Protein 2IU4 (pdb70)

InterPro domains:
  IPR004006 DhaK domain [PF02733] (17-324)
  IPR004006 DhaK domain [PS51481] (6-328)
  IPR012735 Dihydroxyacetone kinase DhaK, subunit 1b [TIGR02362] (4-328)
  IPR050861 Dihydroxyacetone Kinase (DAK) [PTHR28629] (8-328)

Structure (mmCIF, N/CA/C/O backbone):
data_2IU4
#
_entry.id   2IU4
#
_cell.length_a   99.897
_cell.length_b   99.897
_cell.length_c   188.566
_cell.angle_alpha   90.00
_cell.angle_beta   90.00
_cell.angle_gamma   120.00
#
_symmetry.space_group_name_H-M   'P 31 2 1'
#
loop_
_entity.id
_entity.type
_entity.pdbx_description
1 polymer 'DIHYDROXYACETONE KINASE'
2 non-polymer 'SULFATE ION'
3 water water
#
loop_
_atom_site.group_PDB
_atom_site.id
_atom_site.type_symbol
_atom_site.label_atom_id
_atom_site.label_alt_id
_atom_site.label_comp_id
_atom_site.label_asym_id
_atom_site.label_entity_id
_atom_site.label_seq_id
_atom_site.pdbx_PDB_ins_code
_atom_site.Cartn_x
_atom_site.Cartn_y
_atom_site.Cartn_z
_atom_site.occupancy
_atom_site.B_iso_or_equiv
_atom_site.auth_seq_id
_atom_site.auth_comp_id
_atom_site.auth_asym_id
_atom_site.auth_atom_id
_atom_site.pdbx_PDB_model_num
ATOM 1 N N . ASN A 1 8 ? -24.931 27.013 13.575 1.00 41.20 8 ASN A N 1
ATOM 2 C CA . ASN A 1 8 ? -25.028 28.004 14.683 1.00 41.94 8 ASN A CA 1
ATOM 3 C C . ASN A 1 8 ? -25.836 29.230 14.272 1.00 40.52 8 ASN A C 1
ATOM 4 O O . ASN A 1 8 ? -25.823 30.253 14.958 1.00 42.15 8 ASN A O 1
ATOM 9 N N . GLU A 1 9 ? -26.543 29.120 13.150 1.00 38.86 9 GLU A N 1
ATOM 10 C CA . GLU A 1 9 ? -27.330 30.238 12.640 1.00 36.65 9 GLU A CA 1
ATOM 11 C C . GLU A 1 9 ? -28.788 29.833 12.550 1.00 34.21 9 GLU A C 1
ATOM 12 O O . GLU A 1 9 ? -29.105 28.720 12.147 1.00 31.46 9 GLU A O 1
ATOM 18 N N . ILE A 1 10 ? -29.681 30.738 12.919 1.00 31.40 10 ILE A N 1
ATOM 19 C CA . ILE A 1 10 ? -31.098 30.559 12.601 1.00 31.52 10 ILE A CA 1
ATOM 20 C C . ILE A 1 10 ? -31.201 30.362 11.076 1.00 29.71 10 ILE A C 1
ATOM 21 O O . ILE A 1 10 ? -30.510 31.054 10.332 1.00 30.09 10 ILE A O 1
ATOM 26 N N . PRO A 1 11 ? -32.029 29.416 10.606 1.00 29.20 11 PRO A N 1
ATOM 27 C CA . PRO A 1 11 ? -32.164 29.169 9.156 1.00 27.61 11 PRO A CA 1
ATOM 28 C C . PRO A 1 11 ? -32.956 30.275 8.464 1.00 27.32 11 PRO A C 1
ATOM 29 O O . PRO A 1 11 ? -34.102 30.071 8.053 1.00 25.76 11 PRO A O 1
ATOM 33 N N . GLU A 1 12 ? -32.324 31.436 8.368 1.00 25.58 12 GLU A N 1
ATOM 34 C CA . GLU A 1 12 ? -32.948 32.688 7.957 1.00 26.68 12 GLU A CA 1
ATOM 35 C C . GLU A 1 12 ? -33.546 32.524 6.558 1.00 26.17 12 GLU A C 1
ATOM 36 O O . GLU A 1 12 ? -34.686 32.908 6.323 1.00 25.18 12 GLU A O 1
ATOM 42 N N . GLU A 1 13 ? -32.778 31.958 5.630 1.00 24.80 13 GLU A N 1
ATOM 43 C CA . GLU A 1 13 ? -33.270 31.773 4.259 1.00 26.66 13 GLU A CA 1
ATOM 44 C C . GLU A 1 13 ? -34.510 30.873 4.225 1.00 25.33 13 GLU A C 1
ATOM 45 O O . GLU A 1 13 ? -35.442 31.106 3.456 1.00 25.17 13 GLU A O 1
ATOM 51 N N . MET A 1 14 ? -34.533 29.834 5.046 1.00 23.66 14 MET A N 1
ATOM 52 C CA . MET A 1 14 ? -35.661 28.923 4.986 1.00 22.95 14 MET A CA 1
ATOM 53 C C . MET A 1 14 ? -36.874 29.698 5.482 1.00 23.80 14 MET A C 1
ATOM 54 O O . MET A 1 14 ? -37.968 29.597 4.927 1.00 21.61 14 MET A O 1
ATOM 59 N N . LEU A 1 15 ? -36.679 30.472 6.544 1.00 22.44 15 LEU A N 1
ATOM 60 C CA . LEU A 1 15 ? -37.802 31.183 7.162 1.00 22.78 15 LEU A CA 1
ATOM 61 C C . LEU A 1 15 ? -38.302 32.320 6.262 1.00 24.59 15 LEU A C 1
ATOM 62 O O . LEU A 1 15 ? -39.505 32.577 6.161 1.00 24.30 15 LEU A O 1
ATOM 67 N N . LYS A 1 16 ? -37.382 33.026 5.619 1.00 22.82 16 LYS A N 1
ATOM 68 C CA . LYS A 1 16 ? -37.773 33.981 4.587 1.00 23.13 16 LYS A CA 1
ATOM 69 C C . LYS A 1 16 ? -38.502 33.335 3.406 1.00 23.30 16 LYS A C 1
ATOM 70 O O . LYS A 1 16 ? -39.424 33.942 2.848 1.00 22.93 16 LYS A O 1
ATOM 76 N N . GLY A 1 17 ? -38.096 32.119 3.029 1.00 22.25 17 GLY A N 1
ATOM 77 C CA . GLY A 1 17 ? -38.760 31.396 1.962 1.00 23.42 17 GLY A CA 1
ATOM 78 C C . GLY A 1 17 ? -40.172 30.955 2.338 1.00 24.35 17 GLY A C 1
ATOM 79 O O . GLY A 1 17 ? -41.094 31.034 1.520 1.00 24.33 17 GLY A O 1
ATOM 80 N N . ILE A 1 18 ? -40.341 30.467 3.558 1.00 22.00 18 ILE A N 1
ATOM 81 C CA . ILE A 1 18 ? -41.679 30.205 4.090 1.00 24.17 18 ILE A CA 1
ATOM 82 C C . ILE A 1 18 ? -42.557 31.451 4.020 1.00 24.75 18 ILE A C 1
ATOM 83 O O . ILE A 1 18 ? -43.682 31.397 3.535 1.00 26.12 18 ILE A O 1
ATOM 88 N N . ASP A 1 19 ? -42.037 32.577 4.490 1.00 24.62 19 ASP A N 1
ATOM 89 C CA . ASP A 1 19 ? -42.784 33.829 4.449 1.00 26.23 19 ASP A CA 1
ATOM 90 C C . ASP A 1 19 ? -43.189 34.169 3.010 1.00 26.62 19 ASP A C 1
ATOM 91 O O . ASP A 1 19 ? -44.333 34.549 2.770 1.00 27.82 19 ASP A O 1
ATOM 96 N N . LEU A 1 20 ? -42.277 34.021 2.045 1.00 25.13 20 LEU A N 1
ATOM 97 C CA . LEU A 1 20 ? -42.609 34.310 0.655 1.00 25.22 20 LEU A CA 1
ATOM 98 C C . LEU A 1 20 ? -43.709 33.403 0.130 1.00 25.37 20 LEU A C 1
ATOM 99 O O . LEU A 1 20 ? -44.510 33.802 -0.710 1.00 26.32 20 LEU A O 1
ATOM 104 N N . THR A 1 21 ? -43.733 32.173 0.603 1.00 23.47 21 THR A N 1
ATOM 105 C CA . THR A 1 21 ? -44.623 31.172 0.050 1.00 26.80 21 THR A CA 1
ATOM 106 C C . THR A 1 21 ? -46.061 31.323 0.564 1.00 26.95 21 THR A C 1
ATOM 107 O O . THR A 1 21 ? -47.005 31.082 -0.192 1.00 28.84 21 THR A O 1
ATOM 111 N N . TYR A 1 22 ? -46.213 31.699 1.833 1.0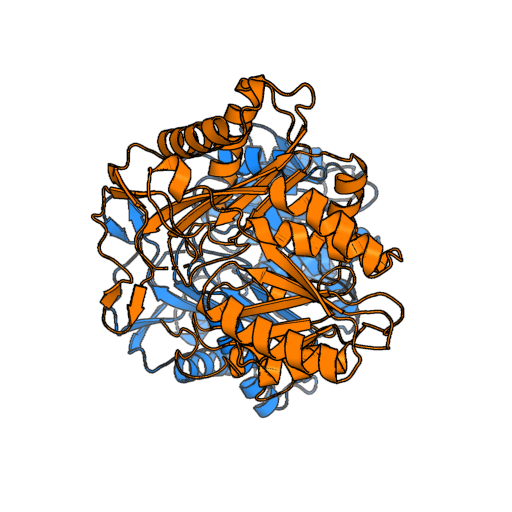0 25.48 22 TYR A N 1
ATOM 112 C CA . TYR A 1 22 ? -47.515 31.655 2.507 1.00 27.59 22 TYR A CA 1
ATOM 113 C C . TYR A 1 22 ? -47.965 33.058 2.906 1.00 26.42 22 TYR A C 1
ATOM 114 O O . TYR A 1 22 ? -47.325 33.712 3.725 1.00 27.65 22 TYR A O 1
ATOM 123 N N . PRO A 1 23 ? -49.073 33.533 2.319 1.00 27.72 23 PRO A N 1
ATOM 124 C CA . PRO A 1 23 ? -49.501 34.906 2.574 1.00 26.40 23 PRO A CA 1
ATOM 125 C C . PRO A 1 23 ? -49.884 35.133 4.032 1.00 25.55 23 PRO A C 1
ATOM 126 O O . PRO A 1 23 ? -49.813 36.256 4.519 1.00 27.38 23 PRO A O 1
ATOM 130 N N . GLN A 1 24 ? -50.287 34.072 4.717 1.00 26.60 24 GLN A N 1
ATOM 131 C CA . GLN A 1 24 ? -50.798 34.168 6.085 1.00 26.93 24 GLN A CA 1
ATOM 132 C C . GLN A 1 24 ? -49.681 34.143 7.124 1.00 26.32 24 GLN A C 1
ATOM 133 O O . GLN A 1 24 ? -49.938 34.321 8.320 1.00 25.61 24 GLN A O 1
ATOM 139 N N . LEU A 1 25 ? -48.447 33.930 6.665 1.00 25.61 25 LEU A N 1
ATOM 140 C CA . LEU A 1 25 ? -47.317 33.811 7.587 1.00 25.04 25 LEU A CA 1
ATOM 141 C C . LEU A 1 25 ? -46.348 34.964 7.391 1.00 25.74 25 LEU A C 1
ATOM 142 O O . LEU A 1 25 ? -46.103 35.359 6.260 1.00 25.68 25 LEU A O 1
ATOM 147 N N . THR A 1 26 ? -45.786 35.503 8.476 1.00 23.99 26 THR A N 1
ATOM 148 C CA . THR A 1 26 ? -44.808 36.560 8.347 1.00 24.85 26 THR A CA 1
ATOM 149 C C . THR A 1 26 ? -43.607 36.188 9.204 1.00 25.34 26 THR A C 1
ATOM 150 O O . THR A 1 26 ? -43.746 35.707 10.338 1.00 24.22 26 THR A O 1
ATOM 154 N N . TYR A 1 27 ? -42.429 36.430 8.648 1.00 24.87 27 TYR A N 1
ATOM 155 C CA . TYR A 1 27 ? -41.204 36.098 9.343 1.00 25.06 27 TYR A CA 1
ATOM 156 C C . TYR A 1 27 ? -40.588 37.416 9.807 1.00 25.59 27 TYR A C 1
ATOM 157 O O . TYR A 1 27 ? -40.495 38.352 9.026 1.00 24.12 27 TYR A O 1
ATOM 166 N N . LEU A 1 28 ? -40.167 37.488 11.068 1.00 26.86 28 LEU A N 1
ATOM 167 C CA . LEU A 1 28 ? -39.428 38.657 11.557 1.00 28.25 28 LEU A CA 1
ATOM 168 C C . LEU A 1 28 ? -37.929 38.446 11.442 1.00 28.80 28 LEU A C 1
ATOM 169 O O . LEU A 1 28 ? -37.370 37.655 12.200 1.00 27.97 28 LEU A O 1
ATOM 174 N N . PRO A 1 29 ? -37.280 39.124 10.475 1.00 29.87 29 PRO A N 1
ATOM 175 C CA . PRO A 1 29 ? -35.874 38.877 10.184 1.00 29.39 29 PRO A CA 1
ATOM 176 C C . PRO A 1 29 ? -34.983 38.838 11.425 1.00 29.17 29 PRO A C 1
ATOM 177 O O . PRO A 1 29 ? -35.135 39.633 12.348 1.00 28.28 29 PRO A O 1
ATOM 181 N N . GLU A 1 30 ? -34.070 37.872 11.416 1.00 29.01 30 GLU A N 1
ATOM 182 C CA . GLU A 1 30 ? -33.044 37.725 12.429 1.00 29.20 30 GLU A CA 1
ATOM 183 C C . GLU A 1 30 ? -33.525 37.292 13.813 1.00 29.75 30 GLU A C 1
ATOM 184 O O . GLU A 1 30 ? -32.742 37.301 14.749 1.00 30.27 30 GLU A O 1
ATOM 190 N N . THR A 1 31 ? -34.787 36.881 13.949 1.00 27.16 31 THR A N 1
ATOM 191 C CA . THR A 1 31 ? -35.315 36.517 15.272 1.00 26.50 31 THR A CA 1
ATOM 192 C C . THR A 1 31 ? -35.717 35.050 15.364 1.00 26.41 31 THR A C 1
ATOM 193 O O . THR A 1 31 ? -35.931 34.526 16.466 1.00 26.22 31 THR A O 1
ATOM 197 N N . GLY A 1 32 ? -35.834 34.383 14.217 1.00 25.09 32 GLY A N 1
ATOM 198 C CA . GLY A 1 32 ? -36.376 33.023 14.210 1.00 23.69 32 GLY A CA 1
ATOM 199 C C . GLY A 1 32 ? -37.883 32.970 14.431 1.00 24.34 32 GLY A C 1
ATOM 200 O O . GLY A 1 32 ? -38.479 31.875 14.505 1.00 26.33 32 GLY A O 1
ATOM 201 N N . ILE A 1 33 ? -38.528 34.128 14.562 1.00 23.91 33 ILE A N 1
ATOM 202 C CA . ILE A 1 33 ? -39.971 34.131 14.886 1.00 25.68 33 ILE A CA 1
ATOM 203 C C . ILE A 1 33 ? -40.796 34.150 13.614 1.00 25.04 33 ILE A C 1
ATOM 204 O O . ILE A 1 33 ? -40.678 35.074 12.820 1.00 25.51 33 ILE A O 1
ATOM 209 N N . LEU A 1 34 ? -41.625 33.129 13.440 1.00 24.50 34 LEU A N 1
ATOM 210 C CA . LEU A 1 34 ? -42.562 33.091 12.333 1.00 25.85 34 LEU A CA 1
ATOM 211 C C . LEU A 1 34 ? -43.955 33.187 12.953 1.00 26.10 34 LEU A C 1
ATOM 212 O O . LEU A 1 34 ? -44.264 32.455 13.890 1.00 26.90 34 LEU A O 1
ATOM 217 N N . TYR A 1 35 ? -44.799 34.082 12.451 1.00 26.36 35 TYR A N 1
ATOM 218 C CA . TYR A 1 35 ? -46.118 34.213 13.057 1.00 26.63 35 TYR A CA 1
ATOM 219 C C . TYR A 1 35 ? -47.288 34.213 12.065 1.00 26.97 35 TYR A C 1
ATOM 220 O O . TYR A 1 35 ? -47.124 34.467 10.873 1.00 26.20 35 TYR A O 1
ATOM 229 N N . ASP A 1 36 ? -48.464 33.904 12.585 1.00 25.11 36 ASP A N 1
ATOM 230 C CA . ASP A 1 36 ? -49.708 33.941 11.825 1.00 26.10 36 ASP A CA 1
ATOM 231 C C . ASP A 1 36 ? -50.095 35.409 11.797 1.00 25.35 36 ASP A C 1
ATOM 232 O O . ASP A 1 36 ? -50.476 35.974 12.824 1.00 25.92 36 ASP A O 1
ATOM 237 N N . ASN A 1 37 ? -49.969 36.021 10.628 1.00 24.54 37 ASN A N 1
ATOM 238 C CA . ASN A 1 37 ? -50.244 37.438 10.504 1.00 26.38 37 ASN A CA 1
ATOM 239 C C . ASN A 1 37 ? -51.734 37.695 10.425 1.00 26.00 37 ASN A C 1
ATOM 240 O O . ASN A 1 37 ? -52.156 38.836 10.357 1.00 25.27 37 ASN A O 1
ATOM 245 N N . THR A 1 38 ? -52.542 36.643 10.442 1.00 26.90 38 THR A N 1
ATOM 246 C CA . THR A 1 38 ? -53.988 36.865 10.499 1.00 28.22 38 THR A CA 1
ATOM 247 C C . THR A 1 38 ? -54.534 36.884 11.934 1.00 29.10 38 THR A C 1
ATOM 248 O O . THR A 1 38 ? -55.728 37.145 12.163 1.00 28.63 38 THR A O 1
ATOM 252 N N . TYR A 1 39 ? -53.662 36.598 12.892 1.00 28.64 39 TYR A N 1
ATOM 253 C CA . TYR A 1 39 ? -54.072 36.447 14.279 1.00 27.70 39 TYR A CA 1
ATOM 254 C C . TYR A 1 39 ? -54.417 37.842 14.771 1.00 30.03 39 TYR A C 1
ATOM 255 O O . TYR A 1 39 ? -53.618 38.776 14.635 1.00 29.19 39 TYR A O 1
ATOM 264 N N . ASN A 1 40 ? -55.606 37.993 15.336 1.00 30.87 40 ASN A N 1
ATOM 265 C CA . ASN A 1 40 ? -55.994 39.310 15.822 1.00 32.29 40 ASN A CA 1
ATOM 266 C C . ASN A 1 40 ? -56.208 39.501 17.317 1.00 32.21 40 ASN A C 1
ATOM 267 O O . ASN A 1 40 ? -56.906 40.428 17.730 1.00 29.56 40 ASN A O 1
ATOM 272 N N . GLU A 1 41 ? -55.589 38.636 18.114 1.00 30.76 41 GLU A N 1
ATOM 273 C CA . GLU A 1 41 ? -55.620 38.775 19.564 1.00 31.12 41 GLU A CA 1
ATOM 274 C C . GLU A 1 41 ? -57.014 38.673 20.203 1.00 30.86 41 GLU A C 1
ATOM 275 O O . GLU A 1 41 ? -57.237 39.178 21.308 1.00 29.49 41 GLU A O 1
ATOM 281 N N . LYS A 1 42 ? -57.947 38.015 19.521 1.00 29.29 42 LYS A N 1
ATOM 282 C CA . LYS A 1 42 ? -59.283 37.811 20.074 1.00 29.15 42 LYS A CA 1
ATOM 283 C C . LYS A 1 42 ? -59.365 36.519 20.874 1.00 29.18 42 LYS A C 1
ATOM 284 O O . LYS A 1 42 ? -60.227 36.348 21.740 1.00 28.07 42 LYS A O 1
ATOM 290 N N . THR A 1 43 ? -58.468 35.596 20.574 1.00 26.64 43 THR A N 1
ATOM 291 C CA . THR A 1 43 ? -58.436 34.352 21.305 1.00 27.88 43 THR A CA 1
ATOM 292 C C . THR A 1 43 ? -57.056 34.220 21.946 1.00 27.13 43 THR A C 1
ATOM 293 O O . THR A 1 43 ? -56.128 34.953 21.602 1.00 27.71 43 THR A O 1
ATOM 297 N N . VAL A 1 44 ? -56.933 33.285 22.877 1.00 26.96 44 VAL A N 1
ATOM 298 C CA . VAL A 1 44 ? -55.673 33.028 23.551 1.00 25.49 44 VAL A CA 1
ATOM 299 C C . VAL A 1 44 ? -54.647 32.442 22.580 1.00 25.58 44 VAL A C 1
ATOM 300 O O . VAL A 1 44 ? -54.949 31.456 21.910 1.00 25.60 44 VAL A O 1
ATOM 304 N N . PRO A 1 45 ? -53.435 33.039 22.491 1.00 24.92 45 PRO A N 1
ATOM 305 C CA . PRO A 1 45 ? -52.442 32.497 21.560 1.00 24.79 45 PRO A CA 1
ATOM 306 C C . PRO A 1 45 ? -51.672 31.307 22.130 1.00 25.72 45 PRO A C 1
ATOM 307 O O . PRO A 1 45 ? -51.328 31.273 23.324 1.00 25.59 45 PRO A O 1
ATOM 311 N N . ILE A 1 46 ? -51.382 30.346 21.267 1.00 25.32 46 ILE A N 1
ATOM 312 C CA . ILE A 1 46 ? -50.562 29.206 21.678 1.00 27.20 46 ILE A CA 1
ATOM 313 C C . ILE A 1 46 ? -49.278 29.351 20.872 1.00 28.30 46 ILE A C 1
ATOM 314 O O . ILE A 1 46 ? -49.361 29.612 19.669 1.00 28.82 46 ILE A O 1
ATOM 319 N N . ILE A 1 47 ? -48.117 29.205 21.516 1.00 27.48 47 ILE A N 1
ATOM 320 C CA . ILE A 1 47 ? -46.849 29.283 20.784 1.00 27.60 47 ILE A CA 1
ATOM 321 C C . ILE A 1 47 ? -45.952 28.105 21.108 1.00 26.62 47 ILE A C 1
ATOM 322 O O . ILE A 1 47 ? -46.174 27.396 22.107 1.00 27.76 47 ILE A O 1
ATOM 327 N N . SER A 1 48 ? -44.957 27.874 20.260 1.00 26.20 48 SER A N 1
ATOM 328 C CA . SER A 1 48 ? -44.004 26.791 20.529 1.00 27.36 48 SER A CA 1
ATOM 329 C C . SER A 1 48 ? -42.739 27.174 19.805 1.00 28.25 48 SER A C 1
ATOM 330 O O . SER A 1 48 ? -42.606 28.295 19.284 1.00 26.93 48 SER A O 1
ATOM 333 N N . GLY A 1 49 ? -41.795 26.250 19.781 1.00 26.90 49 GLY A N 1
ATOM 334 C CA . GLY A 1 49 ? -40.561 26.530 19.108 1.00 26.30 49 GLY A CA 1
ATOM 335 C C . GLY A 1 49 ? -39.522 25.509 19.487 1.00 26.66 49 GLY A C 1
ATOM 336 O O . GLY A 1 49 ? -39.806 24.533 20.187 1.00 28.06 49 GLY A O 1
ATOM 337 N N . GLY A 1 50 ? -38.308 25.732 19.016 1.00 26.40 50 GLY A N 1
ATOM 338 C CA . GLY A 1 50 ? -37.294 24.698 19.179 1.00 27.04 50 GLY A CA 1
ATOM 339 C C . GLY A 1 50 ? -36.256 24.814 18.105 1.00 26.46 50 GLY A C 1
ATOM 340 O O . GLY A 1 50 ? -36.235 25.796 17.357 1.00 28.53 50 GLY A O 1
ATOM 341 N N . GLY A 1 51 ? -35.375 23.819 18.024 1.00 27.05 51 GLY A N 1
ATOM 342 C CA . GLY A 1 51 ? -34.326 23.875 17.024 1.00 25.71 51 GLY A CA 1
ATOM 343 C C . GLY A 1 51 ? -34.933 23.770 15.635 1.00 26.49 51 GLY A C 1
ATOM 344 O O . GLY A 1 51 ? -36.052 23.317 15.459 1.00 27.16 51 GLY A O 1
ATOM 345 N N . SER A 1 52 ? -34.168 24.214 14.649 1.00 26.69 52 SER A N 1
ATOM 346 C CA . SER A 1 52 ? -34.392 23.964 13.242 1.00 28.61 52 SER A CA 1
ATOM 347 C C . SER A 1 52 ? -33.999 22.504 12.971 1.00 28.09 52 SER A C 1
ATOM 348 O O . SER A 1 52 ? -33.310 21.888 13.782 1.00 27.53 52 SER A O 1
ATOM 351 N N . GLY A 1 53 ? -34.445 21.942 11.850 1.00 27.98 53 GLY A N 1
ATOM 352 C CA . GLY A 1 53 ? -34.050 20.592 11.453 1.00 26.10 53 GLY A CA 1
ATOM 353 C C . GLY A 1 53 ? -35.145 19.565 11.690 1.00 26.69 53 GLY A C 1
ATOM 354 O O . GLY A 1 53 ? -34.942 18.375 11.434 1.00 25.81 53 GLY A O 1
ATOM 355 N N . HIS A 1 54 ? -36.302 20.019 12.176 1.00 25.51 54 HIS A N 1
ATOM 356 C CA . HIS A 1 54 ? -37.431 19.135 12.431 1.00 25.47 54 HIS A CA 1
ATOM 357 C C . HIS A 1 54 ? -38.623 19.489 11.535 1.00 26.06 54 HIS A C 1
ATOM 358 O O . HIS A 1 54 ? -39.711 18.928 11.692 1.00 25.00 54 HIS A O 1
ATOM 365 N N . GLU A 1 55 ? -38.424 20.417 10.608 1.00 26.20 55 GLU A N 1
ATOM 366 C CA . GLU A 1 55 ? -39.487 20.864 9.713 1.00 26.94 55 GLU A CA 1
ATOM 367 C C . GLU A 1 55 ? -40.262 19.696 9.126 1.00 27.40 55 GLU A C 1
ATOM 368 O O . GLU A 1 55 ? -39.667 18.720 8.678 1.00 27.28 55 GLU A O 1
ATOM 374 N N . PRO A 1 56 ? -41.593 19.794 9.116 1.00 27.95 56 PRO A N 1
ATOM 375 C CA . PRO A 1 56 ? -42.389 20.983 9.406 1.00 29.13 56 PRO A CA 1
ATOM 376 C C . PRO A 1 56 ? -42.641 21.386 10.877 1.00 31.55 56 PRO A C 1
ATOM 377 O O . PRO A 1 56 ? -43.280 22.419 11.131 1.00 31.73 56 PRO A O 1
ATOM 381 N N . ALA A 1 57 ? -42.162 20.623 11.859 1.00 31.70 57 ALA A N 1
ATOM 382 C CA . ALA A 1 57 ? -42.183 21.128 13.242 1.00 33.48 57 ALA A CA 1
ATOM 383 C C . ALA A 1 57 ? -41.173 22.267 13.372 1.00 34.47 57 ALA A C 1
ATOM 384 O O . ALA A 1 57 ? -39.989 22.037 13.123 1.00 39.14 57 ALA A O 1
ATOM 386 N N . HIS A 1 58 ? -41.576 23.477 13.751 1.00 34.53 58 HIS A N 1
ATOM 387 C CA . HIS A 1 58 ? -42.917 23.844 14.198 1.00 32.41 58 HIS A CA 1
ATOM 388 C C . HIS A 1 58 ? -43.509 24.888 13.258 1.00 31.41 58 HIS A C 1
ATOM 389 O O . HIS A 1 58 ? -44.660 25.289 13.442 1.00 30.22 58 HIS A O 1
ATOM 396 N N . VAL A 1 59 ? -42.738 25.296 12.250 1.00 28.31 59 VAL A N 1
ATOM 397 C CA . VAL A 1 59 ? -43.151 26.343 11.307 1.00 28.58 59 VAL A CA 1
ATOM 398 C C . VAL A 1 59 ? -44.399 25.982 10.523 1.00 27.84 59 VAL A C 1
ATOM 399 O O . VAL A 1 59 ? -45.155 26.850 10.096 1.00 26.60 59 VAL A O 1
ATOM 403 N N . GLY A 1 60 ? -44.579 24.690 10.306 1.00 27.83 60 GLY A N 1
ATOM 404 C CA . GLY A 1 60 ? -45.716 24.201 9.532 1.00 26.80 60 GLY A CA 1
ATOM 405 C C . GLY A 1 60 ? -46.949 24.080 10.398 1.00 27.00 60 GLY A C 1
ATOM 406 O O . GLY A 1 60 ? -48.009 23.711 9.911 1.00 27.92 60 GLY A O 1
ATOM 407 N N . TYR A 1 61 ? -46.804 24.390 11.685 1.00 26.93 61 TYR A N 1
ATOM 408 C CA . TYR A 1 61 ? -47.927 24.359 12.602 1.00 25.09 61 TYR A CA 1
ATOM 409 C C . TYR A 1 61 ? -48.336 25.759 13.066 1.00 26.49 61 TYR A C 1
ATOM 410 O O . TYR A 1 61 ? -49.149 25.885 13.975 1.00 26.29 61 TYR A O 1
ATOM 419 N N . VAL A 1 62 ? -47.795 26.795 12.420 1.00 25.10 62 VAL A N 1
ATOM 420 C CA . VAL A 1 62 ? -48.225 28.176 12.654 1.00 25.93 62 VAL A CA 1
ATOM 421 C C . VAL A 1 62 ? -49.365 28.552 11.730 1.00 25.31 62 VAL A C 1
ATOM 422 O O . VAL A 1 62 ? -49.244 28.450 10.499 1.00 25.70 62 VAL A O 1
ATOM 426 N N . GLY A 1 63 ? -50.478 28.980 12.307 1.00 25.32 63 GLY A N 1
ATOM 427 C CA . GLY A 1 63 ? -51.575 29.443 11.467 1.00 26.30 63 GLY A CA 1
ATOM 428 C C . GLY A 1 63 ? -52.859 29.453 12.269 1.00 28.30 63 GLY A C 1
ATOM 429 O O . GLY A 1 63 ? -52.874 29.072 13.433 1.00 28.08 63 GLY A O 1
ATOM 430 N N . SER A 1 64 ? -53.934 29.915 11.649 1.00 27.96 64 SER A N 1
ATOM 431 C CA . SER A 1 64 ? -55.166 30.170 12.378 1.00 30.56 64 SER A CA 1
ATOM 432 C C . SER A 1 64 ? -55.641 28.811 12.888 1.00 30.40 64 SER A C 1
ATOM 433 O O . SER A 1 64 ? -55.693 27.857 12.130 1.00 29.64 64 SER A O 1
ATOM 436 N N . GLY A 1 65 ? -55.964 28.711 14.169 1.00 30.83 65 GLY A N 1
ATOM 437 C CA . GLY A 1 65 ? -56.425 27.452 14.729 1.00 30.32 65 GLY A CA 1
ATOM 438 C C . GLY A 1 65 ? -55.305 26.561 15.225 1.00 30.63 65 GLY A C 1
ATOM 439 O O . GLY A 1 65 ? -55.568 25.515 15.816 1.00 31.67 65 GLY A O 1
ATOM 440 N N . MET A 1 66 ? -54.052 26.938 14.993 1.00 28.59 66 MET A N 1
ATOM 441 C CA . MET A 1 66 ? -52.955 26.207 15.606 1.00 29.77 66 MET A CA 1
ATOM 442 C C . MET A 1 66 ? -52.036 27.203 16.316 1.00 29.29 66 MET A C 1
ATOM 443 O O . MET A 1 66 ? -52.511 28.028 17.102 1.00 30.00 66 MET A O 1
ATOM 448 N N . LEU A 1 67 ? -50.734 27.151 16.061 1.00 26.65 67 LEU A N 1
ATOM 449 C CA . LEU A 1 67 ? -49.852 28.066 16.785 1.00 27.09 67 LEU A CA 1
ATOM 450 C C . LEU A 1 67 ? -50.000 29.481 16.246 1.00 26.08 67 LEU A C 1
ATOM 451 O O . LEU A 1 67 ? -50.084 29.695 15.026 1.00 26.37 67 LEU A O 1
ATOM 456 N N . ALA A 1 68 ? -50.040 30.461 17.147 1.00 24.77 68 ALA A N 1
ATOM 457 C CA . ALA A 1 68 ? -50.025 31.847 16.710 1.00 24.63 68 ALA A CA 1
ATOM 458 C C . ALA A 1 68 ? -48.619 32.284 16.273 1.00 25.85 68 ALA A C 1
ATOM 459 O O . ALA A 1 68 ? -48.458 33.225 15.471 1.00 24.63 68 ALA A O 1
ATOM 461 N N . ALA A 1 69 ? -47.602 31.621 16.816 1.00 25.38 69 ALA A N 1
ATOM 462 C CA . ALA A 1 69 ? -46.226 31.914 16.439 1.00 25.67 69 ALA A CA 1
ATOM 463 C C . ALA A 1 69 ? -45.365 30.712 16.799 1.00 26.45 69 ALA A C 1
ATOM 464 O O . ALA A 1 69 ? -45.700 29.959 17.708 1.00 26.83 69 ALA A O 1
ATOM 466 N N . ALA A 1 70 ? -44.256 30.541 16.085 1.00 26.43 70 ALA A N 1
ATOM 467 C CA . ALA A 1 70 ? -43.253 29.560 16.462 1.00 27.01 70 ALA A CA 1
ATOM 468 C C . ALA A 1 70 ? -41.886 30.222 16.373 1.00 27.84 70 ALA A C 1
ATOM 469 O O . ALA A 1 70 ? -41.664 31.111 15.546 1.00 28.21 70 ALA A O 1
ATOM 471 N N . VAL A 1 71 ? -40.984 29.809 17.251 1.00 26.07 71 VAL A N 1
ATOM 472 C CA . VAL A 1 71 ? -39.677 30.469 17.357 1.00 26.21 71 VAL A CA 1
ATOM 473 C C . VAL A 1 71 ? -38.638 29.389 17.124 1.00 27.78 71 VAL A C 1
ATOM 474 O O . VAL A 1 71 ? -38.560 28.402 17.867 1.00 27.48 71 VAL A O 1
ATOM 478 N N . THR A 1 72 ? -37.847 29.569 16.076 1.00 27.76 72 THR A N 1
ATOM 479 C CA . THR A 1 72 ? -36.989 28.504 15.596 1.00 28.36 72 THR A CA 1
ATOM 480 C C . THR A 1 72 ? -35.548 28.928 15.819 1.00 27.94 72 THR A C 1
ATOM 481 O O . THR A 1 72 ? -35.182 30.078 15.536 1.00 28.21 72 THR A O 1
ATOM 485 N N . GLY A 1 73 ? -34.735 28.023 16.356 1.00 26.78 73 GLY A N 1
ATOM 486 C CA . GLY A 1 73 ? -33.325 28.345 16.610 1.00 25.90 73 GLY A CA 1
ATOM 487 C C . GLY A 1 73 ? -32.442 27.739 15.538 1.00 25.04 73 GLY A C 1
ATOM 488 O O . GLY A 1 73 ? -32.948 27.287 14.510 1.00 26.25 73 GLY A O 1
ATOM 489 N N . PRO A 1 74 ? -31.116 27.710 15.765 1.00 25.04 74 PRO A N 1
ATOM 490 C CA . PRO A 1 74 ? -30.226 27.033 14.837 1.00 24.79 74 PRO A CA 1
ATOM 491 C C . PRO A 1 74 ? -30.500 25.538 14.735 1.00 24.19 74 PRO A C 1
ATOM 492 O O . PRO A 1 74 ? -31.298 25.007 15.502 1.00 23.41 74 PRO A O 1
ATOM 496 N N . LEU A 1 75 ? -29.814 24.864 13.817 1.00 23.22 75 LEU A N 1
ATOM 497 C CA . LEU A 1 75 ? -30.023 23.433 13.640 1.00 24.90 75 LEU A CA 1
ATOM 498 C C . LEU A 1 75 ? -29.878 22.747 14.997 1.00 24.03 75 LEU A C 1
ATOM 499 O O . LEU A 1 75 ? -28.815 22.816 15.624 1.00 23.80 75 LEU A O 1
ATOM 504 N N . PHE A 1 76 ? -30.946 22.082 15.421 1.00 24.49 76 PHE A N 1
ATOM 505 C CA . PHE A 1 76 ? -30.926 21.256 16.618 1.00 25.43 76 PHE A CA 1
ATOM 506 C C . PHE A 1 76 ? -30.578 22.023 17.900 1.00 24.95 76 PHE A C 1
ATOM 507 O O . PHE A 1 76 ? -30.172 21.417 18.897 1.00 25.78 76 PHE A O 1
ATOM 515 N N . ILE A 1 77 ? -30.739 23.343 17.887 1.00 25.97 77 ILE A N 1
ATOM 516 C CA . ILE A 1 77 ? -30.502 24.164 19.085 1.00 25.57 77 ILE A CA 1
ATOM 517 C C . ILE A 1 77 ? -31.732 25.063 19.285 1.00 25.91 77 ILE A C 1
ATOM 518 O O . ILE A 1 77 ? -32.153 25.709 18.347 1.00 25.55 77 ILE A O 1
ATOM 523 N N . PRO A 1 78 ? -32.302 25.111 20.504 1.00 26.36 78 PRO A N 1
ATOM 524 C CA . PRO A 1 78 ? -33.547 25.850 20.675 1.00 26.11 78 PRO A CA 1
ATOM 525 C C . PRO A 1 78 ? -33.247 27.340 20.554 1.00 25.19 78 PRO A C 1
ATOM 526 O O . PRO A 1 78 ? -32.087 27.721 20.628 1.00 23.97 78 PRO A O 1
ATOM 530 N N . PRO A 1 79 ? -34.284 28.164 20.347 1.00 24.70 79 PRO A N 1
ATOM 531 C CA . PRO A 1 79 ? -34.132 29.599 20.179 1.00 25.27 79 PRO A CA 1
ATOM 532 C C . PRO A 1 79 ? -33.666 30.212 21.486 1.00 26.03 79 PRO A C 1
ATOM 533 O O . PRO A 1 79 ? -33.945 29.659 22.562 1.00 26.20 79 PRO A O 1
ATOM 537 N N . LYS A 1 80 ? -32.969 31.340 21.398 1.00 26.22 80 LYS A N 1
ATOM 538 C CA . LYS A 1 80 ? -32.615 32.070 22.601 1.00 25.91 80 LYS A CA 1
ATOM 539 C C . LYS A 1 80 ? -33.858 32.611 23.311 1.00 27.04 80 LYS A C 1
ATOM 540 O O . LYS A 1 80 ? -34.837 32.981 22.664 1.00 24.42 80 LYS A O 1
ATOM 546 N N . SER A 1 81 ? -33.793 32.681 24.643 1.00 25.76 81 SER A N 1
ATOM 547 C CA . SER A 1 81 ? -34.876 33.219 25.433 1.00 28.12 81 SER A CA 1
ATOM 548 C C . SER A 1 81 ? -35.303 34.618 24.987 1.00 26.43 81 SER A C 1
ATOM 549 O O . SER A 1 81 ? -36.501 34.900 24.978 1.00 27.74 81 SER A O 1
ATOM 552 N N . LYS A 1 82 ? -34.368 35.494 24.614 1.00 25.91 82 LYS A N 1
ATOM 553 C CA . LYS A 1 82 ? -34.795 36.821 24.161 1.00 27.63 82 LYS A CA 1
ATOM 554 C C . LYS A 1 82 ? -35.768 36.779 22.973 1.00 26.06 82 LYS A C 1
ATOM 555 O O . LYS A 1 82 ? -36.655 37.620 22.858 1.00 24.81 82 LYS A O 1
ATOM 561 N N . ASN A 1 83 ? -35.612 35.803 22.088 1.00 26.46 83 ASN A N 1
ATOM 562 C CA . ASN A 1 83 ? -36.526 35.690 20.944 1.00 26.82 83 ASN A CA 1
ATOM 563 C C . ASN A 1 83 ? -37.863 35.052 21.299 1.00 25.86 83 ASN A C 1
ATOM 564 O O . ASN A 1 83 ? -38.929 35.435 20.780 1.00 25.67 83 ASN A O 1
ATOM 569 N N . ILE A 1 84 ? -37.799 34.080 22.196 1.00 25.55 84 ILE A N 1
ATOM 570 C CA . ILE A 1 84 ? -38.993 33.523 22.791 1.00 25.95 84 ILE A CA 1
ATOM 571 C C . ILE A 1 84 ? -39.788 34.617 23.492 1.00 26.42 84 ILE A C 1
ATOM 572 O O . ILE A 1 84 ? -41.010 34.663 23.342 1.00 25.71 84 ILE A O 1
ATOM 577 N N . LEU A 1 85 ? -39.093 35.482 24.238 1.00 25.54 85 LEU A N 1
ATOM 578 C CA . LEU A 1 85 ? -39.729 36.569 24.983 1.00 25.72 85 LEU A CA 1
ATOM 579 C C . LEU A 1 85 ? -40.391 37.547 24.020 1.00 27.04 85 LEU A C 1
ATOM 580 O O . LEU A 1 85 ? -41.527 38.001 24.227 1.00 28.00 85 LEU A O 1
ATOM 585 N N . LYS A 1 86 ? -39.661 37.885 22.964 1.00 26.12 86 LYS A N 1
ATOM 586 C CA . LYS A 1 86 ? -40.177 38.747 21.927 1.00 28.85 86 LYS A CA 1
ATOM 587 C C . LYS A 1 86 ? -41.477 38.171 21.354 1.00 27.32 86 LYS A C 1
ATOM 588 O O . LYS A 1 86 ? -42.455 38.877 21.149 1.00 27.23 86 LYS A O 1
ATOM 594 N N . ALA A 1 87 ? -41.493 36.876 21.081 1.00 26.39 87 ALA A N 1
ATOM 595 C CA . ALA A 1 87 ? -42.689 36.274 20.535 1.00 26.05 87 ALA A CA 1
ATOM 596 C C . ALA A 1 87 ? -43.860 36.302 21.537 1.00 26.39 87 ALA A C 1
ATOM 597 O O . ALA A 1 87 ? -45.004 36.553 21.157 1.00 25.51 87 ALA A O 1
ATOM 599 N N . ILE A 1 88 ? -43.575 36.042 22.809 1.00 25.24 88 ILE A N 1
ATOM 600 C CA . ILE A 1 88 ? -44.603 36.095 23.848 1.00 24.95 88 ILE A CA 1
ATOM 601 C C . ILE A 1 88 ? -45.223 37.485 23.956 1.00 27.01 88 ILE A C 1
ATOM 602 O O . ILE A 1 88 ? -46.448 37.630 24.051 1.00 25.56 88 ILE A O 1
ATOM 607 N N . ARG A 1 89 ? -44.375 38.505 23.952 1.00 26.10 89 ARG A N 1
ATOM 608 C CA . ARG A 1 89 ? -44.853 39.874 24.060 1.00 28.57 89 ARG A CA 1
ATOM 609 C C . ARG A 1 89 ? -45.683 40.269 22.834 1.00 28.35 89 ARG A C 1
ATOM 610 O O . ARG A 1 89 ? -46.693 40.973 22.940 1.00 28.64 89 ARG A O 1
ATOM 618 N N . GLN A 1 90 ? -45.249 39.836 21.658 1.00 27.14 90 GLN A N 1
ATOM 619 C CA . GLN A 1 90 ? -45.991 40.162 20.462 1.00 28.55 90 GLN A CA 1
ATOM 620 C C . GLN A 1 90 ? -47.408 39.598 20.416 1.00 27.58 90 GLN A C 1
ATOM 621 O O . GLN A 1 90 ? -48.340 40.296 20.001 1.00 29.22 90 GLN A O 1
ATOM 627 N N . VAL A 1 91 ? -47.584 38.346 20.827 1.00 27.07 91 VAL A N 1
ATOM 628 C CA . VAL A 1 91 ? -48.905 37.718 20.718 1.00 26.91 91 VAL A CA 1
ATOM 629 C C . VAL A 1 91 ? -49.774 38.048 21.918 1.00 27.05 91 VAL A C 1
ATOM 630 O O . VAL A 1 91 ? -51.002 37.856 21.900 1.00 27.46 91 VAL A O 1
ATOM 634 N N . ASN A 1 92 ? -49.138 38.543 22.974 1.00 27.71 92 ASN A N 1
ATOM 635 C CA . ASN A 1 92 ? -49.874 38.868 24.188 1.00 27.34 92 ASN A CA 1
ATOM 636 C C . ASN A 1 92 ? -50.864 40.021 24.053 1.00 28.01 92 ASN A C 1
ATOM 637 O O . ASN A 1 92 ? -50.529 41.077 23.499 1.00 29.27 92 ASN A O 1
ATOM 642 N N . SER A 1 93 ? -52.075 39.844 24.581 1.00 28.21 93 SER A N 1
ATOM 643 C CA . SER A 1 93 ? -53.026 40.954 24.667 1.00 28.99 93 SER A CA 1
ATOM 644 C C . SER A 1 93 ? -53.728 40.994 26.018 1.00 29.54 93 SER A C 1
ATOM 645 O O . SER A 1 93 ? -54.754 41.659 26.183 1.00 31.48 93 SER A O 1
ATOM 648 N N . GLY A 1 94 ? -53.169 40.294 26.996 1.00 28.51 94 GLY A N 1
ATOM 649 C CA . GLY A 1 94 ? -53.732 40.337 28.333 1.00 29.06 94 GLY A CA 1
ATOM 650 C C . GLY A 1 94 ? -54.716 39.213 28.596 1.00 28.69 94 GLY A C 1
ATOM 651 O O . GLY A 1 94 ? -55.379 39.231 29.624 1.00 28.18 94 GLY A O 1
ATOM 652 N N . LYS A 1 95 ? -54.807 38.242 27.683 1.00 27.80 95 LYS A N 1
ATOM 653 C CA . LYS A 1 95 ? -55.679 37.068 27.868 1.00 28.60 95 LYS A CA 1
ATOM 654 C C . LYS A 1 95 ? -54.916 35.796 28.227 1.00 28.02 95 LYS A C 1
ATOM 655 O O . LYS A 1 95 ? -55.520 34.718 28.309 1.00 27.62 95 LYS A O 1
ATOM 661 N N . GLY A 1 96 ? -53.609 35.907 28.436 1.00 26.32 96 GLY A N 1
ATOM 662 C CA . GLY A 1 96 ? -52.780 34.732 28.671 1.00 26.15 96 GLY A CA 1
ATOM 663 C C . GLY A 1 96 ? -51.969 34.412 27.423 1.00 25.98 96 GLY A C 1
ATOM 664 O O . GLY A 1 96 ? -52.358 34.756 26.306 1.00 26.24 96 GLY A O 1
ATOM 665 N N . VAL A 1 97 ? -50.840 33.739 27.597 1.00 26.19 97 VAL A N 1
ATOM 666 C CA . VAL A 1 97 ? -50.143 33.136 26.449 1.00 25.10 97 VAL A CA 1
ATOM 667 C C . VAL A 1 97 ? -49.817 31.711 26.886 1.00 26.36 97 VAL A C 1
ATOM 668 O O . VAL A 1 97 ? -49.388 31.483 28.033 1.00 26.71 97 VAL A O 1
ATOM 672 N N . PHE A 1 98 ? -50.060 30.755 25.998 1.00 24.61 98 PHE A N 1
ATOM 673 C CA . PHE A 1 98 ? -49.791 29.359 26.269 1.00 25.12 98 PHE A CA 1
ATOM 674 C C . PHE A 1 98 ? -48.584 28.925 25.450 1.00 26.72 98 PHE A C 1
ATOM 675 O O . PHE A 1 98 ? -48.522 29.198 24.247 1.00 26.09 98 PHE A O 1
ATOM 683 N N . VAL A 1 99 ? -47.628 28.275 26.119 1.00 26.55 99 VAL A N 1
ATOM 684 C CA . VAL A 1 99 ? -46.372 27.852 25.477 1.00 25.63 99 VAL A CA 1
ATOM 685 C C . VAL A 1 99 ? -46.260 26.319 25.523 1.00 26.18 99 VAL A C 1
ATOM 686 O O . VAL A 1 99 ? -46.416 25.725 26.589 1.00 26.63 99 VAL A O 1
ATOM 690 N N . ILE A 1 100 ? -46.001 25.684 24.386 1.00 25.13 100 ILE A N 1
ATOM 691 C CA . ILE A 1 100 ? -45.735 24.243 24.371 1.00 26.58 100 ILE A CA 1
ATOM 692 C C . ILE A 1 100 ? -44.228 24.028 24.242 1.00 27.16 100 ILE A C 1
ATOM 693 O O . ILE A 1 100 ? -43.612 24.517 23.309 1.00 28.17 100 ILE A O 1
ATOM 698 N N . ILE A 1 101 ? -43.637 23.313 25.196 1.00 26.23 101 ILE A N 1
ATOM 699 C CA . ILE A 1 101 ? -42.185 23.083 25.206 1.00 27.48 101 ILE A CA 1
ATOM 700 C C . ILE A 1 101 ? -41.922 21.581 25.094 1.00 26.94 101 ILE A C 1
ATOM 701 O O . ILE A 1 101 ? -42.571 20.778 25.771 1.00 30.33 101 ILE A O 1
ATOM 706 N N . LYS A 1 102 ? -40.977 21.187 24.251 1.00 27.99 102 LYS A N 1
ATOM 707 C CA . LYS A 1 102 ? -40.556 19.788 24.198 1.00 26.62 102 LYS A CA 1
ATOM 708 C C . LYS A 1 102 ? -39.577 19.512 25.328 1.00 25.38 102 LYS A C 1
ATOM 709 O O . LYS A 1 102 ? -38.764 20.373 25.673 1.00 25.94 102 LYS A O 1
ATOM 715 N N . ASN A 1 103 ? -39.650 18.326 25.924 1.00 25.81 103 ASN A N 1
ATOM 716 C CA . ASN A 1 103 ? -38.838 18.019 27.093 1.00 26.23 103 ASN A CA 1
ATOM 717 C C . ASN A 1 103 ? -37.372 17.773 26.723 1.00 27.39 103 ASN A C 1
ATOM 718 O O . ASN A 1 103 ? -36.953 16.628 26.657 1.00 26.71 103 ASN A O 1
ATOM 723 N N . PHE A 1 104 ? -36.611 18.842 26.495 1.00 25.84 104 PHE A N 1
ATOM 724 C CA . PHE A 1 104 ? -35.158 18.732 26.292 1.00 24.79 104 PHE A CA 1
ATOM 725 C C . PHE A 1 104 ? -34.561 19.775 27.203 1.00 25.25 104 PHE A C 1
ATOM 726 O O . PHE A 1 104 ? -35.125 20.855 27.346 1.00 23.11 104 PHE A O 1
ATOM 734 N N . GLU A 1 105 ? -33.427 19.445 27.804 1.00 25.62 105 GLU A N 1
ATOM 735 C CA . GLU A 1 105 ? -32.841 20.294 28.820 1.00 28.02 105 GLU A CA 1
ATOM 736 C C . GLU A 1 105 ? -32.545 21.663 28.205 1.00 26.95 105 GLU A C 1
ATOM 737 O O . GLU A 1 105 ? -32.756 22.690 28.828 1.00 26.38 105 GLU A O 1
ATOM 743 N N . ALA A 1 106 ? -32.048 21.676 26.973 1.00 26.80 106 ALA A N 1
ATOM 744 C CA . ALA A 1 106 ? -31.692 22.925 26.313 1.00 28.58 106 ALA A CA 1
ATOM 745 C C . ALA A 1 106 ? -32.920 23.808 26.085 1.00 26.08 106 ALA A C 1
ATOM 746 O O . ALA A 1 106 ? -32.852 25.021 26.268 1.00 27.21 106 ALA A O 1
ATOM 748 N N . ASP A 1 107 ? -34.019 23.195 25.662 1.00 27.06 107 ASP A N 1
ATOM 749 C CA . ASP A 1 107 ? -35.269 23.884 25.373 1.00 27.60 107 ASP A CA 1
ATOM 750 C C . ASP A 1 107 ? -35.867 24.430 26.661 1.00 28.46 107 ASP A C 1
ATOM 751 O O . ASP A 1 107 ? -36.328 25.578 26.692 1.00 29.41 107 ASP A O 1
ATOM 756 N N . LEU A 1 108 ? -35.882 23.593 27.702 1.00 26.56 108 LEU A N 1
ATOM 757 C CA . LEU A 1 108 ? -36.413 24.027 28.981 1.00 26.52 108 LEU A CA 1
ATOM 758 C C . LEU A 1 108 ? -35.634 25.237 29.488 1.00 26.57 108 LEU A C 1
ATOM 759 O O . LEU A 1 108 ? -36.232 26.185 30.005 1.00 27.48 108 LEU A O 1
ATOM 764 N N . LYS A 1 109 ? -34.313 25.213 29.350 1.00 24.36 109 LYS A N 1
ATOM 765 C CA . LYS A 1 109 ? -33.557 26.333 29.845 1.00 26.07 109 LYS A CA 1
ATOM 766 C C . LYS A 1 109 ? -33.978 27.631 29.185 1.00 25.59 109 LYS A C 1
ATOM 767 O O . LYS A 1 109 ? -34.121 28.632 29.865 1.00 25.65 109 LYS A O 1
ATOM 773 N N . GLU A 1 110 ? -34.133 27.635 27.863 1.00 24.24 110 GLU A N 1
ATOM 774 C CA . GLU A 1 110 ? -34.400 28.876 27.146 1.00 25.37 110 GLU A CA 1
ATOM 775 C C . GLU A 1 110 ? -35.853 29.316 27.358 1.00 25.55 110 GLU A C 1
ATOM 776 O O . GLU A 1 110 ? -36.135 30.488 27.584 1.00 23.48 110 GLU A O 1
ATOM 782 N N . PHE A 1 111 ? -36.774 28.363 27.291 1.00 24.77 111 PHE A N 1
ATOM 783 C CA . PHE A 1 111 ? -38.195 28.673 27.462 1.00 27.39 111 PHE A CA 1
ATOM 784 C C . PHE A 1 111 ? -38.523 29.100 28.894 1.00 27.08 111 PHE A C 1
ATOM 785 O O . PHE A 1 111 ? -39.280 30.060 29.091 1.00 29.22 111 PHE A O 1
ATOM 793 N N . ASN A 1 112 ? -37.967 28.398 29.882 1.00 26.82 112 ASN A N 1
ATOM 794 C CA . ASN A 1 112 ? -38.126 28.780 31.288 1.00 27.09 112 ASN A CA 1
ATOM 795 C C . ASN A 1 112 ? -37.665 30.199 31.561 1.00 27.54 112 ASN A C 1
ATOM 796 O O . ASN A 1 112 ? -38.308 30.942 32.283 1.00 26.77 112 ASN A O 1
ATOM 801 N N . GLU A 1 113 ? -36.534 30.586 30.986 1.00 27.15 113 GLU A N 1
ATOM 802 C CA . GLU A 1 113 ? -36.029 31.927 31.226 1.00 28.12 113 GLU A CA 1
ATOM 803 C C . GLU A 1 113 ? -36.993 32.965 30.644 1.00 27.33 113 GLU A C 1
ATOM 804 O O . GLU A 1 113 ? -37.293 33.978 31.278 1.00 27.27 113 GLU A O 1
ATOM 810 N N . ALA A 1 114 ? -37.476 32.716 29.437 1.00 26.01 114 ALA A N 1
ATOM 811 C CA . ALA A 1 114 ? -38.404 33.648 28.793 1.00 27.03 114 ALA A CA 1
ATOM 812 C C . ALA A 1 114 ? -39.774 33.690 29.493 1.00 26.87 114 ALA A C 1
ATOM 813 O O . ALA A 1 114 ? -40.372 34.754 29.649 1.00 25.90 114 ALA A O 1
ATOM 815 N N . ILE A 1 115 ? -40.267 32.522 29.902 1.00 26.42 115 ILE A N 1
ATOM 816 C CA . ILE A 1 115 ? -41.522 32.440 30.638 1.00 27.00 115 ILE A CA 1
ATOM 817 C C . ILE A 1 115 ? -41.428 33.206 31.944 1.00 26.93 115 ILE A C 1
ATOM 818 O O . ILE A 1 115 ? -42.316 34.009 32.252 1.00 26.68 115 ILE A O 1
ATOM 823 N N . LYS A 1 116 ? -40.342 33.014 32.698 1.00 25.63 116 LYS A N 1
ATOM 824 C CA . LYS A 1 116 ? -40.195 33.770 33.939 1.00 26.13 116 LYS A CA 1
ATOM 825 C C . LYS A 1 116 ? -40.176 35.274 33.684 1.00 26.84 116 LYS A C 1
ATOM 826 O O . LYS A 1 116 ? -40.837 36.037 34.381 1.00 25.90 116 LYS A O 1
ATOM 832 N N . GLU A 1 117 ? -39.399 35.702 32.697 1.00 27.13 117 GLU A N 1
ATOM 833 C CA . GLU A 1 117 ? -39.233 37.129 32.458 1.00 28.56 117 GLU A CA 1
ATOM 834 C C . GLU A 1 117 ? -40.587 37.716 32.051 1.00 27.11 117 GLU A C 1
ATOM 835 O O . GLU A 1 117 ? -40.992 38.777 32.534 1.00 26.67 117 GLU A O 1
ATOM 841 N N . ALA A 1 118 ? -41.268 37.021 31.147 1.00 24.91 118 ALA A N 1
ATOM 842 C CA . ALA A 1 118 ? -42.590 37.441 30.688 1.00 24.74 118 ALA A CA 1
ATOM 843 C C . ALA A 1 118 ? -43.545 37.640 31.857 1.00 24.24 118 ALA A C 1
ATOM 844 O O . ALA A 1 118 ? -44.236 38.665 31.936 1.00 23.71 118 ALA A O 1
ATOM 846 N N . ARG A 1 119 ? -43.594 36.660 32.752 1.00 22.57 119 ARG A N 1
ATOM 847 C CA . ARG A 1 119 ? -44.430 36.773 33.954 1.00 24.41 119 ARG A CA 1
ATOM 848 C C . ARG A 1 119 ? -44.091 37.954 34.839 1.00 24.00 119 ARG A C 1
ATOM 849 O O . ARG A 1 119 ? -44.990 38.654 35.330 1.00 24.36 119 ARG A O 1
ATOM 857 N N . THR A 1 120 ? -42.803 38.193 35.059 1.00 23.35 120 THR A N 1
ATOM 858 C CA . THR A 1 120 ? -42.437 39.329 35.905 1.00 24.86 120 THR A CA 1
ATOM 859 C C . THR A 1 120 ? -42.891 40.636 35.277 1.00 26.12 120 THR A C 1
ATOM 860 O O . THR A 1 120 ? -43.049 41.617 35.987 1.00 26.86 120 THR A O 1
ATOM 864 N N . GLU A 1 121 ? -43.095 40.634 33.959 1.00 27.87 121 GLU A N 1
ATOM 865 C CA . GLU A 1 121 ? -43.596 41.786 33.207 1.00 30.37 121 GLU A CA 1
ATOM 866 C C . GLU A 1 121 ? -45.122 41.878 33.206 1.00 30.89 121 GLU A C 1
ATOM 867 O O . GLU A 1 121 ? -45.692 42.819 32.654 1.00 32.02 121 GLU A O 1
ATOM 873 N N . GLY A 1 122 ? -45.796 40.912 33.810 1.00 28.72 122 GLY A N 1
ATOM 874 C CA . GLY A 1 122 ? -47.236 41.028 33.962 1.00 29.04 122 GLY A CA 1
ATOM 875 C C . GLY A 1 122 ? -47.993 40.197 32.943 1.00 28.24 122 GLY A C 1
ATOM 876 O O . GLY A 1 122 ? -49.219 40.227 32.897 1.00 27.92 122 GLY A O 1
ATOM 877 N N . ILE A 1 123 ? -47.278 39.421 32.134 1.00 26.32 123 ILE A N 1
ATOM 878 C CA . ILE A 1 123 ? -47.945 38.579 31.155 1.00 25.49 123 ILE A CA 1
ATOM 879 C C . ILE A 1 123 ? -48.285 37.227 31.785 1.00 27.27 123 ILE A C 1
ATOM 880 O O . ILE A 1 123 ? -47.416 36.603 32.387 1.00 25.68 123 ILE A O 1
ATOM 885 N N . ASP A 1 124 ? -49.540 36.783 31.662 1.00 25.56 124 ASP A N 1
ATOM 886 C CA . ASP A 1 124 ? -49.948 35.505 32.232 1.00 26.98 124 ASP A CA 1
ATOM 887 C C . ASP A 1 124 ? -49.532 34.384 31.281 1.00 27.27 124 ASP A C 1
ATOM 888 O O . ASP A 1 124 ? -50.251 34.081 30.326 1.00 30.23 124 ASP A O 1
ATOM 893 N N . VAL A 1 125 ? -48.382 33.759 31.526 1.00 27.56 125 VAL A N 1
ATOM 894 C CA . VAL A 1 125 ? -47.876 32.714 30.622 1.00 25.47 125 VAL A CA 1
ATOM 895 C C . VAL A 1 125 ? -48.073 31.378 31.321 1.00 27.12 125 VAL A C 1
ATOM 896 O O . VAL A 1 125 ? -47.710 31.233 32.501 1.00 26.92 125 VAL A O 1
ATOM 900 N N . ARG A 1 126 ? -48.679 30.418 30.626 1.00 25.52 126 ARG A N 1
ATOM 901 C CA . ARG A 1 126 ? -48.815 29.050 31.135 1.00 26.14 126 ARG A CA 1
ATOM 902 C C . ARG A 1 126 ? -48.149 28.161 30.102 1.00 25.94 126 ARG A C 1
ATOM 903 O O . ARG A 1 126 ? -47.902 28.587 28.980 1.00 25.26 126 ARG A O 1
ATOM 911 N N . TYR A 1 127 ? -47.860 26.925 30.474 1.00 24.44 127 TYR A N 1
ATOM 912 C CA . TYR A 1 127 ? -47.098 26.081 29.574 1.00 25.38 127 TYR A CA 1
ATOM 913 C C . TYR A 1 127 ? -47.404 24.616 29.851 1.00 25.16 127 TYR A C 1
ATOM 914 O O . TYR A 1 127 ? -47.943 24.247 30.913 1.00 25.38 127 TYR A O 1
ATOM 923 N N . ILE A 1 128 ? -47.050 23.779 28.888 1.00 26.34 128 ILE A N 1
ATOM 924 C CA . ILE A 1 128 ? -47.068 22.341 29.093 1.00 25.90 128 ILE A CA 1
ATOM 925 C C . ILE A 1 128 ? -45.762 21.860 28.497 1.00 27.00 128 ILE A C 1
ATOM 926 O O . ILE A 1 128 ? -45.291 22.420 27.500 1.00 26.13 128 ILE A O 1
ATOM 931 N N . VAL A 1 129 ? -45.177 20.844 29.111 1.00 25.67 129 VAL A N 1
ATOM 932 C CA . VAL A 1 129 ? -43.982 20.224 28.542 1.00 26.85 129 VAL A CA 1
ATOM 933 C C . VAL A 1 129 ? -44.347 18.876 27.948 1.00 27.48 129 VAL A C 1
ATOM 934 O O . VAL A 1 129 ? -44.867 18.006 28.656 1.00 28.68 129 VAL A O 1
ATOM 938 N N . SER A 1 130 ? -44.064 18.722 26.661 1.00 26.62 130 SER A N 1
ATOM 939 C CA . SER A 1 130 ? -44.337 17.506 25.922 1.00 28.77 130 SER A CA 1
ATOM 940 C C . SER A 1 130 ? -43.280 16.481 26.284 1.00 27.25 130 SER A C 1
ATOM 941 O O . SER A 1 130 ? -42.080 16.788 26.259 1.00 26.73 130 SER A O 1
ATOM 944 N N . HIS A 1 131 ? -43.717 15.270 26.609 1.00 26.42 131 HIS A N 1
ATOM 945 C CA . HIS A 1 131 ? -42.799 14.225 27.037 1.00 26.76 131 HIS A CA 1
ATOM 946 C C . HIS A 1 131 ? -43.277 12.835 26.598 1.00 24.90 131 HIS A C 1
ATOM 947 O O . HIS A 1 131 ? -43.222 11.888 27.385 1.00 26.76 131 HIS A O 1
ATOM 954 N N . ASP A 1 132 ? -43.716 12.710 25.345 1.00 26.16 132 ASP A N 1
ATOM 955 C CA . ASP A 1 132 ? -44.457 11.517 24.889 1.00 25.95 132 ASP A CA 1
ATOM 956 C C . ASP A 1 132 ? -43.585 10.288 24.608 1.00 26.33 132 ASP A C 1
ATOM 957 O O . ASP A 1 132 ? -44.070 9.142 24.610 1.00 26.53 132 ASP A O 1
ATOM 962 N N . ASP A 1 133 ? -42.300 10.511 24.361 1.00 24.41 133 ASP A N 1
ATOM 963 C CA . ASP A 1 133 ? -41.401 9.412 24.016 1.00 25.28 133 ASP A CA 1
ATOM 964 C C . ASP A 1 133 ? -41.384 8.368 25.135 1.00 25.03 133 ASP A C 1
ATOM 965 O O . ASP A 1 133 ? -41.099 8.705 26.293 1.00 24.94 133 ASP A O 1
ATOM 970 N N . ILE A 1 134 ? -41.683 7.110 24.803 1.00 23.91 134 ILE A N 1
ATOM 971 C CA . ILE A 1 134 ? -41.604 6.029 25.774 1.00 25.06 134 ILE A CA 1
ATOM 972 C C . ILE A 1 134 ? -40.278 5.277 25.793 1.00 25.72 134 ILE A C 1
ATOM 973 O O . ILE A 1 134 ? -40.152 4.274 26.503 1.00 24.71 134 ILE A O 1
ATOM 978 N N . SER A 1 135 ? -39.291 5.734 25.023 1.00 24.79 135 SER A N 1
ATOM 979 C CA . SER A 1 135 ? -38.038 4.972 24.856 1.00 25.35 135 SER A CA 1
ATOM 980 C C . SER A 1 135 ? -37.435 4.534 26.179 1.00 25.47 135 SER A C 1
ATOM 981 O O . SER A 1 135 ? -36.932 3.416 26.298 1.00 26.04 135 SER A O 1
ATOM 984 N N . VAL A 1 136 ? -37.427 5.412 27.181 1.00 25.78 136 VAL A N 1
ATOM 985 C CA . VAL A 1 136 ? -36.673 5.073 28.395 1.00 27.00 136 VAL A CA 1
ATOM 986 C C . VAL A 1 136 ? -37.330 3.946 29.177 1.00 26.78 136 VAL A C 1
ATOM 987 O O . VAL A 1 136 ? -36.645 3.143 29.823 1.00 27.75 136 VAL A O 1
ATOM 991 N N . ASN A 1 137 ? -38.656 3.873 29.121 1.00 27.59 137 ASN A N 1
ATOM 992 C CA . ASN A 1 137 ? -39.360 2.739 29.715 1.00 27.12 137 ASN A CA 1
ATOM 993 C C . ASN A 1 137 ? -39.259 1.463 28.897 1.00 27.73 137 ASN A C 1
ATOM 994 O O . ASN A 1 137 ? -39.167 0.372 29.452 1.00 28.23 137 ASN A O 1
ATOM 999 N N . ALA A 1 138 ? -39.286 1.609 27.577 1.00 26.66 138 ALA A N 1
ATOM 1000 C CA . ALA A 1 138 ? -39.306 0.466 26.668 1.00 26.84 138 ALA A CA 1
ATOM 1001 C C . ALA A 1 138 ? -37.962 -0.241 26.757 1.00 26.75 138 ALA A C 1
ATOM 1002 O O . ALA A 1 138 ? -37.875 -1.463 26.634 1.00 26.47 138 ALA A O 1
ATOM 1004 N N . TYR A 1 139 ? -36.909 0.536 26.982 1.00 26.56 139 TYR A N 1
ATOM 1005 C CA . TYR A 1 139 ? -35.555 -0.006 26.878 1.00 28.03 139 TYR A CA 1
ATOM 1006 C C . TYR A 1 139 ? -34.777 0.084 28.193 1.00 29.40 139 TYR A C 1
ATOM 1007 O O . TYR A 1 139 ? -33.612 -0.301 28.272 1.00 29.33 139 TYR A O 1
ATOM 1016 N N . ASN A 1 140 ? -35.453 0.577 29.228 1.00 31.63 140 ASN A N 1
ATOM 1017 C CA . ASN A 1 140 ? -35.000 0.476 30.626 1.00 33.63 140 ASN A CA 1
ATOM 1018 C C . ASN A 1 140 ? -33.845 1.395 30.981 1.00 33.89 140 ASN A C 1
ATOM 1019 O O . ASN A 1 140 ? -32.872 0.970 31.606 1.00 33.61 140 ASN A O 1
ATOM 1024 N N . PHE A 1 141 ? -33.964 2.657 30.588 1.00 34.45 141 PHE A N 1
ATOM 1025 C CA . PHE A 1 141 ? -32.947 3.661 30.906 1.00 36.15 141 PHE A CA 1
ATOM 1026 C C . PHE A 1 141 ? -33.458 4.664 31.929 1.00 36.99 141 PHE A C 1
ATOM 1027 O O . PHE A 1 141 ? -34.662 4.890 32.051 1.00 38.03 141 PHE A O 1
ATOM 1035 N N . HIS A 1 142 ? -32.539 5.279 32.663 1.00 37.37 142 HIS A N 1
ATOM 1036 C CA . HIS A 1 142 ? -32.917 6.311 33.609 1.00 38.63 142 HIS A CA 1
ATOM 1037 C C . HIS A 1 142 ? -32.571 7.683 33.048 1.00 38.30 142 HIS A C 1
ATOM 1038 O O . HIS A 1 142 ? -31.693 8.378 33.550 1.00 38.30 142 HIS A O 1
ATOM 1045 N N . LYS A 1 143 ? -33.272 8.057 31.987 1.00 37.08 143 LYS A N 1
ATOM 1046 C CA . LYS A 1 143 ? -33.071 9.344 31.341 1.00 36.56 143 LYS A CA 1
ATOM 1047 C C . LYS A 1 143 ? -34.438 10.001 31.200 1.00 36.75 143 LYS A C 1
ATOM 1048 O O . LYS A 1 143 ? -35.465 9.386 31.489 1.00 35.46 143 LYS A O 1
ATOM 1054 N N . ARG A 1 144 ? -34.448 11.251 30.759 1.00 34.87 144 ARG A N 1
ATOM 1055 C CA . ARG A 1 144 ? -35.700 11.973 30.546 1.00 34.83 144 ARG A CA 1
ATOM 1056 C C . ARG A 1 144 ? -36.562 11.473 29.378 1.00 32.25 144 ARG A C 1
ATOM 1057 O O . ARG A 1 144 ? -36.067 10.901 28.407 1.00 31.51 144 ARG A O 1
ATOM 1065 N N . HIS A 1 145 ? -37.865 11.724 29.483 1.00 29.01 145 HIS A N 1
ATOM 1066 C CA . HIS A 1 145 ? -38.806 11.392 28.427 1.00 28.66 145 HIS A CA 1
ATOM 1067 C C . HIS A 1 145 ? -38.914 12.554 27.466 1.00 27.89 145 HIS A C 1
ATOM 1068 O O . HIS A 1 145 ? -39.524 13.569 27.789 1.00 26.92 145 HIS A O 1
ATOM 1075 N N . ARG A 1 146 ? -38.322 12.373 26.292 1.00 25.17 146 ARG A N 1
ATOM 1076 C CA . ARG A 1 146 ? -38.245 13.397 25.271 1.00 26.19 146 ARG A CA 1
ATOM 1077 C C . ARG A 1 146 ? -39.619 13.767 24.742 1.00 26.64 146 ARG A C 1
ATOM 1078 O O . ARG A 1 146 ? -40.522 12.915 24.631 1.00 27.09 146 ARG A O 1
ATOM 1086 N N . GLY A 1 147 ? -39.783 15.042 24.409 1.00 26.69 147 GLY A N 1
ATOM 1087 C CA . GLY A 1 147 ? -40.965 15.483 23.671 1.00 27.57 147 GLY A CA 1
ATOM 1088 C C . GLY A 1 147 ? -40.703 15.321 22.181 1.00 28.37 147 GLY A C 1
ATOM 1089 O O . GLY A 1 147 ? -39.774 15.907 21.649 1.00 28.15 147 GLY A O 1
ATOM 1090 N N . VAL A 1 148 ? -41.501 14.505 21.501 1.00 26.61 148 VAL A N 1
ATOM 1091 C CA . VAL A 1 148 ? -41.235 14.190 20.107 1.00 26.55 148 VAL A CA 1
ATOM 1092 C C . VAL A 1 148 ? -42.473 14.367 19.227 1.00 27.05 148 VAL A C 1
ATOM 1093 O O . VAL A 1 148 ? -43.230 15.305 19.453 1.00 28.11 148 VAL A O 1
ATOM 1097 N N . ALA A 1 149 ? -42.718 13.496 18.244 1.00 28.13 149 ALA A N 1
ATOM 1098 C CA . ALA A 1 149 ? -43.767 13.805 17.262 1.00 27.72 149 ALA A CA 1
ATOM 1099 C C . ALA A 1 149 ? -45.140 14.034 17.890 1.00 28.80 149 ALA A C 1
ATOM 1100 O O . ALA A 1 149 ? -45.961 14.782 17.354 1.00 28.94 149 ALA A O 1
ATOM 1102 N N . GLY A 1 150 ? -45.420 13.396 19.017 1.00 26.93 150 GLY A N 1
ATOM 1103 C CA . GLY A 1 150 ? -46.761 13.536 19.589 1.00 29.20 150 GLY A CA 1
ATOM 1104 C C . GLY A 1 150 ? -47.055 14.927 20.120 1.00 29.51 150 GLY A C 1
ATOM 1105 O O . GLY A 1 150 ? -48.204 15.284 20.392 1.00 28.93 150 GLY A O 1
ATOM 1106 N N . THR A 1 151 ? -46.007 15.728 20.268 1.00 27.87 151 THR A N 1
ATOM 1107 C CA . THR A 1 151 ? -46.173 17.151 20.567 1.00 28.46 151 THR A CA 1
ATOM 1108 C C . THR A 1 151 ? -47.184 17.851 19.678 1.00 27.27 151 THR A C 1
ATOM 1109 O O . THR A 1 151 ? -47.879 18.769 20.116 1.00 29.63 151 THR A O 1
ATOM 1113 N N . ILE A 1 152 ? -47.267 17.455 18.414 1.00 27.20 152 ILE A N 1
ATOM 1114 C CA . ILE A 1 152 ? -48.106 18.204 17.499 1.00 28.01 152 ILE A CA 1
ATOM 1115 C C . ILE A 1 152 ? -49.587 17.984 17.811 1.00 27.88 152 ILE A C 1
ATOM 1116 O O . ILE A 1 152 ? -50.411 18.783 17.370 1.00 27.69 152 ILE A O 1
ATOM 1121 N N . LEU A 1 153 ? -49.928 16.925 18.554 1.00 28.26 153 LEU A N 1
ATOM 1122 C CA . LEU A 1 153 ? -51.323 16.782 19.026 1.00 27.66 153 LEU A CA 1
ATOM 1123 C C . LEU A 1 153 ? -51.732 17.902 19.980 1.00 27.82 153 LEU A C 1
ATOM 1124 O O . LEU A 1 153 ? -52.881 18.380 19.977 1.00 26.24 153 LEU A O 1
ATOM 1129 N N . LEU A 1 154 ? -50.783 18.326 20.811 1.00 27.90 154 LEU A N 1
ATOM 1130 C CA . LEU A 1 154 ? -51.036 19.486 21.678 1.00 28.13 154 LEU A CA 1
ATOM 1131 C C . LEU A 1 154 ? -51.259 20.730 20.827 1.00 28.09 154 LEU A C 1
ATOM 1132 O O . LEU A 1 154 ? -52.239 21.469 21.038 1.00 28.19 154 LEU A O 1
ATOM 1137 N N . HIS A 1 155 ? -50.375 20.956 19.857 1.00 27.48 155 HIS A N 1
ATOM 1138 C CA . HIS A 1 155 ? -50.564 22.092 18.943 1.00 27.56 155 HIS A CA 1
ATOM 1139 C C . HIS A 1 155 ? -51.991 22.079 18.401 1.00 27.28 155 HIS A C 1
ATOM 1140 O O . HIS A 1 155 ? -52.657 23.123 18.360 1.00 27.54 155 HIS A O 1
ATOM 1147 N N . LYS A 1 156 ? -52.460 20.911 17.944 1.00 27.18 156 LYS A N 1
ATOM 1148 C CA . LYS A 1 156 ? -53.689 20.896 17.151 1.00 26.71 156 LYS A CA 1
ATOM 1149 C C . LYS A 1 156 ? -54.875 21.020 18.088 1.00 27.18 156 LYS A C 1
ATOM 1150 O O . LYS A 1 156 ? -55.789 21.813 17.846 1.00 27.56 156 LYS A O 1
ATOM 1156 N N . ILE A 1 157 ? -54.864 20.235 19.167 1.00 26.14 157 ILE A N 1
ATOM 1157 C CA . ILE A 1 157 ? -56.009 20.217 20.081 1.00 26.31 157 ILE A CA 1
ATOM 1158 C C . ILE A 1 157 ? -56.129 21.518 20.895 1.00 25.32 157 ILE A C 1
ATOM 1159 O O . ILE A 1 157 ? -57.210 22.086 21.025 1.00 26.27 157 ILE A O 1
ATOM 1164 N N . LEU A 1 158 ? -55.019 21.993 21.439 1.00 25.71 158 LEU A N 1
ATOM 1165 C CA . LEU A 1 158 ? -55.022 23.226 22.225 1.00 25.63 158 LEU A CA 1
ATOM 1166 C C . LEU A 1 158 ? -55.311 24.413 21.321 1.00 25.38 158 LEU A C 1
ATOM 1167 O O . LEU A 1 158 ? -56.054 25.321 21.699 1.00 24.79 158 LEU A O 1
ATOM 1172 N N . GLY A 1 159 ? -54.720 24.395 20.128 1.00 26.29 159 GLY A N 1
ATOM 1173 C CA . GLY A 1 159 ? -54.974 25.432 19.120 1.00 26.09 159 GLY A CA 1
ATOM 1174 C C . GLY A 1 159 ? -56.438 25.548 18.739 1.00 26.27 159 GLY A C 1
ATOM 1175 O O . GLY A 1 159 ? -56.971 26.669 18.646 1.00 26.01 159 GLY A O 1
ATOM 1176 N N . ALA A 1 160 ? -57.097 24.404 18.514 1.00 25.54 160 ALA A N 1
ATOM 1177 C CA . ALA A 1 160 ? -58.526 24.403 18.173 1.00 24.85 160 ALA A CA 1
ATOM 1178 C C . ALA A 1 160 ? -59.360 24.910 19.329 1.00 25.47 160 ALA A C 1
ATOM 1179 O O . ALA A 1 160 ? -60.259 25.731 19.152 1.00 24.70 160 ALA A O 1
ATOM 1181 N N . PHE A 1 161 ? -59.083 24.401 20.522 1.00 24.35 161 PHE A N 1
ATOM 1182 C CA . PHE A 1 161 ? -59.884 24.782 21.681 1.00 26.41 161 PHE A CA 1
ATOM 1183 C C . PHE A 1 161 ? -59.756 26.299 21.955 1.00 25.65 161 PHE A C 1
ATOM 1184 O O . PHE A 1 161 ? -60.742 26.987 22.261 1.00 25.65 161 PHE A O 1
ATOM 1192 N N . ALA A 1 162 ? -58.537 26.808 21.847 1.00 24.47 162 ALA A N 1
ATOM 1193 C CA . ALA A 1 162 ? -58.278 28.246 21.976 1.00 26.28 162 ALA A CA 1
ATOM 1194 C C . ALA A 1 162 ? -59.038 29.071 20.940 1.00 26.45 162 ALA A C 1
ATOM 1195 O O . ALA A 1 162 ? -59.636 30.104 21.257 1.00 26.86 162 ALA A O 1
ATOM 1197 N N . LYS A 1 163 ? -59.005 28.612 19.694 1.00 27.77 163 LYS A N 1
ATOM 1198 C CA . LYS A 1 163 ? -59.642 29.309 18.583 1.00 28.54 163 LYS A CA 1
ATOM 1199 C C . LYS A 1 163 ? -61.148 29.358 18.804 1.00 29.43 163 LYS A C 1
ATOM 1200 O O . LYS A 1 163 ? -61.813 30.315 18.407 1.00 28.18 163 LYS A O 1
ATOM 1206 N N . GLU A 1 164 ? -61.684 28.319 19.441 1.00 28.80 164 GLU A N 1
ATOM 1207 C CA . GLU A 1 164 ? -63.108 28.265 19.736 1.00 31.45 164 GLU A CA 1
ATOM 1208 C C . GLU A 1 164 ? -63.486 28.987 21.022 1.00 30.26 164 GLU A C 1
ATOM 1209 O O . GLU A 1 164 ? -64.645 28.969 21.419 1.00 30.61 164 GLU A O 1
ATOM 1215 N N . GLY A 1 165 ? -62.507 29.617 21.670 1.00 28.87 165 GLY A N 1
ATOM 1216 C CA . GLY A 1 165 ? -62.789 30.558 22.756 1.00 28.64 165 GLY A CA 1
ATOM 1217 C C . GLY A 1 165 ? -62.321 30.157 24.146 1.00 27.96 165 GLY A C 1
ATOM 1218 O O . GLY A 1 165 ? -62.659 30.817 25.130 1.00 27.61 165 GLY A O 1
ATOM 1219 N N . GLY A 1 166 ? -61.550 29.081 24.250 1.00 26.66 166 GLY A N 1
ATOM 1220 C CA . GLY A 1 166 ? -61.168 28.569 25.559 1.00 25.89 166 GLY A CA 1
ATOM 1221 C C . GLY A 1 166 ? -60.324 29.605 26.278 1.00 25.38 166 GLY A C 1
ATOM 1222 O O . GLY A 1 166 ? -59.498 30.253 25.653 1.00 23.66 166 GLY A O 1
ATOM 1223 N N . SER A 1 167 ? -60.533 29.767 27.581 1.00 24.05 167 SER A N 1
ATOM 1224 C CA . SER A 1 167 ? -59.696 30.655 28.372 1.00 25.08 167 SER A CA 1
ATOM 1225 C C . SER A 1 167 ? -58.327 30.045 28.654 1.00 25.25 167 SER A C 1
ATOM 1226 O O . SER A 1 167 ? -58.144 28.840 28.486 1.00 25.54 167 SER A O 1
ATOM 1229 N N . ILE A 1 168 ? -57.376 30.861 29.104 1.00 26.27 168 ILE A N 1
ATOM 1230 C CA . ILE A 1 168 ? -56.025 30.357 29.379 1.00 25.24 168 ILE A CA 1
ATOM 1231 C C . ILE A 1 168 ? -56.106 29.258 30.440 1.00 26.63 168 ILE A C 1
ATOM 1232 O O . ILE A 1 168 ? -55.409 28.252 30.349 1.00 25.82 168 ILE A O 1
ATOM 1237 N N . ASP A 1 169 ? -56.987 29.441 31.422 1.00 26.75 169 ASP A N 1
ATOM 1238 C CA . ASP A 1 169 ? -57.191 28.451 32.475 1.00 28.71 169 ASP A CA 1
ATOM 1239 C C . ASP A 1 169 ? -57.715 27.146 31.870 1.00 28.10 169 ASP A C 1
ATOM 1240 O O . ASP A 1 169 ? -57.203 26.058 32.149 1.00 28.19 169 ASP A O 1
ATOM 1245 N N . GLU A 1 170 ? -58.740 27.246 31.033 1.00 26.96 170 GLU A N 1
ATOM 1246 C CA . GLU A 1 170 ? -59.316 26.053 30.419 1.00 27.35 170 GLU A CA 1
ATOM 1247 C C . GLU A 1 170 ? -58.326 25.323 29.509 1.00 25.29 170 GLU A C 1
ATOM 1248 O O . GLU A 1 170 ? -58.328 24.087 29.411 1.00 25.26 170 GLU A O 1
ATOM 1254 N N . ILE A 1 171 ? -57.495 26.091 28.824 1.00 25.32 171 ILE A N 1
ATOM 1255 C CA . ILE A 1 171 ? -56.505 25.527 27.910 1.00 26.22 171 ILE A CA 1
ATOM 1256 C C . ILE A 1 171 ? -55.449 24.767 28.688 1.00 25.66 171 ILE A C 1
ATOM 1257 O O . ILE A 1 171 ? -55.021 23.696 28.277 1.00 26.65 171 ILE A O 1
ATOM 1262 N N . GLU A 1 172 ? -54.985 25.354 29.789 1.00 27.75 172 GLU A N 1
ATOM 1263 C CA . GLU A 1 172 ? -54.050 24.663 30.658 1.00 27.72 172 GLU A CA 1
ATOM 1264 C C . GLU A 1 172 ? -54.620 23.349 31.203 1.00 27.36 172 GLU A C 1
ATOM 1265 O O . GLU A 1 172 ? -53.914 22.340 31.275 1.00 25.70 172 GLU A O 1
ATOM 1271 N N . GLN A 1 173 ? -55.889 23.358 31.596 1.00 26.19 173 GLN A N 1
ATOM 1272 C CA . GLN A 1 173 ? -56.513 22.144 32.106 1.00 26.76 173 GLN A CA 1
ATOM 1273 C C . GLN A 1 173 ? -56.620 21.084 31.008 1.00 26.43 173 GLN A C 1
ATOM 1274 O O . GLN A 1 173 ? -56.407 19.891 31.252 1.00 28.02 173 GLN A O 1
ATOM 1280 N N . LEU A 1 174 ? -56.957 21.509 29.793 1.00 26.76 174 LEU A N 1
ATOM 1281 C CA . LEU A 1 174 ? -57.012 20.576 28.661 1.00 25.87 174 LEU A CA 1
ATOM 1282 C C . LEU A 1 174 ? -55.611 20.020 28.390 1.00 25.41 174 LEU A C 1
ATOM 1283 O O . LEU A 1 174 ? -55.459 18.842 28.152 1.00 24.42 174 LEU A O 1
ATOM 1288 N N . ALA A 1 175 ? -54.586 20.866 28.422 1.00 24.12 175 ALA A N 1
ATOM 1289 C CA . ALA A 1 175 ? -53.231 20.388 28.158 1.00 24.49 175 ALA A CA 1
ATOM 1290 C C . ALA A 1 175 ? -52.830 19.335 29.180 1.00 24.30 175 ALA A C 1
ATOM 1291 O O . ALA A 1 175 ? -52.163 18.343 28.864 1.00 25.83 175 ALA A O 1
ATOM 1293 N N . LEU A 1 176 ? -53.252 19.543 30.422 1.00 25.44 176 LEU A N 1
ATOM 1294 C CA . LEU A 1 176 ? -52.872 18.648 31.506 1.00 26.01 176 LEU A CA 1
ATOM 1295 C C . LEU A 1 176 ? -53.598 17.331 31.376 1.00 27.12 176 LEU A C 1
ATOM 1296 O O . LEU A 1 176 ? -53.134 16.288 31.838 1.00 27.09 176 LEU A O 1
ATOM 1301 N N . SER A 1 177 ? -54.771 17.386 30.761 1.00 26.86 177 SER A N 1
ATOM 1302 C CA . SER A 1 177 ? -55.515 16.163 30.532 1.00 27.17 177 SER A CA 1
ATOM 1303 C C . SER A 1 177 ? -54.989 15.407 29.305 1.00 26.86 177 SER A C 1
ATOM 1304 O O . SER A 1 177 ? -54.913 14.188 29.317 1.00 27.43 177 SER A O 1
ATOM 1307 N N . LEU A 1 178 ? -54.667 16.136 28.239 1.00 26.70 178 LEU A N 1
ATOM 1308 C CA . LEU A 1 178 ? -54.176 15.538 26.995 1.00 28.13 178 LEU A CA 1
ATOM 1309 C C . LEU A 1 178 ? -52.761 14.985 27.124 1.00 28.83 178 LEU A C 1
ATOM 1310 O O . LEU A 1 178 ? -52.476 13.841 26.725 1.00 28.06 178 LEU A O 1
ATOM 1315 N N . SER A 1 179 ? -51.858 15.793 27.669 1.00 27.68 179 SER A N 1
ATOM 1316 C CA . SER A 1 179 ? -50.428 15.468 27.575 1.00 29.27 179 SER A CA 1
ATOM 1317 C C . SER A 1 179 ? -50.057 14.036 27.999 1.00 27.72 179 SER A C 1
ATOM 1318 O O . SER A 1 179 ? -49.355 13.339 27.264 1.00 29.35 179 SER A O 1
ATOM 1321 N N . PRO A 1 180 ? -50.505 13.607 29.187 1.00 28.82 180 PRO A N 1
ATOM 1322 C CA . PRO A 1 180 ? -50.340 12.258 29.735 1.00 29.28 180 PRO A CA 1
ATOM 1323 C C . PRO A 1 180 ? -50.865 11.130 28.847 1.00 29.28 180 PRO A C 1
ATOM 1324 O O . PRO A 1 180 ? -50.507 9.958 29.033 1.00 28.82 180 PRO A O 1
ATOM 1328 N N . GLU A 1 181 ? -51.724 11.454 27.892 1.00 28.33 181 GLU A N 1
ATOM 1329 C CA . GLU A 1 181 ? -52.359 10.383 27.107 1.00 28.01 181 GLU A CA 1
ATOM 1330 C C . GLU A 1 181 ? -51.521 10.033 25.882 1.00 27.08 181 GLU A C 1
ATOM 1331 O O . GLU A 1 181 ? -51.789 9.039 25.186 1.00 26.62 181 GLU A O 1
ATOM 1337 N N . ILE A 1 182 ? -50.519 10.859 25.602 1.00 27.05 182 ILE A N 1
ATOM 1338 C CA . ILE A 1 182 ? -49.754 10.726 24.357 1.00 26.54 182 ILE A CA 1
ATOM 1339 C C . ILE A 1 182 ? -48.485 9.879 24.532 1.00 28.17 182 ILE A C 1
ATOM 1340 O O . ILE A 1 182 ? -47.666 10.143 25.421 1.00 26.82 182 ILE A O 1
ATOM 1345 N N . TYR A 1 183 ? -48.316 8.881 23.667 1.00 25.57 183 TYR A N 1
ATOM 1346 C CA . TYR A 1 183 ? -47.224 7.917 23.786 1.00 27.44 183 TYR A CA 1
ATOM 1347 C C . TYR A 1 183 ? -46.578 7.704 22.427 1.00 26.91 183 TYR A C 1
ATOM 1348 O O . TYR A 1 183 ? -47.271 7.453 21.435 1.00 26.10 183 TYR A O 1
ATOM 1357 N N . THR A 1 184 ? -45.256 7.816 22.358 1.00 25.18 184 THR A N 1
ATOM 1358 C CA . THR A 1 184 ? -44.596 7.776 21.057 1.00 24.39 184 THR A CA 1
ATOM 1359 C C . THR A 1 184 ? -43.362 6.886 21.172 1.00 23.87 184 THR A C 1
ATOM 1360 O O . THR A 1 184 ? -42.662 6.908 22.175 1.00 23.99 184 THR A O 1
ATOM 1364 N N . LEU A 1 185 ? -43.090 6.095 20.144 1.00 24.02 185 LEU A N 1
ATOM 1365 C CA . LEU A 1 185 ? -41.807 5.424 20.051 1.00 23.23 185 LEU A CA 1
ATOM 1366 C C . LEU A 1 185 ? -41.393 5.454 18.581 1.00 24.85 185 LEU A C 1
ATOM 1367 O O . LEU A 1 185 ? -42.217 5.228 17.688 1.00 23.80 185 LEU A O 1
ATOM 1372 N N . GLY A 1 186 ? -40.118 5.725 18.339 1.00 23.70 186 GLY A N 1
ATOM 1373 C CA . GLY A 1 186 ? -39.617 5.753 16.960 1.00 24.81 186 GLY A CA 1
ATOM 1374 C C . GLY A 1 186 ? -38.378 4.903 16.773 1.00 24.28 186 GLY A C 1
ATOM 1375 O O . GLY A 1 186 ? -37.757 4.481 17.750 1.00 22.99 186 GLY A O 1
ATOM 1376 N N . VAL A 1 187 ? -38.016 4.663 15.515 1.00 22.98 187 VAL A N 1
ATOM 1377 C CA . VAL A 1 187 ? -36.824 3.871 15.188 1.00 23.70 187 VAL A CA 1
ATOM 1378 C C . VAL A 1 187 ? -36.103 4.548 14.025 1.00 24.92 187 VAL A C 1
ATOM 1379 O O . VAL A 1 187 ? -36.759 5.104 13.143 1.00 23.62 187 VAL A O 1
ATOM 1383 N N . ALA A 1 188 ? -34.769 4.513 14.025 1.00 24.65 188 ALA A N 1
ATOM 1384 C CA . ALA A 1 188 ? -33.983 5.046 12.918 1.00 25.89 188 ALA A CA 1
ATOM 1385 C C . ALA A 1 188 ? -33.572 3.898 12.035 1.00 25.69 188 ALA A C 1
ATOM 1386 O O . ALA A 1 188 ? -33.128 2.861 12.522 1.00 26.97 188 ALA A O 1
ATOM 1388 N N . LEU A 1 189 ? -33.717 4.111 10.733 1.00 26.07 189 LEU A N 1
ATOM 1389 C CA . LEU A 1 189 ? -33.262 3.169 9.722 1.00 28.20 189 LEU A CA 1
ATOM 1390 C C . LEU A 1 189 ? -31.918 3.633 9.172 1.00 27.30 189 LEU A C 1
ATOM 1391 O O . LEU A 1 189 ? -31.178 2.855 8.578 1.00 28.76 189 LEU A O 1
ATOM 1396 N N . ALA A 1 190 ? -31.611 4.912 9.365 1.00 27.11 190 ALA A N 1
ATOM 1397 C CA . ALA A 1 190 ? -30.331 5.463 8.929 1.00 27.32 190 ALA A CA 1
ATOM 1398 C C . ALA A 1 190 ? -30.115 6.830 9.577 1.00 27.66 190 ALA A C 1
ATOM 1399 O O . ALA A 1 190 ? -31.062 7.601 9.750 1.00 26.84 190 ALA A O 1
ATOM 1401 N N . PRO A 1 191 ? -28.862 7.136 9.926 1.00 28.09 191 PRO A N 1
ATOM 1402 C CA . PRO A 1 191 ? -28.567 8.303 10.753 1.00 27.98 191 PRO A CA 1
ATOM 1403 C C . PRO A 1 191 ? -28.755 9.576 9.937 1.00 29.11 191 PRO A C 1
ATOM 1404 O O . PRO A 1 191 ? -29.031 9.502 8.738 1.00 29.77 191 PRO A O 1
ATOM 1408 N N . VAL A 1 192 ? -28.594 10.731 10.576 1.00 29.38 192 VAL A N 1
ATOM 1409 C CA . VAL A 1 192 ? -28.572 11.997 9.856 1.00 30.12 192 VAL A CA 1
ATOM 1410 C C . VAL A 1 192 ? -27.227 12.062 9.145 1.00 32.15 192 VAL A C 1
ATOM 1411 O O . VAL A 1 192 ? -26.199 11.736 9.745 1.00 31.33 192 VAL A O 1
ATOM 1415 N N . HIS A 1 193 ? -27.226 12.483 7.882 1.00 34.16 193 HIS A N 1
ATOM 1416 C CA . HIS A 1 193 ? -25.981 12.717 7.155 1.00 35.87 193 HIS A CA 1
ATOM 1417 C C . HIS A 1 193 ? -25.603 14.179 7.175 1.00 36.95 193 HIS A C 1
ATOM 1418 O O . HIS A 1 193 ? -26.408 15.054 6.855 1.00 37.39 193 HIS A O 1
ATOM 1425 N N . PHE A 1 194 ? -24.367 14.440 7.565 1.00 38.18 194 PHE A N 1
ATOM 1426 C CA . PHE A 1 194 ? -23.845 15.788 7.516 1.00 39.95 194 PHE A CA 1
ATOM 1427 C C . PHE A 1 194 ? -22.812 15.910 6.401 1.00 40.37 194 PHE A C 1
ATOM 1428 O O . PHE A 1 194 ? -22.436 14.914 5.786 1.00 40.47 194 PHE A O 1
ATOM 1436 N N . PRO A 1 195 ? -22.358 17.144 6.130 1.00 42.09 195 PRO A N 1
ATOM 1437 C CA . PRO A 1 195 ? -21.3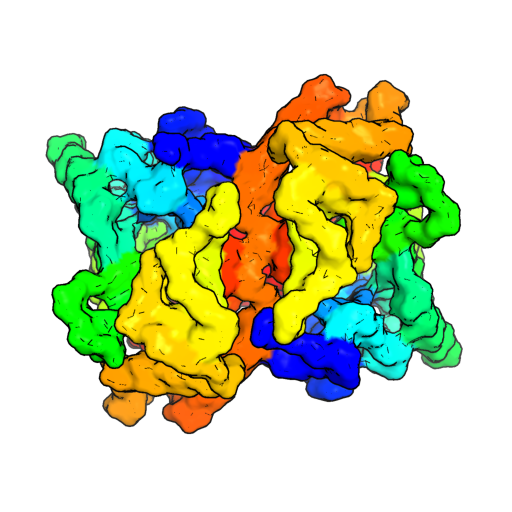10 17.433 5.153 1.00 42.14 195 PRO A CA 1
ATOM 1438 C C . PRO A 1 195 ? -20.008 16.695 5.453 1.00 43.40 195 PRO A C 1
ATOM 1439 O O . PRO A 1 195 ? -19.746 16.339 6.603 1.00 43.87 195 PRO A O 1
ATOM 1443 N N . HIS A 1 196 ? -19.197 16.474 4.424 1.00 43.72 196 HIS A N 1
ATOM 1444 C CA . HIS A 1 196 ? -17.912 15.800 4.590 1.00 44.77 196 HIS A CA 1
ATOM 1445 C C . HIS A 1 196 ? -18.090 14.329 4.962 1.00 44.43 196 HIS A C 1
ATOM 1446 O O . HIS A 1 196 ? -17.229 13.744 5.622 1.00 44.37 196 HIS A O 1
ATOM 1453 N N . GLN A 1 197 ? -19.203 13.733 4.543 1.00 44.05 197 GLN A N 1
ATOM 1454 C CA . GLN A 1 197 ? -19.373 12.286 4.655 1.00 44.28 197 GLN A CA 1
ATOM 1455 C C . GLN A 1 197 ? -19.508 11.836 6.113 1.00 43.39 197 GLN A C 1
ATOM 1456 O O . GLN A 1 197 ? -19.259 10.672 6.439 1.00 43.45 197 GLN A O 1
ATOM 1462 N N . LYS A 1 198 ? -19.904 12.764 6.982 1.00 41.80 198 LYS A N 1
ATOM 1463 C CA . LYS A 1 198 ? -20.101 12.472 8.398 1.00 40.81 198 LYS A CA 1
ATOM 1464 C C . LYS A 1 198 ? -21.572 12.154 8.689 1.00 39.73 198 LYS A C 1
ATOM 1465 O O . LYS A 1 198 ? -22.464 12.603 7.964 1.00 38.42 198 LYS A O 1
ATOM 1471 N N . THR A 1 199 ? -21.816 11.380 9.744 1.00 36.53 199 THR A N 1
ATOM 1472 C CA . THR A 1 199 ? -23.174 11.018 10.145 1.00 35.16 199 THR A CA 1
ATOM 1473 C C . THR A 1 199 ? -23.337 11.204 11.645 1.00 34.35 199 THR A C 1
ATOM 1474 O O . THR A 1 199 ? -22.350 11.271 12.380 1.00 33.40 199 THR A O 1
ATOM 1478 N N . SER A 1 200 ? -24.585 11.275 12.097 1.00 33.65 200 SER A N 1
ATOM 1479 C CA . SER A 1 200 ? -24.872 11.608 13.487 1.00 33.20 200 SER A CA 1
ATOM 1480 C C . SER A 1 200 ? -24.579 10.436 14.428 1.00 33.29 200 SER A C 1
ATOM 1481 O O . SER A 1 200 ? -24.378 10.633 15.625 1.00 33.47 200 SER A O 1
ATOM 1484 N N . PHE A 1 201 ? -24.554 9.224 13.879 1.00 31.83 201 PHE A N 1
ATOM 1485 C CA . PHE A 1 201 ? -24.045 8.040 14.576 1.00 31.80 201 PHE A CA 1
ATOM 1486 C C . PHE A 1 201 ? -23.790 6.954 13.544 1.00 31.41 201 PHE A C 1
ATOM 1487 O O . PHE A 1 201 ? -24.251 7.075 12.411 1.00 32.24 201 PHE A O 1
ATOM 1495 N N . VAL A 1 202 ? -23.054 5.907 13.908 1.00 32.15 202 VAL A N 1
ATOM 1496 C CA . VAL A 1 202 ? -22.813 4.836 12.962 1.00 32.55 202 VAL A CA 1
ATOM 1497 C C . VAL A 1 202 ? -23.798 3.696 13.135 1.00 33.09 202 VAL A C 1
ATOM 1498 O O . VAL A 1 202 ? -24.079 3.244 14.246 1.00 33.65 202 VAL A O 1
ATOM 1502 N N . LEU A 1 203 ? -24.334 3.246 12.012 1.00 33.13 203 LEU A N 1
ATOM 1503 C CA . LEU A 1 203 ? -25.351 2.216 12.020 1.00 33.49 203 LEU A CA 1
ATOM 1504 C C . LEU A 1 203 ? -25.039 1.321 10.832 1.00 34.54 203 LEU A C 1
ATOM 1505 O O . LEU A 1 203 ? -25.008 1.797 9.698 1.00 35.36 203 LEU A O 1
ATOM 1510 N N . ALA A 1 204 ? -24.796 0.039 11.090 1.00 35.62 204 ALA A N 1
ATOM 1511 C CA . ALA A 1 204 ? -24.577 -0.917 10.011 1.00 36.84 204 ALA A CA 1
ATOM 1512 C C . ALA A 1 204 ? -25.793 -0.962 9.089 1.00 37.60 204 ALA A C 1
ATOM 1513 O O . ALA A 1 204 ? -26.891 -0.574 9.491 1.00 37.13 204 ALA A O 1
ATOM 1515 N N . GLU A 1 205 ? -25.612 -1.421 7.852 1.00 38.89 205 GLU A N 1
ATOM 1516 C CA . GLU A 1 205 ? -26.724 -1.403 6.897 1.00 40.08 205 GLU A CA 1
ATOM 1517 C C . GLU A 1 205 ? -27.829 -2.389 7.264 1.00 39.58 205 GLU A C 1
ATOM 1518 O O . GLU A 1 205 ? -28.995 -2.148 6.958 1.00 40.52 205 GLU A O 1
ATOM 1524 N N . ASP A 1 206 ? -27.463 -3.485 7.925 1.00 38.56 206 ASP A N 1
ATOM 1525 C CA . ASP A 1 206 ? -28.430 -4.474 8.400 1.00 37.72 206 ASP A CA 1
ATOM 1526 C C . ASP A 1 206 ? -28.916 -4.197 9.826 1.00 37.02 206 ASP A C 1
ATOM 1527 O O . ASP A 1 206 ? -29.475 -5.084 10.470 1.00 36.81 206 ASP A O 1
ATOM 1532 N N . GLU A 1 207 ? -28.709 -2.976 10.319 1.00 34.98 207 GLU A N 1
ATOM 1533 C CA . GLU A 1 207 ? -29.095 -2.628 11.684 1.00 33.63 207 GLU A CA 1
ATOM 1534 C C . GLU A 1 207 ? -30.126 -1.500 11.692 1.00 31.56 207 GLU A C 1
ATOM 1535 O O . GLU A 1 207 ? -30.141 -0.645 10.798 1.00 30.55 207 GLU A O 1
ATOM 1541 N N . VAL A 1 208 ? -30.973 -1.485 12.717 1.00 29.27 208 VAL A N 1
ATOM 1542 C CA . VAL A 1 208 ? -31.821 -0.313 12.978 1.00 28.41 208 VAL A CA 1
ATOM 1543 C C . VAL A 1 208 ? -31.623 0.138 14.423 1.00 27.13 208 VAL A C 1
ATOM 1544 O O . VAL A 1 208 ? -31.056 -0.581 15.242 1.00 29.47 208 VAL A O 1
ATOM 1548 N N . SER A 1 209 ? -32.101 1.321 14.753 1.00 26.47 209 SER A N 1
ATOM 1549 C CA . SER A 1 209 ? -31.853 1.876 16.075 1.00 25.07 209 SER A CA 1
ATOM 1550 C C . SER A 1 209 ? -33.162 2.313 16.718 1.00 24.43 209 SER A C 1
ATOM 1551 O O . SER A 1 209 ? -33.734 3.351 16.365 1.00 23.00 209 SER A O 1
ATOM 1554 N N . PHE A 1 210 ? -33.656 1.498 17.647 1.00 22.36 210 PHE A N 1
ATOM 1555 C CA . PHE A 1 210 ? -34.947 1.758 18.264 1.00 23.49 210 PHE A CA 1
ATOM 1556 C C . PHE A 1 210 ? -34.774 2.737 19.404 1.00 23.47 210 PHE A C 1
ATOM 1557 O O . PHE A 1 210 ? -33.769 2.705 20.120 1.00 23.02 210 PHE A O 1
ATOM 1565 N N . GLY A 1 211 ? -35.768 3.593 19.585 1.00 23.24 211 GLY A N 1
ATOM 1566 C CA . GLY A 1 211 ? -35.815 4.433 20.763 1.00 24.85 211 GLY A CA 1
ATOM 1567 C C . GLY A 1 211 ? -35.134 5.742 20.457 1.00 25.95 211 GLY A C 1
ATOM 1568 O O . GLY A 1 211 ? -34.311 6.201 21.231 1.00 26.41 211 GLY A O 1
ATOM 1569 N N . ILE A 1 212 ? -35.480 6.348 19.324 1.00 28.19 212 ILE A N 1
ATOM 1570 C CA . ILE A 1 212 ? -34.775 7.545 18.875 1.00 28.58 212 ILE A CA 1
ATOM 1571 C C . ILE A 1 212 ? -35.548 8.808 19.195 1.00 28.61 212 ILE A C 1
ATOM 1572 O O . ILE A 1 212 ? -36.765 8.809 19.413 1.00 27.09 212 ILE A O 1
ATOM 1577 N N . GLY A 1 213 ? -34.818 9.915 19.211 1.00 28.37 213 GLY A N 1
ATOM 1578 C CA . GLY A 1 213 ? -35.452 11.198 19.452 1.00 27.94 213 GLY A CA 1
ATOM 1579 C C . GLY A 1 213 ? -35.445 11.926 18.129 1.00 29.36 213 GLY A C 1
ATOM 1580 O O . GLY A 1 213 ? -35.806 11.328 17.127 1.00 28.99 213 GLY A O 1
ATOM 1581 N N . ILE A 1 214 ? -35.018 13.194 18.124 1.00 27.36 214 ILE A N 1
ATOM 1582 C CA . ILE A 1 214 ? -35.187 14.045 16.948 1.00 27.35 214 ILE A CA 1
ATOM 1583 C C . ILE A 1 214 ? -33.969 14.880 16.576 1.00 26.65 214 ILE A C 1
ATOM 1584 O O . ILE A 1 214 ? -33.998 15.586 15.567 1.00 27.95 214 ILE A O 1
ATOM 1605 N N . GLY A 1 216 ? -31.071 13.509 16.044 1.00 25.28 216 GLY A N 1
ATOM 1606 C CA . GLY A 1 216 ? -30.144 12.583 15.386 1.00 28.41 216 GLY A CA 1
ATOM 1607 C C . GLY A 1 216 ? -29.197 11.794 16.277 1.00 29.15 216 GLY A C 1
ATOM 1608 O O . GLY A 1 216 ? -28.246 11.189 15.779 1.00 30.37 216 GLY A O 1
ATOM 1609 N N . GLU A 1 217 ? -29.435 11.780 17.586 1.00 29.68 217 GLU A N 1
ATOM 1610 C CA . GLU A 1 217 ? -28.604 10.979 18.484 1.00 30.12 217 GLU A CA 1
ATOM 1611 C C . GLU A 1 217 ? -28.958 9.500 18.295 1.00 29.30 217 GLU A C 1
ATOM 1612 O O . GLU A 1 217 ? -30.075 9.181 17.917 1.00 28.38 217 GLU A O 1
ATOM 1618 N N . PRO A 1 218 ? -28.015 8.589 18.554 1.00 28.79 218 PRO A N 1
ATOM 1619 C CA . PRO A 1 218 ? -28.393 7.192 18.353 1.00 28.74 218 PRO A CA 1
ATOM 1620 C C . PRO A 1 218 ? -29.518 6.803 19.308 1.00 28.24 218 PRO A C 1
ATOM 1621 O O . PRO A 1 218 ? -29.655 7.384 20.380 1.00 27.06 218 PRO A O 1
ATOM 1625 N N . GLY A 1 219 ? -30.332 5.832 18.919 1.00 29.41 219 GLY A N 1
ATOM 1626 C CA . GLY A 1 219 ? -31.423 5.405 19.781 1.00 28.11 219 GLY A CA 1
ATOM 1627 C C . GLY A 1 219 ? -30.902 4.514 20.888 1.00 29.85 219 GLY A C 1
ATOM 1628 O O . GLY A 1 219 ? -29.706 4.270 20.986 1.00 27.63 219 GLY A O 1
ATOM 1629 N N . TYR A 1 220 ? -31.821 4.023 21.715 1.00 30.63 220 TYR A N 1
ATOM 1630 C CA . TYR A 1 220 ? -31.457 3.378 22.959 1.00 31.46 220 TYR A CA 1
ATOM 1631 C C . TYR A 1 220 ? -31.107 1.910 22.753 1.00 31.30 220 TYR A C 1
ATOM 1632 O O . TYR A 1 220 ? -30.370 1.335 23.551 1.00 31.25 220 TYR A O 1
ATOM 1641 N N . ARG A 1 221 ? -31.630 1.319 21.681 1.00 30.96 221 ARG A N 1
ATOM 1642 C CA . ARG A 1 221 ? -31.413 -0.097 21.392 1.00 32.18 221 ARG A CA 1
ATOM 1643 C C . ARG A 1 221 ? -31.202 -0.403 19.903 1.00 31.54 221 ARG A C 1
ATOM 1644 O O . ARG A 1 221 ? -32.094 -0.211 19.077 1.00 29.50 221 ARG A O 1
ATOM 1652 N N . VAL A 1 222 ? -30.009 -0.884 19.570 1.00 30.95 222 VAL A N 1
ATOM 1653 C CA . VAL A 1 222 ? -29.726 -1.369 18.227 1.00 30.94 222 VAL A CA 1
ATOM 1654 C C . VAL A 1 222 ? -30.198 -2.803 18.043 1.00 31.82 222 VAL A C 1
ATOM 1655 O O . VAL A 1 222 ? -29.959 -3.668 18.898 1.00 31.17 222 VAL A O 1
ATOM 1659 N N . GLU A 1 223 ? -30.866 -3.060 16.921 1.00 31.65 223 GLU A N 1
ATOM 1660 C CA . GLU A 1 223 ? -31.292 -4.415 16.579 1.00 32.99 223 GLU A CA 1
ATOM 1661 C C . GLU A 1 223 ? -31.025 -4.735 15.120 1.00 32.51 223 GLU A C 1
ATOM 1662 O O . GLU A 1 223 ? -30.925 -3.842 14.290 1.00 31.41 223 GLU A O 1
ATOM 1668 N N . LYS A 1 224 ? -30.924 -6.020 14.802 1.00 32.66 224 LYS A N 1
ATOM 1669 C CA . LYS A 1 224 ? -30.855 -6.432 13.410 1.00 33.57 224 LYS A CA 1
ATOM 1670 C C . LYS A 1 224 ? -32.148 -6.105 12.691 1.00 33.11 224 LYS A C 1
ATOM 1671 O O . LYS A 1 224 ? -33.236 -6.279 13.242 1.00 33.85 224 LYS A O 1
ATOM 1677 N N . PHE A 1 225 ? -32.016 -5.622 11.460 1.00 33.08 225 PHE A N 1
ATOM 1678 C CA . PHE A 1 225 ? -33.163 -5.367 10.606 1.00 33.41 225 PHE A CA 1
ATOM 1679 C C . PHE A 1 225 ? -33.739 -6.686 10.098 1.00 33.16 225 PHE A C 1
ATOM 1680 O O . PHE A 1 225 ? -33.005 -7.514 9.552 1.00 33.20 225 PHE A O 1
ATOM 1688 N N . GLU A 1 226 ? -35.041 -6.885 10.278 1.00 33.42 226 GLU A N 1
ATOM 1689 C CA . GLU A 1 226 ? -35.681 -8.150 9.917 1.00 34.60 226 GLU A CA 1
ATOM 1690 C C . GLU A 1 226 ? -36.941 -7.888 9.103 1.00 33.48 226 GLU A C 1
ATOM 1691 O O . GLU A 1 226 ? -37.805 -8.758 8.987 1.00 33.01 226 GLU A O 1
ATOM 1697 N N . GLY A 1 227 ? -37.028 -6.679 8.556 1.00 31.31 227 GLY A N 1
ATOM 1698 C CA . GLY A 1 227 ? -38.098 -6.293 7.646 1.00 30.32 227 GLY A CA 1
ATOM 1699 C C . GLY A 1 227 ? -39.073 -5.340 8.315 1.00 29.07 227 GLY A C 1
ATOM 1700 O O . GLY A 1 227 ? -39.092 -5.215 9.535 1.00 27.56 227 GLY A O 1
ATOM 1701 N N . SER A 1 228 ? -39.893 -4.666 7.520 1.00 28.64 228 SER A N 1
ATOM 1702 C CA . SER A 1 228 ? -40.724 -3.612 8.074 1.00 28.22 228 SER A CA 1
ATOM 1703 C C . SER A 1 228 ? -41.773 -4.190 9.005 1.00 27.19 228 SER A C 1
ATOM 1704 O O . SER A 1 228 ? -42.127 -3.559 9.986 1.00 26.00 228 SER A O 1
ATOM 1707 N N . GLU A 1 229 ? -42.270 -5.393 8.714 1.00 25.57 229 GLU A N 1
ATOM 1708 C CA . GLU A 1 229 ? -43.303 -5.976 9.542 1.00 25.30 229 GLU A CA 1
ATOM 1709 C C . GLU A 1 229 ? -42.801 -6.184 10.959 1.00 25.56 229 GLU A C 1
ATOM 1710 O O . GLU A 1 229 ? -43.507 -5.871 11.927 1.00 23.59 229 GLU A O 1
ATOM 1716 N N . ARG A 1 230 ? -41.579 -6.706 11.072 1.00 23.68 230 ARG A N 1
ATOM 1717 C CA . ARG A 1 230 ? -40.969 -6.947 12.383 1.00 24.99 230 ARG A CA 1
ATOM 1718 C C . ARG A 1 230 ? -40.754 -5.639 13.135 1.00 24.32 230 ARG A C 1
ATOM 1719 O O . ARG A 1 230 ? -40.918 -5.564 14.356 1.00 22.74 230 ARG A O 1
ATOM 1727 N N . ILE A 1 231 ? -40.396 -4.593 12.399 1.00 22.90 231 ILE A N 1
ATOM 1728 C CA . ILE A 1 231 ? -40.255 -3.274 13.007 1.00 23.91 231 ILE A CA 1
ATOM 1729 C C . ILE A 1 231 ? -41.563 -2.742 13.579 1.00 23.79 231 ILE A C 1
ATOM 1730 O O . ILE A 1 231 ? -41.592 -2.237 14.703 1.00 23.31 231 ILE A O 1
ATOM 1735 N N . ALA A 1 232 ? -42.648 -2.854 12.817 1.00 23.25 232 ALA A N 1
ATOM 1736 C CA . ALA A 1 232 ? -43.960 -2.458 13.334 1.00 24.00 232 ALA A CA 1
ATOM 1737 C C . ALA A 1 232 ? -44.358 -3.253 14.573 1.00 23.60 232 ALA A C 1
ATOM 1738 O O . ALA A 1 232 ? -44.846 -2.676 15.539 1.00 24.41 232 ALA A O 1
ATOM 1740 N N . ILE A 1 233 ? -44.158 -4.566 14.539 1.00 23.74 233 ILE A N 1
ATOM 1741 C CA . ILE A 1 233 ? -44.425 -5.414 15.703 1.00 25.38 233 ILE A CA 1
ATOM 1742 C C . ILE A 1 233 ? -43.699 -4.921 16.954 1.00 26.35 233 ILE A C 1
ATOM 1743 O O . ILE A 1 233 ? -44.295 -4.863 18.028 1.00 25.85 233 ILE A O 1
ATOM 1748 N N . GLU A 1 234 ? -42.424 -4.561 16.809 1.00 25.39 234 GLU A N 1
ATOM 1749 C CA . GLU A 1 234 ? -41.647 -4.073 17.952 1.00 26.90 234 GLU A CA 1
ATOM 1750 C C . GLU A 1 234 ? -42.194 -2.788 18.524 1.00 25.62 234 GLU A C 1
ATOM 1751 O O . GLU A 1 234 ? -42.362 -2.670 19.733 1.00 25.49 234 GLU A O 1
ATOM 1757 N N . LEU A 1 235 ? -42.458 -1.816 17.658 1.00 25.75 235 LEU A N 1
ATOM 1758 C CA . LEU A 1 235 ? -43.011 -0.544 18.098 1.00 25.55 235 LEU A CA 1
ATOM 1759 C C . LEU A 1 235 ? -44.337 -0.759 18.805 1.00 26.30 235 LEU A C 1
ATOM 1760 O O . LEU A 1 235 ? -44.567 -0.230 19.887 1.00 26.84 235 LEU A O 1
ATOM 1765 N N . VAL A 1 236 ? -45.210 -1.555 18.200 1.00 25.96 236 VAL A N 1
ATOM 1766 C CA . VAL A 1 236 ? -46.536 -1.790 18.760 1.00 24.74 236 VAL A CA 1
ATOM 1767 C C . VAL A 1 236 ? -46.454 -2.534 20.077 1.00 25.37 236 VAL A C 1
ATOM 1768 O O . VAL A 1 236 ? -47.173 -2.196 21.022 1.00 25.07 236 VAL A O 1
ATOM 1772 N N . ASN A 1 237 ? -45.574 -3.536 20.142 1.00 25.07 237 ASN A N 1
ATOM 1773 C CA . ASN A 1 237 ? -45.329 -4.274 21.374 1.00 25.46 237 ASN A CA 1
ATOM 1774 C C . ASN A 1 237 ? -44.889 -3.371 22.517 1.00 24.49 237 ASN A C 1
ATOM 1775 O O . ASN A 1 237 ? -45.382 -3.498 23.635 1.00 25.38 237 ASN A O 1
ATOM 1780 N N . LYS A 1 238 ? -43.946 -2.465 22.257 1.00 24.61 238 LYS A N 1
ATOM 1781 C CA . LYS A 1 238 ? -43.498 -1.565 23.306 1.00 23.51 238 LYS A CA 1
ATOM 1782 C C . LYS A 1 238 ? -44.571 -0.559 23.704 1.00 24.44 238 LYS A C 1
ATOM 1783 O O . LYS A 1 238 ? -44.729 -0.233 24.890 1.00 24.20 238 LYS A O 1
ATOM 1789 N N . LEU A 1 239 ? -45.314 -0.060 22.729 1.00 23.96 239 LEU A N 1
ATOM 1790 C CA . LEU A 1 239 ? -46.408 0.859 23.052 1.00 25.85 239 LEU A CA 1
ATOM 1791 C C . LEU A 1 239 ? -47.468 0.162 23.896 1.00 24.74 239 LEU A C 1
ATOM 1792 O O . LEU A 1 239 ? -47.996 0.725 24.868 1.00 26.49 239 LEU A O 1
ATOM 1797 N N . LYS A 1 240 ? -47.781 -1.074 23.533 1.00 24.42 240 LYS A N 1
ATOM 1798 C CA . LYS A 1 240 ? -48.742 -1.832 24.305 1.00 24.39 240 LYS A CA 1
ATOM 1799 C C . LYS A 1 240 ? -48.303 -1.905 25.759 1.00 25.05 240 LYS A C 1
ATOM 1800 O O . LYS A 1 240 ? -49.106 -1.739 26.685 1.00 25.28 240 LYS A O 1
ATOM 1806 N N . ALA A 1 241 ? -47.021 -2.167 25.965 1.00 26.91 241 ALA A N 1
ATOM 1807 C CA . ALA A 1 241 ? -46.525 -2.383 27.318 1.00 28.16 241 ALA A CA 1
ATOM 1808 C C . ALA A 1 241 ? -46.662 -1.127 28.181 1.00 27.10 241 ALA A C 1
ATOM 1809 O O . ALA A 1 241 ? -46.755 -1.222 29.400 1.00 28.53 241 ALA A O 1
ATOM 1811 N N . GLU A 1 242 ? -46.684 0.047 27.568 1.00 28.15 242 GLU A N 1
ATOM 1812 C CA . GLU A 1 242 ? -46.861 1.282 28.332 1.00 28.68 242 GLU A CA 1
ATOM 1813 C C . GLU A 1 242 ? -48.335 1.682 28.452 1.00 28.65 242 GLU A C 1
ATOM 1814 O O . GLU A 1 242 ? -48.790 2.188 29.487 1.00 28.11 242 GLU A O 1
ATOM 1820 N N . ILE A 1 243 ? -49.089 1.451 27.388 1.00 27.99 243 ILE A N 1
ATOM 1821 C CA . ILE A 1 243 ? -50.472 1.915 27.337 1.00 28.96 243 ILE A CA 1
ATOM 1822 C C . ILE A 1 243 ? -51.394 0.894 27.998 1.00 29.73 243 ILE A C 1
ATOM 1823 O O . ILE A 1 243 ? -52.340 1.263 28.685 1.00 32.02 243 ILE A O 1
ATOM 1828 N N . ASN A 1 244 ? -51.103 -0.387 27.801 1.00 28.89 244 ASN A N 1
ATOM 1829 C CA . ASN A 1 244 ? -51.951 -1.473 28.303 1.00 30.00 244 ASN A CA 1
ATOM 1830 C C . ASN A 1 244 ? -53.399 -1.358 27.858 1.00 29.24 244 ASN A C 1
ATOM 1831 O O . ASN A 1 244 ? -54.331 -1.428 28.667 1.00 30.33 244 ASN A O 1
ATOM 1836 N N . TRP A 1 245 ? -53.576 -1.186 26.557 1.00 28.21 245 TRP A N 1
ATOM 1837 C CA . TRP A 1 245 ? -54.887 -0.910 26.000 1.00 28.50 245 TRP A CA 1
ATOM 1838 C C . TRP A 1 245 ? -55.862 -2.045 26.227 1.00 29.17 245 TRP A C 1
ATOM 1839 O O . TRP A 1 245 ? -57.081 -1.840 26.265 1.00 29.99 245 TRP A O 1
ATOM 1850 N N . GLN A 1 246 ? -55.325 -3.253 26.373 1.00 30.09 246 GLN A N 1
ATOM 1851 C CA . GLN A 1 246 ? -56.161 -4.415 26.583 1.00 30.74 246 GLN A CA 1
ATOM 1852 C C . GLN A 1 246 ? -56.944 -4.361 27.898 1.00 32.31 246 GLN A C 1
ATOM 1853 O O . GLN A 1 246 ? -57.936 -5.064 28.073 1.00 32.58 246 GLN A O 1
ATOM 1859 N N . LYS A 1 247 ? -56.489 -3.527 28.823 1.00 34.48 247 LYS A N 1
ATOM 1860 C CA . LYS A 1 247 ? -57.087 -3.447 30.150 1.00 35.96 247 LYS A CA 1
ATOM 1861 C C . LYS A 1 247 ? -58.028 -2.246 30.268 1.00 35.75 247 LYS A C 1
ATOM 1862 O O . LYS A 1 247 ? -58.752 -2.113 31.259 1.00 36.69 247 LYS A O 1
ATOM 1868 N N . LYS A 1 248 ? -58.022 -1.382 29.258 1.00 33.75 248 LYS A N 1
ATOM 1869 C CA . LYS A 1 248 ? -58.870 -0.195 29.267 1.00 34.44 248 LYS A CA 1
ATOM 1870 C C . LYS A 1 248 ? -60.133 -0.400 28.442 1.00 32.93 248 LYS A C 1
ATOM 1871 O O . LYS A 1 248 ? -60.066 -0.924 27.335 1.00 33.33 248 LYS A O 1
ATOM 1877 N N . ALA A 1 249 ? -61.283 0.010 28.969 1.00 31.07 249 ALA A N 1
ATOM 1878 C CA . ALA A 1 249 ? -62.545 -0.201 28.269 1.00 28.97 249 ALA A CA 1
ATOM 1879 C C . ALA A 1 249 ? -62.656 0.616 26.983 1.00 28.37 249 ALA A C 1
ATOM 1880 O O . ALA A 1 249 ? -63.280 0.191 26.013 1.00 26.20 249 ALA A O 1
ATOM 1882 N N . ASN A 1 250 ? -62.043 1.792 26.981 1.00 26.35 250 ASN A N 1
ATOM 1883 C CA . ASN A 1 250 ? -62.071 2.663 25.819 1.00 26.43 250 ASN A CA 1
ATOM 1884 C C . ASN A 1 250 ? -61.033 2.193 24.809 1.00 26.04 250 ASN A C 1
ATOM 1885 O O . ASN A 1 250 ? -59.822 2.249 25.075 1.00 25.99 250 ASN A O 1
ATOM 1890 N N . LYS A 1 251 ? -61.502 1.730 23.655 1.00 24.88 251 LYS A N 1
ATOM 1891 C CA . LYS A 1 251 ? -60.621 1.125 22.655 1.00 25.13 251 LYS A CA 1
ATOM 1892 C C . LYS A 1 251 ? -60.266 2.100 21.533 1.00 25.06 251 LYS A C 1
ATOM 1893 O O . LYS A 1 251 ? -59.637 1.724 20.540 1.00 24.41 251 LYS A O 1
ATOM 1899 N N . ASN A 1 252 ? -60.638 3.371 21.699 1.00 26.18 252 ASN A N 1
ATOM 1900 C CA . ASN A 1 252 ? -60.512 4.359 20.628 1.00 25.39 252 ASN A CA 1
ATOM 1901 C C . ASN A 1 252 ? -59.230 5.166 20.759 1.00 25.86 252 ASN A C 1
ATOM 1902 O O . ASN A 1 252 ? -58.949 5.694 21.839 1.00 24.11 252 ASN A O 1
ATOM 1907 N N . TYR A 1 253 ? -58.479 5.259 19.660 1.00 24.63 253 TYR A N 1
ATOM 1908 C CA . TYR A 1 253 ? -57.154 5.863 19.626 1.00 25.41 253 TYR A CA 1
ATOM 1909 C C . TYR A 1 253 ? -56.988 6.823 18.453 1.00 25.88 253 TYR A C 1
ATOM 1910 O O . TYR A 1 253 ? -57.612 6.657 17.411 1.00 24.77 253 TYR A O 1
ATOM 1919 N N . ILE A 1 254 ? -56.144 7.825 18.673 1.00 24.86 254 ILE A N 1
ATOM 1920 C CA . ILE A 1 254 ? -55.576 8.681 17.632 1.00 26.43 254 ILE A CA 1
ATOM 1921 C C . ILE A 1 254 ? -54.196 8.145 17.305 1.00 25.64 254 ILE A C 1
ATOM 1922 O O . ILE A 1 254 ? -53.451 7.769 18.195 1.00 25.58 254 ILE A O 1
ATOM 1927 N N . LEU A 1 255 ? -53.863 8.105 16.025 1.00 25.21 255 LEU A N 1
ATOM 1928 C CA . LEU A 1 255 ? -52.576 7.563 15.603 1.00 26.07 255 LEU A CA 1
ATOM 1929 C C . LEU A 1 255 ? -51.811 8.528 14.734 1.00 26.01 255 LEU A C 1
ATOM 1930 O O . LEU A 1 255 ? -52.380 9.065 13.786 1.00 25.62 255 LEU A O 1
ATOM 1935 N N . LEU A 1 256 ? -50.524 8.744 15.027 1.00 26.78 256 LEU A N 1
ATOM 1936 C CA . LEU A 1 256 ? -49.660 9.438 14.084 1.00 27.03 256 LEU A CA 1
ATOM 1937 C C . LEU A 1 256 ? -48.592 8.490 13.559 1.00 28.15 256 LEU A C 1
ATOM 1938 O O . LEU A 1 256 ? -47.907 7.828 14.337 1.00 27.64 256 LEU A O 1
ATOM 1943 N N . VAL A 1 257 ? -48.442 8.444 12.240 1.00 26.20 257 VAL A N 1
ATOM 1944 C CA . VAL A 1 257 ? -47.303 7.774 11.634 1.00 25.60 257 VAL A CA 1
ATOM 1945 C C . VAL A 1 257 ? -46.364 8.798 11.038 1.00 27.37 257 VAL A C 1
ATOM 1946 O O . VAL A 1 257 ? -46.680 9.408 10.008 1.00 27.55 257 VAL A O 1
ATOM 1950 N N . ASN A 1 258 ? -45.220 8.989 11.696 1.00 24.81 258 ASN A N 1
ATOM 1951 C CA . ASN A 1 258 ? -44.310 10.099 11.426 1.00 25.08 258 ASN A CA 1
ATOM 1952 C C . ASN A 1 258 ? -43.021 9.643 10.743 1.00 25.46 258 ASN A C 1
ATOM 1953 O O . ASN A 1 258 ? -42.304 8.782 11.257 1.00 26.27 258 ASN A O 1
ATOM 1958 N N . GLY A 1 259 ? -42.718 10.206 9.575 1.00 24.75 259 GLY A N 1
ATOM 1959 C CA . GLY A 1 259 ? -41.439 9.905 8.937 1.00 24.80 259 GLY A CA 1
ATOM 1960 C C . GLY A 1 259 ? -40.390 10.879 9.452 1.00 25.97 259 GLY A C 1
ATOM 1961 O O . GLY A 1 259 ? -40.672 12.061 9.597 1.00 25.96 259 GLY A O 1
ATOM 1962 N N . LEU A 1 260 ? -39.175 10.398 9.714 1.00 25.63 260 LEU A N 1
ATOM 1963 C CA . LEU A 1 260 ? -38.154 11.256 10.300 1.00 27.21 260 LEU A CA 1
ATOM 1964 C C . LEU A 1 260 ? -37.333 12.041 9.295 1.00 27.57 260 LEU A C 1
ATOM 1965 O O . LEU A 1 260 ? -36.442 12.805 9.681 1.00 27.31 260 LEU A O 1
ATOM 1970 N N . GLY A 1 261 ? -37.606 11.862 8.005 1.00 26.58 261 GLY A N 1
ATOM 1971 C CA . GLY A 1 261 ? -36.980 12.743 7.024 1.00 28.61 261 GLY A CA 1
ATOM 1972 C C . GLY A 1 261 ? -36.873 12.131 5.643 1.00 29.44 261 GLY A C 1
ATOM 1973 O O . GLY A 1 261 ? -37.506 12.619 4.714 1.00 30.02 261 GLY A O 1
ATOM 1974 N N . SER A 1 262 ? -36.096 11.058 5.488 1.00 28.05 262 SER A N 1
ATOM 1975 C CA . SER A 1 262 ? -35.866 10.544 4.159 1.00 27.15 262 SER A CA 1
ATOM 1976 C C . SER A 1 262 ? -36.594 9.211 3.882 1.00 27.77 262 SER A C 1
ATOM 1977 O O . SER A 1 262 ? -36.427 8.629 2.818 1.00 27.22 262 SER A O 1
ATOM 1980 N N . THR A 1 263 ? -37.403 8.747 4.830 1.00 24.69 263 THR A N 1
ATOM 1981 C CA . THR A 1 263 ? -38.317 7.626 4.592 1.00 26.11 263 THR A CA 1
ATOM 1982 C C . THR A 1 263 ? -39.380 8.098 3.607 1.00 25.32 263 THR A C 1
ATOM 1983 O O . THR A 1 263 ? -39.981 9.155 3.808 1.00 26.34 263 THR A O 1
ATOM 1987 N N . THR A 1 264 ? -39.601 7.333 2.547 1.00 24.91 264 THR A N 1
ATOM 1988 C CA . THR A 1 264 ? -40.500 7.800 1.493 1.00 26.25 264 THR A CA 1
ATOM 1989 C C . THR A 1 264 ? -41.966 7.743 1.909 1.00 26.41 264 THR A C 1
ATOM 1990 O O . THR A 1 264 ? -42.347 7.021 2.826 1.00 24.76 264 THR A O 1
ATOM 1994 N N . LEU A 1 265 ? -42.797 8.506 1.217 1.00 27.06 265 LEU A N 1
ATOM 1995 C CA . LEU A 1 265 ? -44.227 8.431 1.463 1.00 27.91 265 LEU A CA 1
ATOM 1996 C C . LEU A 1 265 ? -44.764 7.049 1.206 1.00 26.74 265 LEU A C 1
ATOM 1997 O O . LEU A 1 265 ? -45.658 6.595 1.904 1.00 26.69 265 LEU A O 1
ATOM 2002 N N . MET A 1 266 ? -44.237 6.344 0.217 1.00 27.33 266 MET A N 1
ATOM 2003 C CA . MET A 1 266 ? -44.756 4.995 -0.010 1.00 28.53 266 MET A CA 1
ATOM 2004 C C . MET A 1 266 ? -44.453 4.034 1.137 1.00 27.68 266 MET A C 1
ATOM 2005 O O . MET A 1 266 ? -45.270 3.167 1.489 1.00 25.24 266 MET A O 1
ATOM 2010 N N . GLU A 1 267 ? -43.263 4.176 1.705 1.00 24.60 267 GLU A N 1
ATOM 2011 C CA . GLU A 1 267 ? -42.897 3.452 2.926 1.00 25.65 267 GLU A CA 1
ATOM 2012 C C . GLU A 1 267 ? -43.819 3.836 4.081 1.00 24.54 267 GLU A C 1
ATOM 2013 O O . GLU A 1 267 ? -44.321 2.964 4.788 1.00 24.38 267 GLU A O 1
ATOM 2019 N N . LEU A 1 268 ? -44.043 5.136 4.281 1.00 23.48 268 LEU A N 1
ATOM 2020 C CA . LEU A 1 268 ? -44.872 5.576 5.394 1.00 24.04 268 LEU A CA 1
ATOM 2021 C C . LEU A 1 268 ? -46.297 5.024 5.276 1.00 24.15 268 LEU A C 1
ATOM 2022 O O . LEU A 1 268 ? -46.845 4.538 6.258 1.00 23.78 268 LEU A O 1
ATOM 2027 N N . TYR A 1 269 ? -46.907 5.102 4.097 1.00 22.35 269 TYR A N 1
ATOM 2028 C CA . TYR A 1 269 ? -48.272 4.596 3.980 1.00 22.61 269 TYR A CA 1
ATOM 2029 C C . TYR A 1 269 ? -48.331 3.078 4.056 1.00 23.20 269 TYR A C 1
ATOM 2030 O O . TYR A 1 269 ? -49.298 2.534 4.574 1.00 22.87 269 TYR A O 1
ATOM 2039 N N . SER A 1 270 ? -47.303 2.396 3.553 1.00 21.76 270 SER A N 1
ATOM 2040 C CA . SER A 1 270 ? -47.232 0.939 3.694 1.00 24.91 270 SER A CA 1
ATOM 2041 C C . SER A 1 270 ? -47.118 0.557 5.164 1.00 23.91 270 SER A C 1
ATOM 2042 O O . SER A 1 270 ? -47.732 -0.415 5.631 1.00 24.65 270 SER A O 1
ATOM 2045 N N . PHE A 1 271 ? -46.308 1.312 5.887 1.00 23.62 271 PHE A N 1
ATOM 2046 C CA . PHE A 1 271 ? -46.072 1.038 7.300 1.00 23.73 271 PHE A CA 1
ATOM 2047 C C . PHE A 1 271 ? -47.365 1.329 8.040 1.00 24.09 271 PHE A C 1
ATOM 2048 O O . PHE A 1 271 ? -47.749 0.589 8.938 1.00 23.59 271 PHE A O 1
ATOM 2056 N N . GLN A 1 272 ? -48.044 2.413 7.668 1.00 24.02 272 GLN A N 1
ATOM 2057 C CA . GLN A 1 272 ? -49.324 2.690 8.338 1.00 24.14 272 GLN A CA 1
ATOM 2058 C C . GLN A 1 272 ? -50.374 1.605 8.098 1.00 23.89 272 GLN A C 1
ATOM 2059 O O . GLN A 1 272 ? -51.169 1.300 8.972 1.00 23.71 272 GLN A O 1
ATOM 2065 N N . TYR A 1 273 ? -50.386 1.040 6.907 1.00 22.23 273 TYR A N 1
ATOM 2066 C CA . TYR A 1 273 ? -51.290 -0.066 6.651 1.00 23.13 273 TYR A CA 1
ATOM 2067 C C . TYR A 1 273 ? -50.992 -1.161 7.691 1.00 22.42 273 TYR A C 1
ATOM 2068 O O . TYR A 1 273 ? -51.869 -1.677 8.354 1.00 21.50 273 TYR A O 1
ATOM 2077 N N . ASP A 1 274 ? -49.724 -1.513 7.819 1.00 22.36 274 ASP A N 1
ATOM 2078 C CA . ASP A 1 274 ? -49.283 -2.592 8.689 1.00 22.93 274 ASP A CA 1
ATOM 2079 C C . ASP A 1 274 ? -49.775 -2.282 10.114 1.00 24.19 274 ASP A C 1
ATOM 2080 O O . ASP A 1 274 ? -50.465 -3.076 10.751 1.00 22.06 274 ASP A O 1
ATOM 2085 N N . VAL A 1 275 ? -49.448 -1.096 10.606 1.00 23.48 275 VAL A N 1
ATOM 2086 C CA . VAL A 1 275 ? -49.778 -0.700 11.980 1.00 22.45 275 VAL A CA 1
ATOM 2087 C C . VAL A 1 275 ? -51.291 -0.643 12.209 1.00 23.96 275 VAL A C 1
ATOM 2088 O O . VAL A 1 275 ? -51.767 -1.073 13.253 1.00 24.54 275 VAL A O 1
ATOM 2092 N N . MET A 1 276 ? -52.038 -0.109 11.246 1.00 23.85 276 MET A N 1
ATOM 2093 C CA . MET A 1 276 ? -53.502 -0.081 11.332 1.00 25.85 276 MET A CA 1
ATOM 2094 C C . MET A 1 276 ? -54.061 -1.506 11.434 1.00 23.07 276 MET A C 1
ATOM 2095 O O . MET A 1 276 ? -54.971 -1.767 12.220 1.00 24.24 276 MET A O 1
ATOM 2100 N N . ARG A 1 277 ? -53.517 -2.436 10.660 1.00 23.75 277 ARG A N 1
ATOM 2101 C CA . ARG A 1 277 ? -53.941 -3.823 10.798 1.00 23.49 277 ARG A CA 1
ATOM 2102 C C . ARG A 1 277 ? -53.587 -4.445 12.140 1.00 24.72 277 ARG A C 1
ATOM 2103 O O . ARG A 1 277 ? -54.390 -5.180 12.711 1.00 22.24 277 ARG A O 1
ATOM 2111 N N . LEU A 1 278 ? -52.389 -4.162 12.638 1.00 22.32 278 LEU A N 1
ATOM 2112 C CA . LEU A 1 278 ? -51.984 -4.645 13.960 1.00 23.18 278 LEU A CA 1
ATOM 2113 C C . LEU A 1 278 ? -52.893 -4.129 15.074 1.00 22.65 278 LEU A C 1
ATOM 2114 O O . LEU A 1 278 ? -53.294 -4.873 15.957 1.00 23.37 278 LEU A O 1
ATOM 2119 N N . LEU A 1 279 ? -53.217 -2.846 15.026 1.00 22.01 279 LEU A N 1
ATOM 2120 C CA . LEU A 1 279 ? -54.103 -2.267 16.035 1.00 23.64 279 LEU A CA 1
ATOM 2121 C C . LEU A 1 279 ? -55.529 -2.821 15.935 1.00 22.02 279 LEU A C 1
ATOM 2122 O O . LEU A 1 279 ? -56.183 -3.091 16.943 1.00 22.92 279 LEU A O 1
ATOM 2127 N N . GLU A 1 280 ? -56.024 -2.983 14.719 1.00 23.01 280 GLU A N 1
ATOM 2128 C CA . GLU A 1 280 ? -57.324 -3.627 14.532 1.00 24.41 280 GLU A CA 1
ATOM 2129 C C . GLU A 1 280 ? -57.313 -5.019 15.150 1.00 24.62 280 GLU A C 1
ATOM 2130 O O . GLU A 1 280 ? -58.306 -5.462 15.743 1.00 23.74 280 GLU A O 1
ATOM 2136 N N . LEU A 1 281 ? -56.191 -5.714 15.005 1.00 23.00 281 LEU A N 1
ATOM 2137 C CA . LEU A 1 281 ? -56.121 -7.089 15.484 1.00 22.75 281 LEU A CA 1
ATOM 2138 C C . LEU A 1 281 ? -55.950 -7.087 16.993 1.00 23.69 281 LEU A C 1
ATOM 2139 O O . LEU A 1 281 ? -56.143 -8.105 17.644 1.00 23.41 281 LEU A O 1
ATOM 2144 N N . GLU A 1 282 ? -55.597 -5.928 17.537 1.00 24.74 282 GLU A N 1
ATOM 2145 C CA . GLU A 1 282 ? -55.575 -5.706 18.982 1.00 27.01 282 GLU A CA 1
ATOM 2146 C C . GLU A 1 282 ? -56.965 -5.348 19.518 1.00 27.50 282 GLU A C 1
ATOM 2147 O O . GLU A 1 282 ? -57.143 -5.189 20.725 1.00 29.35 282 GLU A O 1
ATOM 2153 N N . GLY A 1 283 ? -57.936 -5.198 18.623 1.00 26.95 283 GLY A N 1
ATOM 2154 C CA . GLY A 1 283 ? -59.290 -4.828 19.012 1.00 26.04 283 GLY A CA 1
ATOM 2155 C C . GLY A 1 283 ? -59.510 -3.340 19.231 1.00 25.73 283 GLY A C 1
ATOM 2156 O O . GLY A 1 283 ? -60.476 -2.947 19.892 1.00 24.58 283 GLY A O 1
ATOM 2157 N N . LEU A 1 284 ? -58.635 -2.516 18.663 1.00 25.02 284 LEU A N 1
ATOM 2158 C CA . LEU A 1 284 ? -58.709 -1.064 18.814 1.00 26.24 284 LEU A CA 1
ATOM 2159 C C . LEU A 1 284 ? -59.308 -0.384 17.597 1.00 26.39 284 LEU A C 1
ATOM 2160 O O . LEU A 1 284 ? -59.229 -0.923 16.495 1.00 26.24 284 LEU A O 1
ATOM 2165 N N . SER A 1 285 ? -59.903 0.788 17.809 1.00 25.07 285 SER A N 1
ATOM 2166 C CA . SER A 1 285 ? -60.419 1.588 16.711 1.00 26.40 285 SER A CA 1
ATOM 2167 C C . SER A 1 285 ? -59.587 2.845 16.626 1.00 24.94 285 SER A C 1
ATOM 2168 O O . SER A 1 285 ? -59.463 3.587 17.599 1.00 26.79 285 SER A O 1
ATOM 2171 N N . VAL A 1 286 ? -58.976 3.068 15.473 1.00 23.94 286 VAL A N 1
ATOM 2172 C CA . VAL A 1 286 ? -58.209 4.300 15.288 1.00 25.62 286 VAL A CA 1
ATOM 2173 C C . VAL A 1 286 ? -59.198 5.264 14.645 1.00 25.38 286 VAL A C 1
ATOM 2174 O O . VAL A 1 286 ? -59.679 5.023 13.533 1.00 26.29 286 VAL A O 1
ATOM 2178 N N . LYS A 1 287 ? -59.523 6.326 15.372 1.00 25.22 287 LYS A N 1
ATOM 2179 C CA . LYS A 1 287 ? -60.597 7.244 15.020 1.00 26.32 287 LYS A CA 1
ATOM 2180 C C . LYS A 1 287 ? -60.022 8.464 14.291 1.00 27.31 287 LYS A C 1
ATOM 2181 O O . LYS A 1 287 ? -60.753 9.232 13.653 1.00 27.25 287 LYS A O 1
ATOM 2187 N N . PHE A 1 288 ? -58.716 8.646 14.390 1.00 26.06 288 PHE A N 1
ATOM 2188 C CA . PHE A 1 288 ? -58.049 9.697 13.617 1.00 27.31 288 PHE A CA 1
ATOM 2189 C C . PHE A 1 288 ? -56.631 9.249 13.314 1.00 28.93 288 PHE A C 1
ATOM 2190 O O . PHE A 1 288 ? -55.952 8.755 14.206 1.00 29.36 288 PHE A O 1
ATOM 2198 N N . CYS A 1 289 ? -56.190 9.438 12.069 1.00 29.85 289 CYS A N 1
ATOM 2199 C CA . CYS A 1 289 ? -54.849 9.045 11.627 1.00 31.23 289 CYS A CA 1
ATOM 2200 C C . CYS A 1 289 ? -54.224 10.235 10.888 1.00 30.26 289 CYS A C 1
ATOM 2201 O O . CYS A 1 289 ? -54.904 10.900 10.106 1.00 30.86 289 CYS A O 1
ATOM 2204 N N . LYS A 1 290 ? -52.953 10.521 11.146 1.00 27.69 290 LYS A N 1
ATOM 2205 C CA . LYS A 1 290 ? -52.193 11.459 10.313 1.00 27.50 290 LYS A CA 1
ATOM 2206 C C . LYS A 1 290 ? -50.845 10.844 9.978 1.00 26.10 290 LYS A C 1
ATOM 2207 O O . LYS A 1 290 ? -50.160 10.326 10.853 1.00 27.84 290 LYS A O 1
ATOM 2213 N N . VAL A 1 291 ? -50.478 10.895 8.708 1.00 25.79 291 VAL A N 1
ATOM 2214 C CA . VAL A 1 291 ? -49.282 10.211 8.227 1.00 25.39 291 VAL A CA 1
ATOM 2215 C C . VAL A 1 291 ? -48.492 11.229 7.440 1.00 26.46 291 VAL A C 1
ATOM 2216 O O . VAL A 1 291 ? -49.058 11.938 6.605 1.00 26.01 291 VAL A O 1
ATOM 2220 N N . GLY A 1 292 ? -47.191 11.312 7.671 1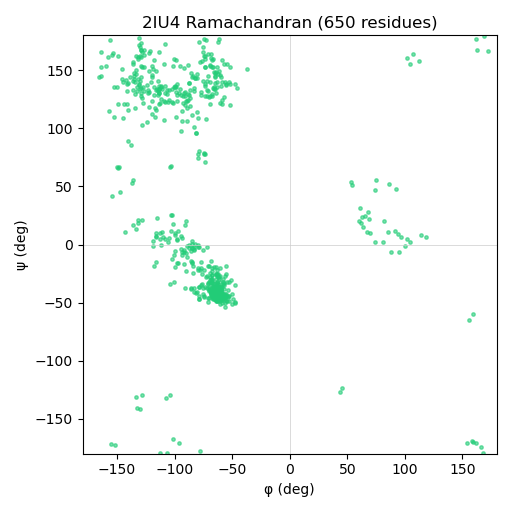.00 25.82 292 GLY A N 1
ATOM 2221 C CA . GLY A 1 292 ? -46.387 12.217 6.827 1.00 25.19 292 GLY A CA 1
ATOM 2222 C C . GLY A 1 292 ? -45.078 12.510 7.525 1.00 25.67 292 GLY A C 1
ATOM 2223 O O . GLY A 1 292 ? -44.783 11.894 8.531 1.00 24.12 292 GLY A O 1
ATOM 2224 N N . ASN A 1 293 ? -44.298 13.454 7.003 1.00 26.15 293 ASN A N 1
ATOM 2225 C CA . ASN A 1 293 ? -43.169 13.962 7.753 1.00 27.90 293 ASN A CA 1
ATOM 2226 C C . ASN A 1 293 ? -43.747 15.019 8.687 1.00 28.71 293 ASN A C 1
ATOM 2227 O O . ASN A 1 293 ? -43.991 16.142 8.259 1.00 27.72 293 ASN A O 1
ATOM 2232 N N . LEU A 1 294 ? -43.954 14.679 9.951 1.00 26.89 294 LEU A N 1
ATOM 2233 C CA . LEU A 1 294 ? -44.685 15.562 10.853 1.00 28.80 294 LEU A CA 1
ATOM 2234 C C . LEU A 1 294 ? -43.724 16.281 11.803 1.00 29.15 294 LEU A C 1
ATOM 2235 O O . LEU A 1 294 ? -43.944 17.427 12.176 1.00 30.58 294 LEU A O 1
ATOM 2240 N N . MET A 1 295 ? -42.663 15.578 12.178 1.00 28.88 295 MET A N 1
ATOM 2241 C CA . MET A 1 295 ? -41.586 16.122 12.985 1.00 29.77 295 MET A CA 1
ATOM 2242 C C . MET A 1 295 ? -40.339 15.336 12.634 1.00 29.11 295 MET A C 1
ATOM 2243 O O . MET A 1 295 ? -40.239 14.135 12.929 1.00 27.45 295 MET A O 1
ATOM 2248 N N . THR A 1 296 ? -39.407 15.991 11.953 1.00 26.82 296 THR A N 1
ATOM 2249 C CA . THR A 1 296 ? -38.303 15.259 11.358 1.00 26.01 296 THR A CA 1
ATOM 2250 C C . THR A 1 296 ? -36.976 15.441 12.083 1.00 26.57 296 THR A C 1
ATOM 2251 O O . THR A 1 296 ? -36.918 16.128 13.087 1.00 25.98 296 THR A O 1
ATOM 2255 N N . SER A 1 297 ? -35.923 14.811 11.572 1.00 24.39 297 SER A N 1
ATOM 2256 C CA . SER A 1 297 ? -34.569 15.056 12.045 1.00 25.96 297 SER A CA 1
ATOM 2257 C C . SER A 1 297 ? -33.677 15.130 10.816 1.00 25.83 297 SER A C 1
ATOM 2258 O O . SER A 1 297 ? -33.084 14.130 10.419 1.00 25.02 297 SER A O 1
ATOM 2261 N N . CYS A 1 298 ? -33.589 16.311 10.213 1.00 25.32 298 CYS A N 1
ATOM 2262 C CA . CYS A 1 298 ? -32.895 16.478 8.936 1.00 26.74 298 CYS A CA 1
ATOM 2263 C C . CYS A 1 298 ? -33.272 15.394 7.936 1.00 25.38 298 CYS A C 1
ATOM 2264 O O . CYS A 1 298 ? -34.460 15.211 7.661 1.00 26.02 298 CYS A O 1
ATOM 2267 N N . ASP A 1 299 ? -32.282 14.674 7.420 1.00 24.64 299 ASP A N 1
ATOM 2268 C CA . ASP A 1 299 ? -32.554 13.614 6.459 1.00 26.19 299 ASP A CA 1
ATOM 2269 C C . ASP A 1 299 ? -32.512 12.191 7.018 1.00 24.54 299 ASP A C 1
ATOM 2270 O O . ASP A 1 299 ? -32.272 11.266 6.269 1.00 23.20 299 ASP A O 1
ATOM 2275 N N . MET A 1 300 ? -32.748 12.025 8.313 1.00 24.29 300 MET A N 1
ATOM 2276 C CA . MET A 1 300 ? -32.770 10.696 8.922 1.00 25.74 300 MET A CA 1
ATOM 2277 C C . MET A 1 300 ? -33.845 9.865 8.223 1.00 24.57 300 MET A C 1
ATOM 2278 O O . MET A 1 300 ? -34.924 10.379 7.935 1.00 23.23 300 MET A O 1
ATOM 2283 N N . SER A 1 301 ? -33.568 8.592 7.961 1.00 25.22 301 SER A N 1
ATOM 2284 C CA . SER A 1 301 ? -34.649 7.667 7.655 1.00 26.47 301 SER A CA 1
ATOM 2285 C C . SER A 1 301 ? -35.135 6.992 8.934 1.00 25.24 301 SER A C 1
ATOM 2286 O O . SER A 1 301 ? -34.339 6.454 9.697 1.00 27.14 301 SER A O 1
ATOM 2289 N N . GLY A 1 302 ? -36.437 6.989 9.147 1.00 25.76 302 GLY A N 1
ATOM 2290 C CA . GLY A 1 302 ? -37.017 6.315 10.303 1.00 25.66 302 GLY A CA 1
ATOM 2291 C C . GLY A 1 302 ? -38.462 6.716 10.429 1.00 28.31 302 GLY A C 1
ATOM 2292 O O . GLY A 1 302 ? -38.974 7.521 9.636 1.00 26.16 302 GLY A O 1
ATOM 2293 N N . ILE A 1 303 ? -39.112 6.159 11.444 1.00 25.44 303 ILE A N 1
ATOM 2294 C CA . ILE A 1 303 ? -40.527 6.304 11.611 1.00 26.34 303 ILE A CA 1
ATOM 2295 C C . ILE A 1 303 ? -40.763 6.352 13.112 1.00 26.52 303 ILE A C 1
ATOM 2296 O O . ILE A 1 303 ? -40.090 5.652 13.862 1.00 25.94 303 ILE A O 1
ATOM 2301 N N . SER A 1 304 ? -41.701 7.186 13.546 1.00 27.10 304 SER A N 1
ATOM 2302 C CA . SER A 1 304 ? -42.200 7.093 14.906 1.00 26.11 304 SER A CA 1
ATOM 2303 C C . SER A 1 304 ? -43.698 6.877 14.835 1.00 27.19 304 SER A C 1
ATOM 2304 O O . SER A 1 304 ? -44.349 7.350 13.896 1.00 27.81 304 SER A O 1
ATOM 2307 N N . LEU A 1 305 ? -44.223 6.158 15.827 1.00 25.52 305 LEU A N 1
ATOM 2308 C CA . LEU A 1 305 ? -45.659 5.955 15.943 1.00 26.38 305 LEU A CA 1
ATOM 2309 C C . LEU A 1 305 ? -46.084 6.656 17.204 1.00 25.44 305 LEU A C 1
ATOM 2310 O O . LEU A 1 305 ? -45.454 6.466 18.245 1.00 26.71 305 LEU A O 1
ATOM 2315 N N . THR A 1 306 ? -47.143 7.455 17.113 1.00 25.40 306 THR A N 1
ATOM 2316 C CA . THR A 1 306 ? -47.762 8.031 18.318 1.00 25.91 306 THR A CA 1
ATOM 2317 C C . THR A 1 306 ? -49.172 7.507 18.472 1.00 26.06 306 THR A C 1
ATOM 2318 O O . THR A 1 306 ? -49.923 7.514 17.493 1.00 25.98 306 THR A O 1
ATOM 2322 N N . LEU A 1 307 ? -49.535 7.066 19.679 1.00 26.46 307 LEU A N 1
ATOM 2323 C CA . LEU A 1 307 ? -50.918 6.713 19.987 1.00 25.87 307 LEU A CA 1
ATOM 2324 C C . LEU A 1 307 ? -51.435 7.595 21.110 1.00 27.35 307 LEU A C 1
ATOM 2325 O O . LEU A 1 307 ? -50.696 7.924 22.025 1.00 28.77 307 LEU A O 1
ATOM 2330 N N . CYS A 1 308 ? -52.707 7.969 21.053 1.00 27.83 308 CYS A N 1
ATOM 2331 C CA . CYS A 1 308 ? -53.289 8.801 22.104 1.00 26.23 308 CYS A CA 1
ATOM 2332 C C . CYS A 1 308 ? -54.724 8.324 22.287 1.00 27.61 308 CYS A C 1
ATOM 2333 O O . CYS A 1 308 ? -55.483 8.348 21.327 1.00 25.60 308 CYS A O 1
ATOM 2336 N N . SER A 1 309 ? -55.084 7.876 23.491 1.00 25.85 309 SER A N 1
ATOM 2337 C CA . SER A 1 309 ? -56.478 7.508 23.763 1.00 28.02 309 SER A CA 1
ATOM 2338 C C . SER A 1 309 ? -57.393 8.676 23.431 1.00 27.98 309 SER A C 1
ATOM 2339 O O . SER A 1 309 ? -57.084 9.830 23.751 1.00 27.87 309 SER A O 1
ATOM 2342 N N . VAL A 1 310 ? -58.523 8.376 22.805 1.00 28.26 310 VAL A N 1
ATOM 2343 C CA . VAL A 1 310 ? -59.550 9.391 22.653 1.00 28.26 310 VAL A CA 1
ATOM 2344 C C . VAL A 1 310 ? -60.319 9.507 23.971 1.00 28.34 310 VAL A C 1
ATOM 2345 O O . VAL A 1 310 ? -61.424 8.978 24.110 1.00 27.22 310 VAL A O 1
ATOM 2349 N N . LYS A 1 311 ? -59.715 10.188 24.939 1.00 27.24 311 LYS A N 1
ATOM 2350 C CA . LYS A 1 311 ? -60.251 10.257 26.300 1.00 29.62 311 LYS A CA 1
ATOM 2351 C C . LYS A 1 311 ? -61.571 11.018 26.303 1.00 29.96 311 LYS A C 1
ATOM 2352 O O . LYS A 1 311 ? -62.491 10.694 27.046 1.00 29.42 311 LYS A O 1
ATOM 2358 N N . ASP A 1 312 ? -61.645 12.038 25.461 1.00 30.31 312 ASP A N 1
ATOM 2359 C CA . ASP A 1 312 ? -62.829 12.887 25.359 1.00 32.46 312 ASP A CA 1
ATOM 2360 C C . ASP A 1 312 ? -63.194 12.896 23.886 1.00 30.96 312 ASP A C 1
ATOM 2361 O O . ASP A 1 312 ? -62.375 13.263 23.052 1.00 30.36 312 ASP A O 1
ATOM 2366 N N . PRO A 1 313 ? -64.414 12.466 23.553 1.00 31.61 313 PRO A N 1
ATOM 2367 C CA . PRO A 1 313 ? -64.843 12.514 22.162 1.00 30.87 313 PRO A CA 1
ATOM 2368 C C . PRO A 1 313 ? -64.632 13.875 21.517 1.00 31.12 313 PRO A C 1
ATOM 2369 O O . PRO A 1 313 ? -64.417 13.944 20.310 1.00 29.26 313 PRO A O 1
ATOM 2373 N N . LYS A 1 314 ? -64.708 14.944 22.303 1.00 30.34 314 LYS A N 1
ATOM 2374 C CA . LYS A 1 314 ? -64.480 16.282 21.770 1.00 31.83 314 LYS A CA 1
ATOM 2375 C C . LYS A 1 314 ? -63.109 16.413 21.127 1.00 30.88 314 LYS A C 1
ATOM 2376 O O . LYS A 1 314 ? -62.932 17.167 20.172 1.00 32.07 314 LYS A O 1
ATOM 2382 N N . TRP A 1 315 ? -62.125 15.691 21.648 1.00 29.59 315 TRP A N 1
ATOM 2383 C CA . TRP A 1 315 ? -60.802 15.760 21.047 1.00 29.28 315 TRP A CA 1
ATOM 2384 C C . TRP A 1 315 ? -60.806 15.458 19.568 1.00 29.63 315 TRP A C 1
ATOM 2385 O O . TRP A 1 315 ? -59.988 16.010 18.843 1.00 30.06 315 TRP A O 1
ATOM 2396 N N . LEU A 1 316 ? -61.711 14.583 19.122 1.00 28.94 316 LEU A N 1
ATOM 2397 C CA . LEU A 1 316 ? -61.773 14.276 17.696 1.00 29.85 316 LEU A CA 1
ATOM 2398 C C . LEU A 1 316 ? -62.328 15.480 16.935 1.00 29.63 316 LEU A C 1
ATOM 2399 O O . LEU A 1 316 ? -61.947 15.739 15.790 1.00 30.34 316 LEU A O 1
ATOM 2404 N N . ASP A 1 317 ? -63.245 16.204 17.565 1.00 29.15 317 ASP A N 1
ATOM 2405 C CA . ASP A 1 317 ? -63.721 17.464 17.006 1.00 29.72 317 ASP A CA 1
ATOM 2406 C C . ASP A 1 317 ? -62.541 18.426 16.876 1.00 28.89 317 ASP A C 1
ATOM 2407 O O . ASP A 1 317 ? -62.303 18.985 15.816 1.00 28.17 317 ASP A O 1
ATOM 2412 N N . TYR A 1 318 ? -61.783 18.607 17.944 1.00 28.17 318 TYR A N 1
ATOM 2413 C CA . TYR A 1 318 ? -60.644 19.520 17.840 1.00 28.86 318 TYR A CA 1
ATOM 2414 C C . TYR A 1 318 ? -59.633 19.098 16.787 1.00 29.35 318 TYR A C 1
ATOM 2415 O O . TYR A 1 318 ? -59.034 19.956 16.136 1.00 29.99 318 TYR A O 1
ATOM 2424 N N . LEU A 1 319 ? -59.412 17.792 16.624 1.00 28.12 319 LEU A N 1
ATOM 2425 C CA . LEU A 1 319 ? -58.447 17.337 15.626 1.00 28.95 319 LEU A CA 1
ATOM 2426 C C . LEU A 1 319 ? -58.940 17.635 14.220 1.00 29.35 319 LEU A C 1
ATOM 2427 O O . LEU A 1 319 ? -58.141 17.846 13.314 1.00 28.77 319 LEU A O 1
ATOM 2432 N N . ASN A 1 320 ? -60.259 17.645 14.049 1.00 30.75 320 ASN A N 1
ATOM 2433 C CA . ASN A 1 320 ? -60.859 17.779 12.726 1.00 32.22 320 ASN A CA 1
ATOM 2434 C C . ASN A 1 320 ? -61.172 19.212 12.288 1.00 33.33 320 ASN A C 1
ATOM 2435 O O . ASN A 1 320 ? -61.569 19.441 11.152 1.00 34.56 320 ASN A O 1
ATOM 2440 N N . VAL A 1 321 ? -60.990 20.168 13.190 1.00 32.84 321 VAL A N 1
ATOM 2441 C CA . VAL A 1 321 ? -61.163 21.588 12.896 1.00 34.87 321 VAL A CA 1
ATOM 2442 C C . VAL A 1 321 ? -60.118 22.056 11.870 1.00 34.11 321 VAL A C 1
ATOM 2443 O O . VAL A 1 321 ? -58.937 21.728 12.002 1.00 32.67 321 VAL A O 1
ATOM 2447 N N . PRO A 1 322 ? -60.547 22.806 10.834 1.00 34.67 322 PRO A N 1
ATOM 2448 C CA . PRO A 1 322 ? -59.596 23.365 9.864 1.00 34.31 322 PRO A CA 1
ATOM 2449 C C . PRO A 1 322 ? -58.646 24.402 10.469 1.00 33.86 322 PRO A C 1
ATOM 2450 O O . PRO A 1 322 ? -59.043 25.158 11.358 1.00 33.54 322 PRO A O 1
ATOM 2454 N N . THR A 1 323 ? -57.400 24.425 10.001 1.00 32.17 323 THR A N 1
ATOM 2455 C CA . THR A 1 323 ? -56.440 25.448 10.411 1.00 31.67 323 THR A CA 1
ATOM 2456 C C . THR A 1 323 ? -55.785 26.055 9.178 1.00 31.76 323 THR A C 1
ATOM 2457 O O . THR A 1 323 ? -55.951 25.553 8.064 1.00 33.33 323 THR A O 1
ATOM 2461 N N . GLY A 1 324 ? -55.035 27.134 9.370 1.00 31.87 324 GLY A N 1
ATOM 2462 C CA . GLY A 1 324 ? -54.302 27.715 8.259 1.00 30.05 324 GLY A CA 1
ATOM 2463 C C . GLY A 1 324 ? -52.838 27.336 8.300 1.00 29.91 324 GLY A C 1
ATOM 2464 O O . GLY A 1 324 ? -52.025 27.986 7.644 1.00 30.90 324 GLY A O 1
ATOM 2465 N N . ALA A 1 325 ? -52.488 26.295 9.058 1.00 27.42 325 ALA A N 1
ATOM 2466 C CA . ALA A 1 325 ? -51.085 25.916 9.208 1.00 27.62 325 ALA A CA 1
ATOM 2467 C C . ALA A 1 325 ? -50.661 24.991 8.093 1.00 27.58 325 ALA A C 1
ATOM 2468 O O . ALA A 1 325 ? -51.385 24.030 7.818 1.00 26.98 325 ALA A O 1
ATOM 2470 N N . PHE A 1 326 ? -49.518 25.231 7.443 1.00 26.73 326 PHE A N 1
ATOM 2471 C CA . PHE A 1 326 ? -49.314 24.532 6.170 1.00 27.21 326 PHE A CA 1
ATOM 2472 C C . PHE A 1 326 ? -49.229 23.005 6.212 1.00 27.16 326 PHE A C 1
ATOM 2473 O O . PHE A 1 326 ? -49.557 22.315 5.227 1.00 25.74 326 PHE A O 1
ATOM 2481 N N . ALA A 1 327 ? -48.786 22.486 7.352 1.00 25.36 327 ALA A N 1
ATOM 2482 C CA . ALA A 1 327 ? -48.572 21.054 7.505 1.00 26.19 327 ALA A CA 1
ATOM 2483 C C . ALA A 1 327 ? -49.757 20.381 8.201 1.00 28.44 327 ALA A C 1
ATOM 2484 O O . ALA A 1 327 ? -49.708 19.179 8.500 1.00 27.56 327 ALA A O 1
ATOM 2486 N N . TRP A 1 328 ? -50.819 21.143 8.462 1.00 27.77 328 TRP A N 1
ATOM 2487 C CA . TRP A 1 328 ? -52.056 20.517 8.924 1.00 27.49 328 TRP A CA 1
ATOM 2488 C C . TRP A 1 328 ? -53.316 21.243 8.476 1.00 28.57 328 TRP A C 1
ATOM 2489 O O . TRP A 1 328 ? -54.040 21.793 9.305 1.00 27.00 328 TRP A O 1
ATOM 2500 N N . LEU A 1 329 ? -53.581 21.233 7.175 1.00 28.06 329 LEU A N 1
ATOM 2501 C CA . LEU A 1 329 ? -54.721 21.969 6.610 1.00 30.67 329 LEU A CA 1
ATOM 2502 C C . LEU A 1 329 ? -55.963 21.081 6.499 1.00 31.62 329 LEU A C 1
ATOM 2503 O O . LEU A 1 329 ? -57.038 21.540 6.131 1.00 35.84 329 LEU A O 1
ATOM 2508 N N . GLU A 1 330 ? -55.791 19.808 6.795 1.00 32.73 330 GLU A N 1
ATOM 2509 C CA . GLU A 1 330 ? -56.817 18.771 6.711 1.00 37.54 330 GLU A CA 1
ATOM 2510 C C . GLU A 1 330 ? -58.015 19.074 7.619 1.00 38.93 330 GLU A C 1
ATOM 2511 O O . GLU A 1 330 ? -57.843 19.602 8.721 1.00 36.51 330 GLU A O 1
ATOM 2517 N N . HIS A 1 331 ? -59.221 18.725 7.169 1.00 41.20 331 HIS A N 1
ATOM 2518 C CA . HIS A 1 331 ? -60.396 18.758 8.039 1.00 44.13 331 HIS A CA 1
ATOM 2519 C C . HIS A 1 331 ? -61.544 17.868 7.574 1.00 45.29 331 HIS A C 1
ATOM 2520 O O . HIS A 1 331 ? -61.604 17.476 6.410 1.00 44.82 331 HIS A O 1
ATOM 2527 N N . HIS A 1 332 ? -62.446 17.570 8.506 1.00 47.19 332 HIS A N 1
ATOM 2528 C CA . HIS A 1 332 ? -63.808 17.074 8.241 1.00 49.73 332 HIS A CA 1
ATOM 2529 C C . HIS A 1 332 ? -64.405 17.638 6.937 1.00 50.23 332 HIS A C 1
ATOM 2530 O O . HIS A 1 332 ? -65.451 17.270 6.375 1.00 52.78 332 HIS A O 1
ATOM 2537 N N . GLU B 1 2 ? -35.551 1.745 1.279 1.00 52.51 2 GLU B N 1
ATOM 2538 C CA . GLU B 1 2 ? -35.216 0.545 2.106 1.00 52.44 2 GLU B CA 1
ATOM 2539 C C . GLU B 1 2 ? -36.396 -0.387 2.426 1.00 50.99 2 GLU B C 1
ATOM 2540 O O . GLU B 1 2 ? -36.195 -1.474 2.969 1.00 51.92 2 GLU B O 1
ATOM 2546 N N . PHE B 1 3 ? -37.618 0.030 2.100 1.00 48.64 3 PHE B N 1
ATOM 2547 C CA . PHE B 1 3 ? -38.664 -0.917 1.705 1.00 46.11 3 PHE B CA 1
ATOM 2548 C C . PHE B 1 3 ? -39.673 -0.343 0.710 1.00 45.34 3 PHE B C 1
ATOM 2549 O O . PHE B 1 3 ? -40.863 -0.183 1.012 1.00 45.20 3 PHE B O 1
ATOM 2557 N N . TYR B 1 4 ? -39.172 -0.038 -0.486 1.00 44.08 4 TYR B N 1
ATOM 2558 C CA . TYR B 1 4 ? -39.956 0.577 -1.554 1.00 42.84 4 TYR B CA 1
ATOM 2559 C C . TYR B 1 4 ? -41.026 -0.385 -2.082 1.00 42.75 4 TYR B C 1
ATOM 2560 O O . TYR B 1 4 ? -40.907 -1.598 -1.925 1.00 42.49 4 TYR B O 1
ATOM 2569 N N . ASN B 1 5 ? -42.063 0.170 -2.710 1.00 42.84 5 ASN B N 1
ATOM 2570 C CA . ASN B 1 5 ? -43.103 -0.612 -3.383 1.00 41.90 5 ASN B CA 1
ATOM 2571 C C . ASN B 1 5 ? -42.493 -1.618 -4.342 1.00 41.15 5 ASN B C 1
ATOM 2572 O O . ASN B 1 5 ? -41.403 -1.393 -4.878 1.00 39.73 5 ASN B O 1
ATOM 2577 N N . SER B 1 6 ? -43.202 -2.719 -4.572 1.00 39.65 6 SER B N 1
ATOM 2578 C CA . SER B 1 6 ? -42.707 -3.701 -5.523 1.00 39.86 6 SER B CA 1
ATOM 2579 C C . SER B 1 6 ? -42.670 -3.171 -6.947 1.00 39.74 6 SER B C 1
ATOM 2580 O O . SER B 1 6 ? -43.496 -2.352 -7.380 1.00 37.29 6 SER B O 1
ATOM 2583 N N . THR B 1 7 ? -41.684 -3.695 -7.655 1.00 39.69 7 THR B N 1
ATOM 2584 C CA . THR B 1 7 ? -41.435 -3.396 -9.041 1.00 41.07 7 THR B CA 1
ATOM 2585 C C . THR B 1 7 ? -42.285 -4.279 -9.955 1.00 41.95 7 THR B C 1
ATOM 2586 O O . THR B 1 7 ? -42.437 -4.007 -11.148 1.00 43.40 7 THR B O 1
ATOM 2590 N N . ASN B 1 8 ? -42.854 -5.346 -9.419 1.00 40.89 8 ASN B N 1
ATOM 2591 C CA . ASN B 1 8 ? -43.670 -6.152 -10.302 1.00 41.51 8 ASN B CA 1
ATOM 2592 C C . ASN B 1 8 ? -45.133 -6.181 -9.907 1.00 40.67 8 ASN B C 1
ATOM 2593 O O . ASN B 1 8 ? -45.928 -6.951 -10.473 1.00 41.19 8 ASN B O 1
ATOM 2598 N N . GLU B 1 9 ? -45.497 -5.367 -8.924 1.00 36.74 9 GLU B N 1
ATOM 2599 C CA . GLU B 1 9 ? -46.883 -5.359 -8.514 1.00 35.72 9 GLU B CA 1
ATOM 2600 C C . GLU B 1 9 ? -47.336 -3.989 -8.075 1.00 32.63 9 GLU B C 1
ATOM 2601 O O . GLU B 1 9 ? -46.553 -3.193 -7.586 1.00 30.61 9 GLU B O 1
ATOM 2607 N N . ILE B 1 10 ? -48.623 -3.745 -8.265 1.00 31.03 10 ILE B N 1
ATOM 2608 C CA . ILE B 1 10 ? -49.284 -2.580 -7.699 1.00 30.38 10 ILE B CA 1
ATOM 2609 C C . ILE B 1 10 ? -48.995 -2.531 -6.201 1.00 29.27 10 ILE B C 1
ATOM 2610 O O . ILE B 1 10 ? -49.025 -3.568 -5.535 1.00 27.44 10 ILE B O 1
ATOM 2615 N N . PRO B 1 11 ? -48.719 -1.329 -5.672 1.00 27.50 11 PRO B N 1
ATOM 2616 C CA . PRO B 1 11 ? -48.361 -1.166 -4.257 1.00 26.69 11 PRO B CA 1
ATOM 2617 C C . PRO B 1 11 ? -49.621 -1.187 -3.391 1.00 26.73 11 PRO B C 1
ATOM 2618 O O . PRO B 1 11 ? -50.083 -0.159 -2.885 1.00 26.29 11 PRO B O 1
ATOM 2622 N N . GLU B 1 12 ? -50.168 -2.374 -3.228 1.00 25.47 12 GLU B N 1
ATOM 2623 C CA . GLU B 1 12 ? -51.483 -2.545 -2.656 1.00 26.73 12 GLU B CA 1
ATOM 2624 C C . GLU B 1 12 ? -51.552 -2.057 -1.203 1.00 26.18 12 GLU B C 1
ATOM 2625 O O . GLU B 1 12 ? -52.523 -1.428 -0.802 1.00 23.61 12 GLU B O 1
ATOM 2631 N N . GLU B 1 13 ? -50.527 -2.349 -0.415 1.00 25.15 13 GLU B N 1
ATOM 2632 C CA . GLU B 1 13 ? -50.499 -1.890 0.966 1.00 26.47 13 GLU B CA 1
ATOM 2633 C C . GLU B 1 13 ? -50.423 -0.385 1.117 1.00 26.96 13 GLU B C 1
ATOM 2634 O O . GLU B 1 13 ? -51.102 0.178 1.977 1.00 26.12 13 GLU B O 1
ATOM 2640 N N . MET B 1 14 ? -49.609 0.263 0.285 1.00 23.91 14 MET B N 1
ATOM 2641 C CA . MET B 1 14 ? -49.464 1.688 0.363 1.00 23.91 14 MET B CA 1
ATOM 2642 C C . MET B 1 14 ? -50.819 2.294 0.027 1.00 24.44 14 MET B C 1
ATOM 2643 O O . MET B 1 14 ? -51.271 3.203 0.708 1.00 22.35 14 MET B O 1
ATOM 2648 N N . LEU B 1 15 ? -51.463 1.783 -1.022 1.00 23.00 15 LEU B N 1
ATOM 2649 C CA . LEU B 1 15 ? -52.732 2.345 -1.460 1.00 23.93 15 LEU B CA 1
ATOM 2650 C C . LEU B 1 15 ? -53.840 2.117 -0.434 1.00 23.87 15 LEU B C 1
ATOM 2651 O O . LEU B 1 15 ? -54.652 3.002 -0.177 1.00 23.56 15 LEU B O 1
ATOM 2656 N N . LYS B 1 16 ? -53.884 0.933 0.152 1.00 21.47 16 LYS B N 1
ATOM 2657 C CA . LYS B 1 16 ? -54.862 0.686 1.194 1.00 23.47 16 LYS B CA 1
ATOM 2658 C C . LYS B 1 16 ? -54.575 1.536 2.430 1.00 21.95 16 LYS B C 1
ATOM 2659 O O . LYS B 1 16 ? -55.505 1.988 3.093 1.00 22.89 16 LYS B O 1
ATOM 2665 N N . GLY B 1 17 ? -53.304 1.762 2.737 1.00 22.82 17 GLY B N 1
ATOM 2666 C CA . GLY B 1 17 ? -52.960 2.631 3.858 1.00 22.84 17 GLY B CA 1
ATOM 2667 C C . GLY B 1 17 ? -53.436 4.060 3.655 1.00 23.49 17 GLY B C 1
ATOM 2668 O O . GLY B 1 17 ? -53.885 4.730 4.606 1.00 24.32 17 GLY B O 1
ATOM 2669 N N . ILE B 1 18 ? -53.331 4.537 2.421 1.00 22.74 18 ILE B N 1
ATOM 2670 C CA . ILE B 1 18 ? -53.928 5.824 2.048 1.00 23.59 18 ILE B CA 1
ATOM 2671 C C . ILE B 1 18 ? -55.445 5.835 2.287 1.00 23.87 18 ILE B C 1
ATOM 2672 O O . ILE B 1 18 ? -55.964 6.750 2.925 1.00 25.49 18 ILE B O 1
ATOM 2677 N N . ASP B 1 19 ? -56.143 4.817 1.786 1.00 23.57 19 ASP B N 1
ATOM 2678 C CA . ASP B 1 19 ? -57.590 4.648 1.966 1.00 24.63 19 ASP B CA 1
ATOM 2679 C C . ASP B 1 19 ? -57.965 4.651 3.460 1.00 26.21 19 ASP B C 1
ATOM 2680 O O . ASP B 1 19 ? -58.950 5.268 3.865 1.00 27.00 19 ASP B O 1
ATOM 2685 N N . LEU B 1 20 ? -57.177 3.971 4.279 1.00 23.51 20 LEU B N 1
ATOM 2686 C CA . LEU B 1 20 ? -57.427 3.925 5.718 1.00 23.88 20 LEU B CA 1
ATOM 2687 C C . LEU B 1 20 ? -57.185 5.262 6.420 1.00 24.00 20 LEU B C 1
ATOM 2688 O O . LEU B 1 20 ? -57.735 5.509 7.489 1.00 25.45 20 LEU B O 1
ATOM 2693 N N . THR B 1 21 ? -56.355 6.098 5.820 1.00 23.54 21 THR B N 1
ATOM 2694 C CA . THR B 1 21 ? -55.966 7.364 6.411 1.00 25.03 21 THR B CA 1
ATOM 2695 C C . THR B 1 21 ? -57.014 8.450 6.126 1.00 25.38 21 THR B C 1
ATOM 2696 O O . THR B 1 21 ? -57.323 9.236 7.016 1.00 28.27 21 THR B O 1
ATOM 2700 N N . TYR B 1 22 ? -57.558 8.482 4.911 1.00 24.10 22 TYR B N 1
ATOM 2701 C CA . TYR B 1 22 ? -58.398 9.596 4.443 1.00 25.96 22 TYR B CA 1
ATOM 2702 C C . TYR B 1 22 ? -59.804 9.143 4.147 1.00 25.82 22 TYR B C 1
ATOM 2703 O O . TYR B 1 22 ? -59.995 8.319 3.276 1.00 26.71 22 TYR B O 1
ATOM 2712 N N . PRO B 1 23 ? -60.788 9.682 4.874 1.00 27.19 23 PRO B N 1
ATOM 2713 C CA . PRO B 1 23 ? -62.172 9.243 4.721 1.00 28.06 23 PRO B CA 1
ATOM 2714 C C . PRO B 1 23 ? -62.661 9.474 3.296 1.00 25.73 23 PRO B C 1
ATOM 2715 O O . PRO B 1 23 ? -63.538 8.773 2.844 1.00 28.48 23 PRO B O 1
ATOM 2719 N N . GLN B 1 24 ? -62.094 10.450 2.597 1.00 27.10 24 GLN B N 1
ATOM 2720 C CA . GLN B 1 24 ? -62.627 10.874 1.303 1.00 26.65 24 GLN B CA 1
ATOM 2721 C C . GLN B 1 24 ? -62.045 10.058 0.149 1.00 26.42 24 GLN B C 1
ATOM 2722 O O . GLN B 1 24 ? -62.430 10.248 -1.008 1.00 26.41 24 GLN B O 1
ATOM 2728 N N . LEU B 1 25 ? -61.120 9.150 0.462 1.00 25.43 25 LEU B N 1
ATOM 2729 C CA . LEU B 1 25 ? -60.422 8.387 -0.565 1.00 25.04 25 LEU B CA 1
ATOM 2730 C C . LEU B 1 25 ? -60.778 6.917 -0.425 1.00 25.40 25 LEU B C 1
ATOM 2731 O O . LEU B 1 25 ? -60.772 6.376 0.676 1.00 25.09 25 LEU B O 1
ATOM 2736 N N . THR B 1 26 ? -61.098 6.264 -1.538 1.00 25.04 26 THR B N 1
ATOM 2737 C CA . THR B 1 26 ? -61.380 4.833 -1.481 1.00 24.55 26 THR B CA 1
ATOM 2738 C C . THR B 1 26 ? -60.451 4.118 -2.445 1.00 24.83 26 THR B C 1
ATOM 2739 O O . THR B 1 26 ? -60.233 4.585 -3.565 1.00 23.72 26 THR B O 1
ATOM 2743 N N . TYR B 1 27 ? -59.903 2.992 -1.996 1.00 24.16 27 TYR B N 1
ATOM 2744 C CA . TYR B 1 27 ? -58.973 2.231 -2.810 1.00 25.05 27 TYR B CA 1
ATOM 2745 C C . TYR B 1 27 ? -59.739 1.009 -3.307 1.00 25.79 27 TYR B C 1
ATOM 2746 O O . TYR B 1 27 ? -60.424 0.352 -2.532 1.00 23.84 27 TYR B O 1
ATOM 2755 N N . LEU B 1 28 ? -59.628 0.719 -4.599 1.00 26.51 28 LEU B N 1
ATOM 2756 C CA . LEU B 1 28 ? -60.269 -0.469 -5.184 1.00 27.84 28 LEU B CA 1
ATOM 2757 C C . LEU B 1 28 ? -59.257 -1.598 -5.310 1.00 28.61 28 LEU B C 1
ATOM 2758 O O . LEU B 1 28 ? -58.335 -1.531 -6.129 1.00 27.18 28 LEU B O 1
ATOM 2763 N N . PRO B 1 29 ? -59.414 -2.638 -4.493 1.00 29.32 29 PRO B N 1
ATOM 2764 C CA . PRO B 1 29 ? -58.286 -3.541 -4.309 1.00 29.24 29 PRO B CA 1
ATOM 2765 C C . PRO B 1 29 ? -57.891 -4.218 -5.626 1.00 29.20 29 PRO B C 1
ATOM 2766 O O . PRO B 1 29 ? -58.743 -4.494 -6.470 1.00 27.56 29 PRO B O 1
ATOM 2770 N N . GLU B 1 30 ? -56.594 -4.470 -5.779 1.00 30.02 30 GLU B N 1
ATOM 2771 C CA . GLU B 1 30 ? -56.027 -5.173 -6.926 1.00 29.77 30 GLU B CA 1
ATOM 2772 C C . GLU B 1 30 ? -56.143 -4.412 -8.241 1.00 29.33 30 GLU B C 1
ATOM 2773 O O . GLU B 1 30 ? -55.894 -4.978 -9.298 1.00 29.86 30 GLU B O 1
ATOM 2779 N N . THR B 1 31 ? -56.524 -3.138 -8.198 1.00 27.02 31 THR B N 1
ATOM 2780 C CA . THR B 1 31 ? -56.580 -2.344 -9.423 1.00 26.11 31 THR B CA 1
ATOM 2781 C C . THR B 1 31 ? -55.641 -1.141 -9.467 1.00 25.76 31 THR B C 1
ATOM 2782 O O . THR B 1 31 ? -55.380 -0.599 -10.543 1.00 24.77 31 THR B O 1
ATOM 2786 N N . GLY B 1 32 ? -55.159 -0.686 -8.320 1.00 24.56 32 GLY B N 1
ATOM 2787 C CA . GLY B 1 32 ? -54.311 0.512 -8.326 1.00 23.52 32 GLY B CA 1
ATOM 2788 C C . GLY B 1 32 ? -55.138 1.787 -8.392 1.00 24.94 32 GLY B C 1
ATOM 2789 O O . GLY B 1 32 ? -54.609 2.897 -8.444 1.00 25.98 32 GLY B O 1
ATOM 2790 N N . ILE B 1 33 ? -56.452 1.646 -8.389 1.00 24.49 33 ILE B N 1
ATOM 2791 C CA . ILE B 1 33 ? -57.292 2.838 -8.544 1.00 24.10 33 ILE B CA 1
ATOM 2792 C C . ILE B 1 33 ? -57.659 3.389 -7.185 1.00 24.82 33 ILE B C 1
ATOM 2793 O O . ILE B 1 33 ? -58.249 2.699 -6.371 1.00 23.96 33 ILE B O 1
ATOM 2798 N N . LEU B 1 34 ? -57.303 4.647 -6.952 1.00 24.84 34 LEU B N 1
ATOM 2799 C CA . LEU B 1 34 ? -57.718 5.351 -5.762 1.00 26.38 34 LEU B CA 1
ATOM 2800 C C . LEU B 1 34 ? -58.645 6.476 -6.230 1.00 26.04 34 LEU B C 1
ATOM 2801 O O . LEU B 1 34 ? -58.286 7.236 -7.132 1.00 26.95 34 LEU B O 1
ATOM 2806 N N . TYR B 1 35 ? -59.829 6.574 -5.623 1.00 24.87 35 TYR B N 1
ATOM 2807 C CA . TYR B 1 35 ? -60.792 7.557 -6.058 1.00 24.98 35 TYR B CA 1
ATOM 2808 C C . TYR B 1 35 ? -61.342 8.428 -4.933 1.00 26.13 35 TYR B C 1
ATOM 2809 O O . TYR B 1 35 ? -61.389 8.036 -3.773 1.00 25.69 35 TYR B O 1
ATOM 2818 N N . ASP B 1 36 ? -61.745 9.630 -5.318 1.00 24.77 36 ASP B N 1
ATOM 2819 C CA . ASP B 1 36 ? -62.495 10.524 -4.465 1.00 25.08 36 ASP B CA 1
ATOM 2820 C C . ASP B 1 36 ? -63.933 10.049 -4.284 1.00 24.79 36 ASP B C 1
ATOM 2821 O O . ASP B 1 36 ? -64.750 10.120 -5.209 1.00 25.47 36 ASP B O 1
ATOM 2826 N N . ASN B 1 37 ? -64.238 9.554 -3.092 1.00 24.03 37 ASN B N 1
ATOM 2827 C CA . ASN B 1 37 ? -65.499 8.844 -2.865 1.00 24.66 37 ASN B CA 1
ATOM 2828 C C . ASN B 1 37 ? -66.631 9.846 -2.609 1.00 25.09 37 ASN B C 1
ATOM 2829 O O . ASN B 1 37 ? -67.783 9.495 -2.408 1.00 24.05 37 ASN B O 1
ATOM 2834 N N . THR B 1 38 ? -66.260 11.116 -2.643 1.00 26.59 38 THR B N 1
ATOM 2835 C CA . THR B 1 38 ? -67.138 12.252 -2.438 1.00 28.72 38 THR B CA 1
ATOM 2836 C C . THR B 1 38 ? -67.684 12.731 -3.799 1.00 29.54 38 THR B C 1
ATOM 2837 O O . THR B 1 38 ? -68.673 13.461 -3.873 1.00 29.87 38 THR B O 1
ATOM 2841 N N . TYR B 1 39 ? -67.044 12.310 -4.884 1.00 28.76 39 TYR B N 1
ATOM 2842 C CA . TYR B 1 39 ? -67.404 12.763 -6.220 1.00 28.03 39 TYR B CA 1
ATOM 2843 C C . TYR B 1 39 ? -68.742 12.208 -6.700 1.00 30.48 39 TYR B C 1
ATOM 2844 O O . TYR B 1 39 ? -68.998 11.005 -6.604 1.00 29.05 39 TYR B O 1
ATOM 2853 N N . ASN B 1 40 ? -69.579 13.107 -7.223 1.00 30.71 40 ASN B N 1
ATOM 2854 C CA . ASN B 1 40 ? -71.006 12.873 -7.431 1.00 33.01 40 ASN B CA 1
ATOM 2855 C C . ASN B 1 40 ? -71.407 12.757 -8.899 1.00 32.10 40 ASN B C 1
ATOM 2856 O O . ASN B 1 40 ? -72.589 12.692 -9.204 1.00 31.38 40 ASN B O 1
ATOM 2861 N N . GLU B 1 41 ? -70.433 12.744 -9.802 1.00 31.52 41 GLU B N 1
ATOM 2862 C CA . GLU B 1 41 ? -70.706 12.743 -11.238 1.00 31.63 41 GLU B CA 1
ATOM 2863 C C . GLU B 1 41 ? -71.425 13.984 -11.758 1.00 30.78 41 GLU B C 1
ATOM 2864 O O . GLU B 1 41 ? -71.939 13.985 -12.873 1.00 30.37 41 GLU B O 1
ATOM 2870 N N . LYS B 1 42 ? -71.460 15.052 -10.968 1.00 30.28 42 LYS B N 1
ATOM 2871 C CA . LYS B 1 42 ? -72.135 16.269 -11.413 1.00 29.95 42 LYS B CA 1
ATOM 2872 C C . LYS B 1 42 ? -71.248 17.195 -12.259 1.00 29.35 42 LYS B C 1
ATOM 2873 O O . LYS B 1 42 ? -71.730 18.112 -12.944 1.00 28.31 42 LYS B O 1
ATOM 2879 N N . THR B 1 43 ? -69.951 16.941 -12.227 1.00 27.47 43 THR B N 1
ATOM 2880 C CA . THR B 1 43 ? -68.996 17.771 -12.952 1.00 27.36 43 THR B CA 1
ATOM 2881 C C . THR B 1 43 ? -68.145 16.820 -13.787 1.00 26.93 43 THR B C 1
ATOM 2882 O O . THR B 1 43 ? -68.179 15.616 -13.565 1.00 27.55 43 THR B O 1
ATOM 2886 N N . VAL B 1 44 ? -67.407 17.352 -14.754 1.00 26.45 44 VAL B N 1
ATOM 2887 C CA . VAL B 1 44 ? -66.535 16.539 -15.582 1.00 25.40 44 VAL B CA 1
ATOM 2888 C C . VAL B 1 44 ? -65.364 16.038 -14.751 1.00 25.56 44 VAL B C 1
ATOM 2889 O O . VAL B 1 44 ? -64.675 16.830 -14.108 1.00 24.40 44 VAL B O 1
ATOM 2893 N N . PRO B 1 45 ? -65.123 14.715 -14.766 1.00 25.36 45 PRO B N 1
ATOM 2894 C CA . PRO B 1 45 ? -64.037 14.195 -13.955 1.00 26.05 45 PRO B CA 1
ATOM 2895 C C . PRO B 1 45 ? -62.700 14.284 -14.666 1.00 25.80 45 PRO B C 1
ATOM 2896 O O . PRO B 1 45 ? -62.602 14.096 -15.890 1.00 25.88 45 PRO B O 1
ATOM 2900 N N . ILE B 1 46 ? -61.667 14.556 -13.890 1.00 26.45 46 ILE B N 1
ATOM 2901 C CA . ILE B 1 46 ? -60.311 14.488 -14.403 1.00 26.23 46 ILE B CA 1
ATOM 2902 C C . ILE B 1 46 ? -59.585 13.345 -13.713 1.00 26.43 46 ILE B C 1
ATOM 2903 O O . ILE B 1 46 ? -59.681 13.194 -12.503 1.00 27.02 46 ILE B O 1
ATOM 2908 N N . ILE B 1 47 ? -58.830 12.556 -14.464 1.00 27.23 47 ILE B N 1
ATOM 2909 C CA . ILE B 1 47 ? -58.058 11.484 -13.858 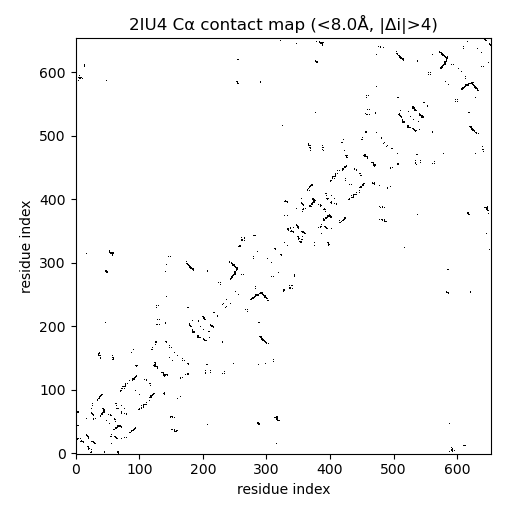1.00 27.37 47 ILE B CA 1
ATOM 2910 C C . ILE B 1 47 ? -56.629 11.495 -14.346 1.00 26.67 47 ILE B C 1
ATOM 2911 O O . ILE B 1 47 ? -56.332 12.089 -15.371 1.00 26.83 47 ILE B O 1
ATOM 2916 N N . SER B 1 48 ? -55.749 10.831 -13.611 1.00 25.68 48 SER B N 1
ATOM 2917 C CA . SER B 1 48 ? -54.374 10.707 -14.050 1.00 27.65 48 SER B CA 1
ATOM 2918 C C . SER B 1 48 ? -53.813 9.413 -13.468 1.00 28.05 48 SER B C 1
ATOM 2919 O O . SER B 1 48 ? -54.549 8.610 -12.897 1.00 28.16 48 SER B O 1
ATOM 2922 N N . GLY B 1 49 ? -52.519 9.194 -13.631 1.00 27.24 49 GLY B N 1
ATOM 2923 C CA . GLY B 1 49 ? -51.911 7.986 -13.091 1.00 26.43 49 GLY B CA 1
ATOM 2924 C C . GLY B 1 49 ? -50.512 7.809 -13.644 1.00 26.70 49 GLY B C 1
ATOM 2925 O O . GLY B 1 49 ? -50.034 8.629 -14.422 1.00 28.80 49 GLY B O 1
ATOM 2926 N N . GLY B 1 50 ? -49.839 6.742 -13.243 1.00 26.32 50 GLY B N 1
ATOM 2927 C CA . GLY B 1 50 ? -48.445 6.553 -13.633 1.00 25.91 50 GLY B CA 1
ATOM 2928 C C . GLY B 1 50 ? -47.840 5.589 -12.652 1.00 26.93 50 GLY B C 1
ATOM 2929 O O . GLY B 1 50 ? -48.566 4.963 -11.860 1.00 29.20 50 GLY B O 1
ATOM 2930 N N . GLY B 1 51 ? -46.521 5.434 -12.704 1.00 26.00 51 GLY B N 1
ATOM 2931 C CA . GLY B 1 51 ? -45.893 4.449 -11.842 1.00 26.04 51 GLY B CA 1
ATOM 2932 C C . GLY B 1 51 ? -46.014 4.908 -10.404 1.00 26.80 51 GLY B C 1
ATOM 2933 O O . GLY B 1 51 ? -46.214 6.082 -10.141 1.00 27.45 51 GLY B O 1
ATOM 2934 N N . SER B 1 52 ? -45.866 3.982 -9.470 1.00 26.43 52 SER B N 1
ATOM 2935 C CA . SER B 1 52 ? -45.655 4.341 -8.075 1.00 28.27 52 SER B CA 1
ATOM 2936 C C . SER B 1 52 ? -44.212 4.827 -7.923 1.00 27.32 52 SER B C 1
ATOM 2937 O O . SER B 1 52 ? -43.413 4.695 -8.844 1.00 27.11 52 SER B O 1
ATOM 2940 N N . GLY B 1 53 ? -43.875 5.386 -6.767 1.00 27.65 53 GLY B N 1
ATOM 2941 C CA . GLY B 1 53 ? -42.530 5.888 -6.547 1.00 27.05 53 GLY B CA 1
ATOM 2942 C C . GLY B 1 53 ? -42.364 7.375 -6.698 1.00 26.25 53 GLY B C 1
ATOM 2943 O O . GLY B 1 53 ? -41.253 7.877 -6.510 1.00 27.48 53 GLY B O 1
ATOM 2944 N N . HIS B 1 54 ? -43.451 8.072 -7.038 1.00 26.62 54 HIS B N 1
ATOM 2945 C CA . HIS B 1 54 ? -43.453 9.525 -7.207 1.00 25.28 54 HIS B CA 1
ATOM 2946 C C . HIS B 1 54 ? -44.357 10.210 -6.183 1.00 26.74 54 HIS B C 1
ATOM 2947 O O . HIS B 1 54 ? -44.615 11.406 -6.298 1.00 24.66 54 HIS B O 1
ATOM 2954 N N . GLU B 1 55 ? -44.829 9.464 -5.190 1.00 25.94 55 GLU B N 1
ATOM 2955 C CA . GLU B 1 55 ? -45.789 10.008 -4.237 1.00 26.89 55 GLU B CA 1
ATOM 2956 C C . GLU B 1 55 ? -45.268 11.310 -3.625 1.00 27.81 55 GLU B C 1
ATOM 2957 O O . GLU B 1 55 ? -44.086 11.427 -3.339 1.00 27.96 55 GLU B O 1
ATOM 2963 N N . PRO B 1 56 ? -46.144 12.310 -3.441 1.00 28.23 56 PRO B N 1
ATOM 2964 C CA . PRO B 1 56 ? -47.597 12.290 -3.577 1.00 29.32 56 PRO B CA 1
ATOM 2965 C C . PRO B 1 56 ? -48.191 12.280 -4.987 1.00 31.31 56 PRO B C 1
ATOM 2966 O O . PRO B 1 56 ? -49.410 12.171 -5.130 1.00 31.67 56 PRO B O 1
ATOM 2970 N N . ALA B 1 57 ? -47.388 12.379 -6.038 1.00 30.88 57 ALA B N 1
ATOM 2971 C CA . ALA B 1 57 ? -47.967 12.153 -7.368 1.00 33.15 57 ALA B CA 1
ATOM 2972 C C . ALA B 1 57 ? -48.326 10.677 -7.568 1.00 33.71 57 ALA B C 1
ATOM 2973 O O . ALA B 1 57 ? -47.484 9.806 -7.380 1.00 37.96 57 ALA B O 1
ATOM 2975 N N . HIS B 1 58 ? -49.558 10.367 -7.945 1.00 34.27 58 HIS B N 1
ATOM 2976 C CA . HIS B 1 58 ? -50.652 11.306 -8.126 1.00 32.47 58 HIS B CA 1
ATOM 2977 C C . HIS B 1 58 ? -51.731 11.049 -7.062 1.00 31.95 58 HIS B C 1
ATOM 2978 O O . HIS B 1 58 ? -52.768 11.692 -7.091 1.00 30.97 58 HIS B O 1
ATOM 2985 N N . VAL B 1 59 ? -51.481 10.136 -6.127 1.00 29.12 59 VAL B N 1
ATOM 2986 C CA . VAL B 1 59 ? -52.449 9.782 -5.088 1.00 29.26 59 VAL B CA 1
ATOM 2987 C C . VAL B 1 59 ? -52.770 10.976 -4.187 1.00 28.84 59 VAL B C 1
ATOM 2988 O O . VAL B 1 59 ? -53.849 11.035 -3.597 1.00 28.72 59 VAL B O 1
ATOM 2992 N N . GLY B 1 60 ? -51.844 11.926 -4.097 1.00 28.42 60 GLY B N 1
ATOM 2993 C CA . GLY B 1 60 ? -52.018 13.063 -3.205 1.00 26.66 60 GLY B CA 1
ATOM 2994 C C . GLY B 1 60 ? -52.818 14.164 -3.870 1.00 28.09 60 GLY B C 1
ATOM 2995 O O . GLY B 1 60 ? -53.115 15.193 -3.247 1.00 28.26 60 GLY B O 1
ATOM 2996 N N . TYR B 1 61 ? -53.173 13.951 -5.135 1.00 25.91 61 TYR B N 1
ATOM 2997 C CA . TYR B 1 61 ? -53.917 14.941 -5.921 1.00 25.97 61 TYR B CA 1
ATOM 2998 C C . TYR B 1 61 ? -55.319 14.475 -6.260 1.00 26.41 61 TYR B C 1
ATOM 2999 O O . TYR B 1 61 ? -56.000 15.105 -7.057 1.00 26.17 61 TYR B O 1
ATOM 3008 N N . VAL B 1 62 ? -55.736 13.370 -5.654 1.00 26.35 62 VAL B N 1
ATOM 3009 C CA . VAL B 1 62 ? -57.108 12.887 -5.766 1.00 25.19 62 VAL B CA 1
ATOM 3010 C C . VAL B 1 62 ? -57.981 13.513 -4.685 1.00 26.23 62 VAL B C 1
ATOM 3011 O O . VAL B 1 62 ? -57.688 13.425 -3.485 1.00 25.24 62 VAL B O 1
ATOM 3015 N N . GLY B 1 63 ? -59.058 14.154 -5.106 1.00 24.91 63 GLY B N 1
ATOM 3016 C CA . GLY B 1 63 ? -59.921 14.801 -4.136 1.00 26.59 63 GLY B CA 1
ATOM 3017 C C . GLY B 1 63 ? -60.828 15.814 -4.810 1.00 28.43 63 GLY B C 1
ATOM 3018 O O . GLY B 1 63 ? -60.649 16.170 -5.979 1.00 28.41 63 GLY B O 1
ATOM 3019 N N . SER B 1 64 ? -61.820 16.270 -4.066 1.00 28.39 64 SER B N 1
ATOM 3020 C CA . SER B 1 64 ? -62.793 17.204 -4.601 1.00 30.44 64 SER B CA 1
ATOM 3021 C C . SER B 1 64 ? -62.034 18.426 -5.104 1.00 29.48 64 SER B C 1
ATOM 3022 O O . SER B 1 64 ? -61.222 18.991 -4.380 1.00 28.77 64 SER B O 1
ATOM 3025 N N . GLY B 1 65 ? -62.264 18.818 -6.351 1.00 29.51 65 GLY B N 1
ATOM 3026 C CA . GLY B 1 65 ? -61.617 19.999 -6.913 1.00 28.51 65 GLY B CA 1
ATOM 3027 C C . GLY B 1 65 ? -60.359 19.676 -7.691 1.00 30.04 65 GLY B C 1
ATOM 3028 O O . GLY B 1 65 ? -59.750 20.545 -8.308 1.00 29.57 65 GLY B O 1
ATOM 3029 N N . MET B 1 66 ? -59.944 18.417 -7.646 1.00 27.75 66 MET B N 1
ATOM 3030 C CA . MET B 1 66 ? -58.710 18.017 -8.276 1.00 29.38 66 MET B CA 1
ATOM 3031 C C . MET B 1 66 ? -59.000 16.742 -9.063 1.00 28.60 66 MET B C 1
ATOM 3032 O O . MET B 1 66 ? -59.979 16.706 -9.796 1.00 27.79 66 MET B O 1
ATOM 3037 N N . LEU B 1 67 ? -58.189 15.695 -8.925 1.00 27.27 67 LEU B N 1
ATOM 3038 C CA . LEU B 1 67 ? -58.472 14.474 -9.665 1.00 26.25 67 LEU B CA 1
ATOM 3039 C C . LEU B 1 67 ? -59.637 13.699 -9.046 1.00 26.43 67 LEU B C 1
ATOM 3040 O O . LEU B 1 67 ? -59.755 13.592 -7.810 1.00 25.95 67 LEU B O 1
ATOM 3045 N N . ALA B 1 68 ? -60.487 13.122 -9.896 1.00 24.24 68 ALA B N 1
ATOM 3046 C CA . ALA B 1 68 ? -61.540 12.249 -9.392 1.00 24.76 68 ALA B CA 1
ATOM 3047 C C . ALA B 1 68 ? -61.033 10.841 -9.067 1.00 24.32 68 ALA B C 1
ATOM 3048 O O . ALA B 1 68 ? -61.649 10.118 -8.287 1.00 24.22 68 ALA B O 1
ATOM 3050 N N . ALA B 1 69 ? -59.916 10.475 -9.683 1.00 25.17 69 ALA B N 1
ATOM 3051 C CA . ALA B 1 69 ? -59.248 9.211 -9.469 1.00 25.86 69 ALA B CA 1
ATOM 3052 C C . ALA B 1 69 ? -57.835 9.318 -10.017 1.00 26.60 69 ALA B C 1
ATOM 3053 O O . ALA B 1 69 ? -57.550 10.104 -10.949 1.00 26.94 69 ALA B O 1
ATOM 3055 N N . ALA B 1 70 ? -56.966 8.510 -9.424 1.00 25.94 70 ALA B N 1
ATOM 3056 C CA . ALA B 1 70 ? -55.628 8.276 -9.942 1.00 27.83 70 ALA B CA 1
ATOM 3057 C C . ALA B 1 70 ? -55.392 6.777 -9.994 1.00 27.58 70 ALA B C 1
ATOM 3058 O O . ALA B 1 70 ? -55.804 6.042 -9.097 1.00 28.89 70 ALA B O 1
ATOM 3060 N N . VAL B 1 71 ? -54.729 6.324 -11.052 1.00 28.07 71 VAL B N 1
ATOM 3061 C CA . VAL B 1 71 ? -54.437 4.903 -11.205 1.00 26.39 71 VAL B CA 1
ATOM 3062 C C . VAL B 1 71 ? -52.915 4.732 -11.108 1.00 27.52 71 VAL B C 1
ATOM 3063 O O . VAL B 1 71 ? -52.177 5.305 -11.896 1.00 26.88 71 VAL B O 1
ATOM 3067 N N . THR B 1 72 ? -52.458 3.947 -10.138 1.00 27.38 72 THR B N 1
ATOM 3068 C CA . THR B 1 72 ? -51.048 3.835 -9.828 1.00 27.94 72 THR B CA 1
ATOM 3069 C C . THR B 1 72 ? -50.559 2.427 -10.221 1.00 27.39 72 THR B C 1
ATOM 3070 O O . THR B 1 72 ? -51.214 1.415 -9.911 1.00 28.51 72 THR B O 1
ATOM 3074 N N . GLY B 1 73 ? -49.418 2.354 -10.898 1.00 26.20 73 GLY B N 1
ATOM 3075 C CA . GLY B 1 73 ? -48.818 1.067 -11.256 1.00 24.79 73 GLY B CA 1
ATOM 3076 C C . GLY B 1 73 ? -47.740 0.622 -10.268 1.00 24.15 73 GLY B C 1
ATOM 3077 O O . GLY B 1 73 ? -47.567 1.223 -9.212 1.00 25.50 73 GLY B O 1
ATOM 3078 N N . PRO B 1 74 ? -47.001 -0.441 -10.598 1.00 23.67 74 PRO B N 1
ATOM 3079 C CA . PRO B 1 74 ? -45.841 -0.836 -9.801 1.00 23.25 74 PRO B CA 1
ATOM 3080 C C . PRO B 1 74 ? -44.800 0.267 -9.791 1.00 24.29 74 PRO B C 1
ATOM 3081 O O . PRO B 1 74 ? -44.972 1.307 -10.443 1.00 21.98 74 PRO B O 1
ATOM 3085 N N . LEU B 1 75 ? -43.723 0.048 -9.052 1.00 23.53 75 LEU B N 1
ATOM 3086 C CA . LEU B 1 75 ? -42.715 1.102 -8.922 1.00 24.02 75 LEU B CA 1
ATOM 3087 C C . LEU B 1 75 ? -42.176 1.490 -10.304 1.00 24.02 75 LEU B C 1
ATOM 3088 O O . LEU B 1 75 ? -41.628 0.639 -11.017 1.00 24.86 75 LEU B O 1
ATOM 3093 N N . PHE B 1 76 ? -42.324 2.754 -10.677 1.00 23.90 76 PHE B N 1
ATOM 3094 C CA . PHE B 1 76 ? -41.799 3.293 -11.940 1.00 25.29 76 PHE B CA 1
ATOM 3095 C C . PHE B 1 76 ? -42.394 2.644 -13.193 1.00 25.99 76 PHE B C 1
ATOM 3096 O O . PHE B 1 76 ? -41.810 2.734 -14.275 1.00 28.40 76 PHE B O 1
ATOM 3104 N N . ILE B 1 77 ? -43.539 1.976 -13.059 1.00 26.75 77 ILE B N 1
ATOM 3105 C CA . ILE B 1 77 ? -44.184 1.319 -14.196 1.00 25.34 77 ILE B CA 1
ATOM 3106 C C . ILE B 1 77 ? -45.652 1.785 -14.240 1.00 26.52 77 ILE B C 1
ATOM 3107 O O . ILE B 1 77 ? -46.363 1.673 -13.255 1.00 25.85 77 ILE B O 1
ATOM 3112 N N . PRO B 1 78 ? -46.113 2.318 -15.382 1.00 25.77 78 PRO B N 1
ATOM 3113 C CA . PRO B 1 78 ? -47.473 2.851 -15.366 1.00 25.60 78 PRO B CA 1
ATOM 3114 C C . PRO B 1 78 ? -48.488 1.710 -15.219 1.00 25.59 78 PRO B C 1
ATOM 3115 O O . PRO B 1 78 ? -48.161 0.533 -15.441 1.00 23.40 78 PRO B O 1
ATOM 3119 N N . PRO B 1 79 ? -49.722 2.063 -14.861 1.00 25.00 79 PRO B N 1
ATOM 3120 C CA . PRO B 1 79 ? -50.788 1.080 -14.699 1.00 25.58 79 PRO B CA 1
ATOM 3121 C C . PRO B 1 79 ? -51.155 0.433 -16.034 1.00 26.92 79 PRO B C 1
ATOM 3122 O O . PRO B 1 79 ? -50.993 1.037 -17.101 1.00 28.42 79 PRO B O 1
ATOM 3126 N N . LYS B 1 80 ? -51.652 -0.790 -15.961 1.00 26.42 80 LYS B N 1
ATOM 3127 C CA . LYS B 1 80 ? -52.138 -1.483 -17.140 1.00 26.70 80 LYS B CA 1
ATOM 3128 C C . LYS B 1 80 ? -53.349 -0.757 -17.720 1.00 27.43 80 LYS B C 1
ATOM 3129 O O . LYS B 1 80 ? -54.148 -0.170 -17.003 1.00 23.84 80 LYS B O 1
ATOM 3135 N N . SER B 1 81 ? -53.491 -0.828 -19.034 1.00 26.91 81 SER B N 1
ATOM 3136 C CA . SER B 1 81 ? -54.573 -0.129 -19.699 1.00 27.88 81 SER B CA 1
ATOM 3137 C C . SER B 1 81 ? -55.898 -0.597 -19.096 1.00 26.21 81 SER B C 1
ATOM 3138 O O . SER B 1 81 ? -56.836 0.187 -18.949 1.00 25.98 81 SER B O 1
ATOM 3141 N N . LYS B 1 82 ? -55.985 -1.868 -18.720 1.00 26.13 82 LYS B N 1
ATOM 3142 C CA . LYS B 1 82 ? -57.260 -2.372 -18.215 1.00 25.89 82 LYS B CA 1
ATOM 3143 C C . LYS B 1 82 ? -57.727 -1.611 -16.969 1.00 25.53 82 LYS B C 1
ATOM 3144 O O . LYS B 1 82 ? -58.916 -1.319 -16.812 1.00 23.86 82 LYS B O 1
ATOM 3150 N N . ASN B 1 83 ? -56.794 -1.265 -16.089 1.00 26.31 83 ASN B N 1
ATOM 3151 C CA . ASN B 1 83 ? -57.137 -0.530 -14.876 1.00 26.51 83 ASN B CA 1
ATOM 3152 C C . ASN B 1 83 ? -57.418 0.946 -15.129 1.00 26.85 83 ASN B C 1
ATOM 3153 O O . ASN B 1 83 ? -58.252 1.555 -14.456 1.00 27.17 83 ASN B O 1
ATOM 3158 N N . ILE B 1 84 ? -56.713 1.531 -16.092 1.00 26.21 84 ILE B N 1
ATOM 3159 C CA . ILE B 1 84 ? -57.038 2.877 -16.517 1.00 25.72 84 ILE B CA 1
ATOM 3160 C C . ILE B 1 84 ? -58.452 2.906 -17.091 1.00 26.34 84 ILE B C 1
ATOM 3161 O O . ILE B 1 84 ? -59.212 3.792 -16.774 1.00 25.79 84 ILE B O 1
ATOM 3166 N N . LEU B 1 85 ? -58.801 1.924 -17.917 1.00 25.03 85 LEU B N 1
ATOM 3167 C CA . LEU B 1 85 ? -60.151 1.813 -18.469 1.00 26.75 85 LEU B CA 1
ATOM 3168 C C . LEU B 1 85 ? -61.221 1.641 -17.391 1.00 27.14 85 LEU B C 1
ATOM 3169 O O . LEU B 1 85 ? -62.273 2.278 -17.446 1.00 26.98 85 LEU B O 1
ATOM 3174 N N . LYS B 1 86 ? -60.951 0.783 -16.409 1.00 27.93 86 LYS B N 1
ATOM 3175 C CA . LYS B 1 86 ? -61.813 0.679 -15.240 1.00 29.03 86 LYS B CA 1
ATOM 3176 C C . LYS B 1 86 ? -62.052 2.024 -14.556 1.00 27.72 86 LYS B C 1
ATOM 3177 O O . LYS B 1 86 ? -63.178 2.331 -14.181 1.00 26.83 86 LYS B O 1
ATOM 3183 N N . ALA B 1 87 ? -60.992 2.812 -14.369 1.00 26.67 87 ALA B N 1
ATOM 3184 C CA . ALA B 1 87 ? -61.146 4.106 -13.725 1.00 26.49 87 ALA B CA 1
ATOM 3185 C C . ALA B 1 87 ? -61.991 5.034 -14.603 1.00 26.76 87 ALA B C 1
ATOM 3186 O O . ALA B 1 87 ? -62.806 5.807 -14.092 1.00 28.28 87 ALA B O 1
ATOM 3188 N N . ILE B 1 88 ? -61.814 4.969 -15.923 1.00 26.91 88 ILE B N 1
ATOM 3189 C CA . ILE B 1 88 ? -62.532 5.879 -16.820 1.00 25.41 88 ILE B CA 1
ATOM 3190 C C . ILE B 1 88 ? -64.023 5.537 -16.751 1.00 27.29 88 ILE B C 1
ATOM 3191 O O . ILE B 1 88 ? -64.885 6.417 -16.614 1.00 26.24 88 ILE B O 1
ATOM 3196 N N . ARG B 1 89 ? -64.325 4.250 -16.846 1.00 27.07 89 ARG B N 1
ATOM 3197 C CA . ARG B 1 89 ? -65.700 3.803 -16.824 1.00 28.91 89 ARG B CA 1
ATOM 3198 C C . ARG B 1 89 ? -66.334 4.183 -15.490 1.00 29.36 89 ARG B C 1
ATOM 3199 O O . ARG B 1 89 ? -67.489 4.595 -15.431 1.00 30.76 89 ARG B O 1
ATOM 3207 N N . GLN B 1 90 ? -65.593 4.046 -14.403 1.00 28.50 90 GLN B N 1
ATOM 3208 C CA . GLN B 1 90 ? -66.199 4.349 -13.124 1.00 30.08 90 GLN B CA 1
ATOM 3209 C C . GLN B 1 90 ? -66.573 5.817 -12.923 1.00 29.25 90 GLN B C 1
ATOM 3210 O O . GLN B 1 90 ? -67.620 6.118 -12.352 1.00 29.19 90 GLN B O 1
ATOM 3216 N N . VAL B 1 91 ? -65.730 6.733 -13.386 1.00 26.98 91 VAL B N 1
ATOM 3217 C CA . VAL B 1 91 ? -66.012 8.146 -13.180 1.00 27.52 91 VAL B CA 1
ATOM 3218 C C . VAL B 1 91 ? -66.952 8.732 -14.238 1.00 27.19 91 VAL B C 1
ATOM 3219 O O . VAL B 1 91 ? -67.543 9.793 -14.025 1.00 28.28 91 VAL B O 1
ATOM 3223 N N . ASN B 1 92 ? -67.082 8.048 -15.372 1.00 28.35 92 ASN B N 1
ATOM 3224 C CA . ASN B 1 92 ? -67.899 8.517 -16.478 1.00 28.24 92 ASN B CA 1
ATOM 3225 C C . ASN B 1 92 ? -69.382 8.574 -16.163 1.00 29.51 92 ASN B C 1
ATOM 3226 O O . ASN B 1 92 ? -69.948 7.616 -15.642 1.00 30.68 92 ASN B O 1
ATOM 3231 N N . SER B 1 93 ? -70.026 9.681 -16.516 1.00 28.33 93 SER B N 1
ATOM 3232 C CA . SER B 1 93 ? -71.479 9.753 -16.447 1.00 29.61 93 SER B CA 1
ATOM 3233 C C . SER B 1 93 ? -72.049 10.311 -17.743 1.00 29.90 93 SER B C 1
ATOM 3234 O O . SER B 1 93 ? -73.177 10.809 -17.783 1.00 31.43 93 SER B O 1
ATOM 3237 N N . GLY B 1 94 ? -71.262 10.226 -18.810 1.00 29.34 94 GLY B N 1
ATOM 3238 C CA . GLY B 1 94 ? -71.718 10.691 -20.113 1.00 29.18 94 GLY B CA 1
ATOM 3239 C C . GLY B 1 94 ? -71.495 12.182 -20.332 1.00 28.57 94 GLY B C 1
ATOM 3240 O O . GLY B 1 94 ? -72.018 12.744 -21.300 1.00 27.97 94 GLY B O 1
ATOM 3241 N N . LYS B 1 95 ? -70.740 12.827 -19.443 1.00 28.09 95 LYS B N 1
ATOM 3242 C CA . LYS B 1 95 ? -70.317 14.209 -19.688 1.00 29.40 95 LYS B CA 1
ATOM 3243 C C . LYS B 1 95 ? -68.866 14.402 -20.143 1.00 27.83 95 LYS B C 1
ATOM 3244 O O . LYS B 1 95 ? -68.353 15.519 -20.186 1.00 28.88 95 LYS B O 1
ATOM 3250 N N . GLY B 1 96 ? -68.205 13.311 -20.499 1.00 27.69 96 GLY B N 1
ATOM 3251 C CA . GLY B 1 96 ? -66.781 13.379 -20.815 1.00 26.53 96 GLY B CA 1
ATOM 3252 C C . GLY B 1 96 ? -65.946 12.882 -19.657 1.00 26.80 96 GLY B C 1
ATOM 3253 O O . GLY B 1 96 ? -66.413 12.823 -18.521 1.00 26.89 96 GLY B O 1
ATOM 3254 N N . VAL B 1 97 ? -64.700 12.520 -19.949 1.00 26.90 97 VAL B N 1
ATOM 3255 C CA . VAL B 1 97 ? -63.728 12.187 -18.924 1.00 24.37 97 VAL B CA 1
ATOM 3256 C C . VAL B 1 97 ? -62.447 12.798 -19.480 1.00 26.13 97 VAL B C 1
ATOM 3257 O O . VAL B 1 97 ? -62.143 12.625 -20.666 1.00 25.85 97 VAL B O 1
ATOM 3261 N N . PHE B 1 98 ? -61.721 13.535 -18.642 1.00 24.61 98 PHE B N 1
ATOM 3262 C CA . PHE B 1 98 ? -60.439 14.105 -19.055 1.00 26.10 98 PHE B CA 1
ATOM 3263 C C . PHE B 1 98 ? -59.283 13.395 -18.368 1.00 26.15 98 PHE B C 1
ATOM 3264 O O . PHE B 1 98 ? -59.337 13.142 -17.166 1.00 26.84 98 PHE B O 1
ATOM 3272 N N . VAL B 1 99 ? -58.236 13.092 -19.135 1.00 26.86 99 VAL B N 1
ATOM 3273 C CA . VAL B 1 99 ? -57.096 12.322 -18.627 1.00 25.54 99 VAL B CA 1
ATOM 3274 C C . VAL B 1 99 ? -55.822 13.134 -18.806 1.00 26.78 99 VAL B C 1
ATOM 3275 O O . VAL B 1 99 ? -55.596 13.664 -19.889 1.00 25.12 99 VAL B O 1
ATOM 3279 N N . ILE B 1 100 ? -55.018 13.228 -17.747 1.00 25.69 100 ILE B N 1
ATOM 3280 C CA . ILE B 1 100 ? -53.698 13.877 -17.782 1.00 26.50 100 ILE B CA 1
ATOM 3281 C C . ILE B 1 100 ? -52.618 12.807 -17.767 1.00 26.85 100 ILE B C 1
ATOM 3282 O O . ILE B 1 100 ? -52.580 11.951 -16.880 1.00 28.45 100 ILE B O 1
ATOM 3287 N N . ILE B 1 101 ? -51.743 12.834 -18.765 1.00 27.20 101 ILE B N 1
ATOM 3288 C CA . ILE B 1 101 ? -50.804 11.734 -18.964 1.00 27.39 101 ILE B CA 1
ATOM 3289 C C . ILE B 1 101 ? -49.428 12.386 -19.034 1.00 27.77 101 ILE B C 1
ATOM 3290 O O . ILE B 1 101 ? -49.267 13.398 -19.704 1.00 29.64 101 ILE B O 1
ATOM 3295 N N . LYS B 1 102 ? -48.435 11.821 -18.355 1.00 27.92 102 LYS B N 1
ATOM 3296 C CA . LYS B 1 102 ? -47.057 12.337 -18.473 1.00 28.16 102 LYS B CA 1
ATOM 3297 C C . LYS B 1 102 ? -46.377 11.776 -19.721 1.00 26.66 102 LYS B C 1
ATOM 3298 O O . LYS B 1 102 ? -46.596 10.616 -20.087 1.00 27.34 102 LYS B O 1
ATOM 3304 N N . ASN B 1 103 ? -45.551 12.578 -20.387 1.00 27.04 103 ASN B N 1
ATOM 3305 C CA . ASN B 1 103 ? -44.923 12.137 -21.646 1.00 25.83 103 ASN B CA 1
ATOM 3306 C C . ASN B 1 103 ? -43.798 11.107 -21.448 1.00 27.40 103 ASN B C 1
ATOM 3307 O O . ASN B 1 103 ? -42.612 11.435 -21.544 1.00 27.60 103 ASN B O 1
ATOM 3312 N N . PHE B 1 104 ? -44.163 9.850 -21.200 1.00 26.40 104 PHE B N 1
ATOM 3313 C CA . PHE B 1 104 ? -43.212 8.752 -21.249 1.00 26.09 104 PHE B CA 1
ATOM 3314 C C . PHE B 1 104 ? -43.798 7.669 -22.130 1.00 26.93 104 PHE B C 1
ATOM 3315 O O . PHE B 1 104 ? -45.002 7.468 -22.101 1.00 25.19 104 PHE B O 1
ATOM 3323 N N . GLU B 1 105 ? -42.951 6.983 -22.889 1.00 26.58 105 GLU B N 1
ATOM 3324 C CA . GLU B 1 105 ? -43.410 6.029 -23.870 1.00 28.24 105 GLU B CA 1
ATOM 3325 C C . GLU B 1 105 ? -44.308 4.983 -23.222 1.00 27.83 105 GLU B C 1
ATOM 3326 O O . GLU B 1 105 ? -45.345 4.645 -23.771 1.00 27.23 105 GLU B O 1
ATOM 3332 N N . ALA B 1 106 ? -43.918 4.466 -22.063 1.00 27.40 106 ALA B N 1
ATOM 3333 C CA . ALA B 1 106 ? -44.696 3.393 -21.443 1.00 28.76 106 ALA B CA 1
ATOM 3334 C C . ALA B 1 106 ? -46.077 3.927 -21.053 1.00 27.95 106 ALA B C 1
ATOM 3335 O O . ALA B 1 106 ? -47.081 3.254 -21.263 1.00 29.02 106 ALA B O 1
ATOM 3337 N N . ASP B 1 107 ? -46.118 5.129 -20.496 1.00 28.13 107 ASP B N 1
ATOM 3338 C CA . ASP B 1 107 ? -47.364 5.730 -20.031 1.00 28.42 107 ASP B CA 1
ATOM 3339 C C . ASP B 1 107 ? -48.277 5.970 -21.221 1.00 28.58 107 ASP B C 1
ATOM 3340 O O . ASP B 1 107 ? -49.458 5.606 -21.165 1.00 29.48 107 ASP B O 1
ATOM 3345 N N . LEU B 1 108 ? -47.725 6.545 -22.294 1.00 26.12 108 LEU B N 1
ATOM 3346 C CA . LEU B 1 108 ? -48.521 6.802 -23.488 1.00 27.25 108 LEU B CA 1
ATOM 3347 C C . LEU B 1 108 ? -49.129 5.537 -24.041 1.00 27.05 108 LEU B C 1
ATOM 3348 O O . LEU B 1 108 ? -50.294 5.551 -24.418 1.00 27.79 108 LEU B O 1
ATOM 3353 N N . LYS B 1 109 ? -48.352 4.458 -24.101 1.00 25.38 109 LYS B N 1
ATOM 3354 C CA . LYS B 1 109 ? -48.902 3.199 -24.580 1.00 27.10 109 LYS B CA 1
ATOM 3355 C C . LYS B 1 109 ? -50.131 2.727 -23.809 1.00 24.74 109 LYS B C 1
ATOM 3356 O O . LYS B 1 109 ? -51.122 2.312 -24.430 1.00 26.16 109 LYS B O 1
ATOM 3362 N N . GLU B 1 110 ? -50.085 2.757 -22.475 1.00 24.00 110 GLU B N 1
ATOM 3363 C CA . GLU B 1 110 ? -51.173 2.215 -21.664 1.00 24.55 110 GLU B CA 1
ATOM 3364 C C . GLU B 1 110 ? -52.363 3.149 -21.687 1.00 25.40 110 GLU B C 1
ATOM 3365 O O . GLU B 1 110 ? -53.500 2.725 -21.843 1.00 23.76 110 GLU B O 1
ATOM 3371 N N . PHE B 1 111 ? -52.102 4.435 -21.523 1.00 24.10 111 PHE B N 1
ATOM 3372 C CA . PHE B 1 111 ? -53.195 5.397 -21.549 1.00 26.76 111 PHE B CA 1
ATOM 3373 C C . PHE B 1 111 ? -53.852 5.451 -22.922 1.00 26.85 111 PHE B C 1
ATOM 3374 O O . PHE B 1 111 ? -55.075 5.479 -23.020 1.00 28.77 111 PHE B O 1
ATOM 3382 N N . ASN B 1 112 ? -53.071 5.448 -23.999 1.00 28.82 112 ASN B N 1
ATOM 3383 C CA . ASN B 1 112 ? -53.694 5.462 -25.325 1.00 28.94 112 ASN B CA 1
ATOM 3384 C C . ASN B 1 112 ? -54.599 4.265 -25.576 1.00 29.38 112 ASN B C 1
ATOM 3385 O O . ASN B 1 112 ? -55.690 4.405 -26.144 1.00 26.95 112 ASN B O 1
ATOM 3390 N N . GLU B 1 113 ? -54.157 3.082 -25.152 1.00 27.80 113 GLU B N 1
ATOM 3391 C CA . GLU B 1 113 ? -54.977 1.898 -25.291 1.00 29.03 113 GLU B CA 1
ATOM 3392 C C . GLU B 1 113 ? -56.303 2.020 -24.548 1.00 27.63 113 GLU B C 1
ATOM 3393 O O . GLU B 1 113 ? -57.351 1.628 -25.059 1.00 27.98 113 GLU B O 1
ATOM 3399 N N . ALA B 1 114 ? -56.263 2.544 -23.332 1.00 26.64 114 ALA B N 1
ATOM 3400 C CA . ALA B 1 114 ? -57.470 2.634 -22.516 1.00 27.11 114 ALA B CA 1
ATOM 3401 C C . ALA B 1 114 ? -58.419 3.683 -23.094 1.00 26.34 114 ALA B C 1
ATOM 3402 O O . ALA B 1 114 ? -59.630 3.505 -23.131 1.00 27.16 114 ALA B O 1
ATOM 3404 N N . ILE B 1 115 ? -57.859 4.792 -23.546 1.00 26.12 115 ILE B N 1
ATOM 3405 C CA . ILE B 1 115 ? -58.668 5.888 -24.074 1.00 25.81 115 ILE B CA 1
ATOM 3406 C C . ILE B 1 115 ? -59.337 5.445 -25.354 1.00 26.56 115 ILE B C 1
ATOM 3407 O O . ILE B 1 115 ? -60.541 5.670 -25.549 1.00 26.30 115 ILE B O 1
ATOM 3412 N N . LYS B 1 116 ? -58.571 4.791 -26.225 1.00 27.05 116 LYS B N 1
ATOM 3413 C CA . LYS B 1 116 ? -59.158 4.235 -27.441 1.00 28.14 116 LYS B CA 1
ATOM 3414 C C . LYS B 1 116 ? -60.312 3.282 -27.159 1.00 27.80 116 LYS B C 1
ATOM 3415 O O . LYS B 1 116 ? -61.341 3.362 -27.830 1.00 27.48 116 LYS B O 1
ATOM 3421 N N . GLU B 1 117 ? -60.165 2.378 -26.190 1.00 28.28 117 GLU B N 1
ATOM 3422 C CA . GLU B 1 117 ? -61.242 1.416 -25.931 1.00 29.32 117 GLU B CA 1
ATOM 3423 C C . GLU B 1 117 ? -62.443 2.107 -25.308 1.00 27.75 117 GLU B C 1
ATOM 3424 O O . GLU B 1 117 ? -63.577 1.775 -25.627 1.00 26.89 117 GLU B O 1
ATOM 3430 N N . ALA B 1 118 ? -62.186 3.061 -24.417 1.00 25.91 118 ALA B N 1
ATOM 3431 C CA . ALA B 1 118 ? -63.240 3.870 -23.815 1.00 25.76 118 ALA B CA 1
ATOM 3432 C C . ALA B 1 118 ? -64.059 4.588 -24.871 1.00 25.48 118 ALA B C 1
ATOM 3433 O O . ALA B 1 118 ? -65.293 4.605 -24.804 1.00 24.33 118 ALA B O 1
ATOM 3435 N N . ARG B 1 119 ? -63.382 5.188 -25.847 1.00 24.50 119 ARG B N 1
ATOM 3436 C CA . ARG B 1 119 ? -64.103 5.886 -26.909 1.00 25.19 119 ARG B CA 1
ATOM 3437 C C . ARG B 1 119 ? -64.934 4.944 -27.770 1.00 25.75 119 ARG B C 1
ATOM 3438 O O . ARG B 1 119 ? -66.043 5.291 -28.190 1.00 25.70 119 ARG B O 1
ATOM 3446 N N . THR B 1 120 ? -64.427 3.743 -28.030 1.00 25.63 120 THR B N 1
ATOM 3447 C CA . THR B 1 120 ? -65.226 2.811 -28.804 1.00 27.44 120 THR B CA 1
ATOM 3448 C C . THR B 1 120 ? -66.465 2.366 -28.027 1.00 28.12 120 THR B C 1
ATOM 3449 O O . THR B 1 120 ? -67.448 1.938 -28.624 1.00 28.33 120 THR B O 1
ATOM 3453 N N . GLU B 1 121 ? -66.417 2.461 -26.701 1.00 29.34 121 GLU B N 1
ATOM 3454 C CA . GLU B 1 121 ? -67.582 2.200 -25.850 1.00 31.47 121 GLU B CA 1
ATOM 3455 C C . GLU B 1 121 ? -68.487 3.429 -25.686 1.00 31.18 121 GLU B C 1
ATOM 3456 O O . GLU B 1 121 ? -69.488 3.380 -24.974 1.00 31.49 121 GLU B O 1
ATOM 3462 N N . GLY B 1 122 ? -68.134 4.539 -26.324 1.00 29.53 122 GLY B N 1
ATOM 3463 C CA . GLY B 1 122 ? -69.032 5.687 -26.377 1.00 29.36 122 GLY B CA 1
ATOM 3464 C C . GLY B 1 122 ? -68.761 6.761 -25.335 1.00 29.30 122 GLY B C 1
ATOM 3465 O O . GLY B 1 122 ? -69.518 7.728 -25.218 1.00 29.57 122 GLY B O 1
ATOM 3466 N N . ILE B 1 123 ? -67.679 6.609 -24.579 1.00 28.62 123 ILE B N 1
ATOM 3467 C CA . ILE B 1 123 ? -67.286 7.615 -23.602 1.00 26.55 123 ILE B CA 1
ATOM 3468 C C . ILE B 1 123 ? -66.408 8.697 -24.242 1.00 27.58 123 ILE B C 1
ATOM 3469 O O . ILE B 1 123 ? -65.389 8.394 -24.870 1.00 27.38 123 ILE B O 1
ATOM 3474 N N . ASP B 1 124 ? -66.802 9.960 -24.089 1.00 25.88 124 ASP B N 1
ATOM 3475 C CA . ASP B 1 124 ? -66.015 11.080 -24.617 1.00 27.29 124 ASP B CA 1
ATOM 3476 C C . ASP B 1 124 ? -64.771 11.362 -23.789 1.00 27.22 124 ASP B C 1
ATOM 3477 O O . ASP B 1 124 ? -64.728 12.311 -23.000 1.00 28.34 124 ASP B O 1
ATOM 3482 N N . VAL B 1 125 ? -63.746 10.543 -23.976 1.00 26.62 125 VAL B N 1
ATOM 3483 C CA . VAL B 1 125 ? -62.505 10.743 -23.237 1.00 25.90 125 VAL B CA 1
ATOM 3484 C C . VAL B 1 125 ? -61.559 11.634 -24.000 1.00 26.13 125 VAL B C 1
ATOM 3485 O O . VAL B 1 125 ? -61.311 11.387 -25.165 1.00 25.69 125 VAL B O 1
ATOM 3489 N N . ARG B 1 126 ? -61.011 12.649 -23.329 1.00 25.47 126 ARG B N 1
ATOM 3490 C CA . ARG B 1 126 ? -60.058 13.575 -23.920 1.00 25.35 126 ARG B CA 1
ATOM 3491 C C . ARG B 1 126 ? -58.872 13.627 -22.990 1.00 25.03 126 ARG B C 1
ATOM 3492 O O . ARG B 1 126 ? -58.976 13.215 -21.837 1.00 26.25 126 ARG B O 1
ATOM 3500 N N . TYR B 1 127 ? -57.738 14.099 -23.484 1.00 25.35 127 TYR B N 1
ATOM 3501 C CA . TYR B 1 127 ? -56.497 13.977 -22.722 1.00 25.63 127 TYR B CA 1
ATOM 3502 C C . TYR B 1 127 ? -55.578 15.153 -23.042 1.00 25.21 127 TYR B C 1
ATOM 3503 O O . TYR B 1 127 ? -55.742 15.841 -24.055 1.00 24.63 127 TYR B O 1
ATOM 3512 N N . ILE B 1 128 ? -54.592 15.376 -22.181 1.00 25.03 128 ILE B N 1
ATOM 3513 C CA . ILE B 1 128 ? -53.486 16.277 -22.515 1.00 25.36 128 ILE B CA 1
ATOM 3514 C C . ILE B 1 128 ? -52.273 15.492 -22.052 1.00 26.52 128 ILE B C 1
ATOM 3515 O O . ILE B 1 128 ? -52.344 14.722 -21.076 1.00 26.53 128 ILE B O 1
ATOM 3520 N N . VAL B 1 129 ? -51.160 15.661 -22.747 1.00 26.17 129 VAL B N 1
ATOM 3521 C CA . VAL B 1 129 ? -49.921 15.023 -22.341 1.00 26.66 129 VAL B CA 1
ATOM 3522 C C . VAL B 1 129 ? -48.977 16.100 -21.801 1.00 27.48 129 VAL B C 1
ATOM 3523 O O . VAL B 1 129 ? -48.683 17.054 -22.518 1.00 28.71 129 VAL B O 1
ATOM 3527 N N . SER B 1 130 ? -48.514 15.982 -20.556 1.00 26.72 130 SER B N 1
ATOM 3528 C CA . SER B 1 130 ? -47.595 16.997 -20.061 1.00 28.78 130 SER B CA 1
ATOM 3529 C C . SER B 1 130 ? -46.201 16.714 -20.572 1.00 27.54 130 SER B C 1
ATOM 3530 O O . SER B 1 130 ? -45.826 15.561 -20.724 1.00 28.11 130 SER B O 1
ATOM 3533 N N . HIS B 1 131 ? -45.441 17.773 -20.826 1.00 26.27 131 HIS B N 1
ATOM 3534 C CA . HIS B 1 131 ? -44.148 17.656 -21.488 1.00 26.55 131 HIS B CA 1
ATOM 3535 C C . HIS B 1 131 ? -43.292 18.829 -21.069 1.00 24.58 131 HIS B C 1
ATOM 3536 O O . HIS B 1 131 ? -42.599 19.424 -21.901 1.00 27.19 131 HIS B O 1
ATOM 3543 N N . ASP B 1 132 ? -43.352 19.151 -19.777 1.00 26.51 132 ASP B N 1
ATOM 3544 C CA . ASP B 1 132 ? -42.803 20.400 -19.249 1.00 26.27 132 ASP B CA 1
ATOM 3545 C C . ASP B 1 132 ? -41.295 20.421 -19.091 1.00 25.43 132 ASP B C 1
ATOM 3546 O O . ASP B 1 132 ? -40.695 21.488 -19.023 1.00 25.90 132 ASP B O 1
ATOM 3551 N N . ASP B 1 133 ? -40.676 19.248 -19.030 1.00 25.06 133 ASP B N 1
ATOM 3552 C CA . ASP B 1 133 ? -39.228 19.182 -18.846 1.00 25.85 133 ASP B CA 1
ATOM 3553 C C . ASP B 1 133 ? -38.480 19.869 -19.988 1.00 26.15 133 ASP B C 1
ATOM 3554 O O . ASP B 1 133 ? -38.632 19.486 -21.154 1.00 25.71 133 ASP B O 1
ATOM 3559 N N . ILE B 1 134 ? -37.655 20.873 -19.672 1.00 24.91 134 ILE B N 1
ATOM 3560 C CA . ILE B 1 134 ? -36.862 21.517 -20.706 1.00 24.24 134 ILE B CA 1
ATOM 3561 C C . ILE B 1 134 ? -35.443 20.930 -20.854 1.00 26.16 134 ILE B C 1
ATOM 3562 O O . ILE B 1 134 ? -34.630 21.477 -21.596 1.00 23.39 134 ILE B O 1
ATOM 3567 N N . SER B 1 135 ? -35.155 19.833 -20.154 1.00 23.23 135 SER B N 1
ATOM 3568 C CA . SER B 1 135 ? -33.810 19.241 -20.174 1.00 25.65 135 SER B CA 1
ATOM 3569 C C . SER B 1 135 ? -33.217 19.083 -21.556 1.00 25.19 135 SER B C 1
ATOM 3570 O O . SER B 1 135 ? -32.061 19.455 -21.784 1.00 25.70 135 SER B O 1
ATOM 3573 N N . VAL B 1 136 ? -33.968 18.505 -22.494 1.00 25.51 136 VAL B N 1
ATOM 3574 C CA . VAL B 1 136 ? -33.363 18.307 -23.809 1.00 26.65 136 VAL B CA 1
ATOM 3575 C C . VAL B 1 136 ? -32.970 19.583 -24.544 1.00 27.04 136 VAL B C 1
ATOM 3576 O O . VAL B 1 136 ? -31.995 19.596 -25.288 1.00 28.78 136 VAL B O 1
ATOM 3580 N N . ASN B 1 137 ? -33.710 20.666 -24.337 1.00 28.48 137 ASN B N 1
ATOM 3581 C CA . ASN B 1 137 ? -33.310 21.940 -24.938 1.00 28.43 137 ASN B CA 1
ATOM 3582 C C . ASN B 1 137 ? -32.158 22.618 -24.193 1.00 27.47 137 ASN B C 1
ATOM 3583 O O . ASN B 1 137 ? -31.308 23.264 -24.805 1.00 28.94 137 ASN B O 1
ATOM 3588 N N . ALA B 1 138 ? -32.141 22.466 -22.871 1.00 26.19 138 ALA B N 1
ATOM 3589 C CA . ALA B 1 138 ? -31.138 23.103 -22.016 1.00 26.92 138 ALA B CA 1
ATOM 3590 C C . ALA B 1 138 ? -29.782 22.484 -22.335 1.00 26.04 138 ALA B C 1
ATOM 3591 O O . ALA B 1 138 ? -28.777 23.190 -22.432 1.00 26.26 138 ALA B O 1
ATOM 3593 N N . TYR B 1 139 ? -29.764 21.166 -22.533 1.00 26.46 139 TYR B N 1
ATOM 3594 C CA . TYR B 1 139 ? -28.505 20.430 -22.652 1.00 28.31 139 TYR B CA 1
ATOM 3595 C C . TYR B 1 139 ? -28.227 19.858 -24.045 1.00 29.52 139 TYR B C 1
ATOM 3596 O O . TYR B 1 139 ? -27.180 19.242 -24.274 1.00 29.07 139 TYR B O 1
ATOM 3605 N N . ASN B 1 140 ? -29.159 20.079 -24.972 1.00 31.13 140 ASN B N 1
ATOM 3606 C CA . ASN B 1 140 ? -28.943 19.838 -26.407 1.00 33.09 140 ASN B CA 1
ATOM 3607 C C . ASN B 1 140 ? -28.951 18.359 -26.793 1.00 34.04 140 ASN B C 1
ATOM 3608 O O . ASN B 1 140 ? -27.999 17.840 -27.384 1.00 32.50 140 ASN B O 1
ATOM 3613 N N . PHE B 1 141 ? -30.044 17.690 -26.448 1.00 33.49 141 PHE B N 1
ATOM 3614 C CA . PHE B 1 141 ? -30.237 16.281 -26.782 1.00 35.53 141 PHE B CA 1
ATOM 3615 C C . PHE B 1 141 ? -31.479 16.118 -27.650 1.00 36.07 141 PHE B C 1
ATOM 3616 O O . PHE B 1 141 ? -32.401 16.929 -27.586 1.00 37.51 141 PHE B O 1
ATOM 3624 N N . HIS B 1 142 ? -31.502 15.071 -28.462 1.00 37.13 142 HIS B N 1
ATOM 3625 C CA . HIS B 1 142 ? -32.639 14.809 -29.324 1.00 38.28 142 HIS B CA 1
ATOM 3626 C C . HIS B 1 142 ? -33.445 13.671 -28.708 1.00 38.36 142 HIS B C 1
ATOM 3627 O O . HIS B 1 142 ? -33.508 12.564 -29.243 1.00 38.06 142 HIS B O 1
ATOM 3634 N N . LYS B 1 143 ? -34.046 13.968 -27.561 1.00 36.54 143 LYS B N 1
ATOM 3635 C CA . LYS B 1 143 ? -34.770 12.995 -26.764 1.00 36.75 143 LYS B CA 1
ATOM 3636 C C . LYS B 1 143 ? -36.129 13.595 -26.411 1.00 36.00 143 LYS B C 1
ATOM 3637 O O . LYS B 1 143 ? -36.421 14.745 -26.755 1.00 36.04 143 LYS B O 1
ATOM 3643 N N . ARG B 1 144 ? -36.942 12.811 -25.710 1.00 34.99 144 ARG B N 1
ATOM 3644 C CA . ARG B 1 144 ? -38.330 13.175 -25.441 1.00 34.41 144 ARG B CA 1
ATOM 3645 C C . ARG B 1 144 ? -38.401 14.278 -24.400 1.00 32.36 144 ARG B C 1
ATOM 3646 O O . ARG B 1 144 ? -37.513 14.410 -23.556 1.00 31.88 144 ARG B O 1
ATOM 3654 N N . HIS B 1 145 ? -39.471 15.067 -24.455 1.00 29.42 145 HIS B N 1
ATOM 3655 C CA . HIS B 1 145 ? -39.705 16.101 -23.458 1.00 29.26 145 HIS B CA 1
ATOM 3656 C C . HIS B 1 145 ? -40.601 15.491 -22.403 1.00 26.89 145 HIS B C 1
ATOM 3657 O O . HIS B 1 145 ? -41.816 15.444 -22.574 1.00 26.88 145 HIS B O 1
ATOM 3664 N N . ARG B 1 146 ? -39.987 15.032 -21.326 1.00 26.34 146 ARG B N 1
ATOM 3665 C CA . ARG B 1 146 ? -40.681 14.366 -20.236 1.00 25.35 146 ARG B CA 1
ATOM 3666 C C . ARG B 1 146 ? -41.727 15.241 -19.577 1.00 27.08 146 ARG B C 1
ATOM 3667 O O . ARG B 1 146 ? -41.555 16.460 -19.477 1.00 26.70 146 ARG B O 1
ATOM 3675 N N . GLY B 1 147 ? -42.810 14.613 -19.127 1.00 24.95 147 GLY B N 1
ATOM 3676 C CA . GLY B 1 147 ? -43.763 15.283 -18.246 1.00 28.05 147 GLY B CA 1
ATOM 3677 C C . GLY B 1 147 ? -43.351 15.050 -16.811 1.00 28.28 147 GLY B C 1
ATOM 3678 O O . GLY B 1 147 ? -43.189 13.911 -16.389 1.00 28.93 147 GLY B O 1
ATOM 3679 N N . VAL B 1 148 ? -43.147 16.127 -16.063 1.00 28.58 148 VAL B N 1
ATOM 3680 C CA . VAL B 1 148 ? -42.576 16.014 -14.722 1.00 27.88 148 VAL B CA 1
ATOM 3681 C C . VAL B 1 148 ? -43.382 16.843 -13.699 1.00 28.54 148 VAL B C 1
ATOM 3682 O O . VAL B 1 148 ? -44.604 16.832 -13.801 1.00 28.47 148 VAL B O 1
ATOM 3686 N N . ALA B 1 149 ? -42.756 17.527 -12.733 1.00 27.41 149 ALA B N 1
ATOM 3687 C CA . ALA B 1 149 ? -43.500 18.093 -11.592 1.00 27.06 149 ALA B CA 1
ATOM 3688 C C . ALA B 1 149 ? -44.519 19.138 -12.012 1.00 28.77 149 ALA B C 1
ATOM 3689 O O . ALA B 1 149 ? -45.532 19.340 -11.334 1.00 28.35 149 ALA B O 1
ATOM 3691 N N . GLY B 1 150 ? -44.244 19.810 -13.121 1.00 27.80 150 GLY B N 1
ATOM 3692 C CA . GLY B 1 150 ? -45.180 20.806 -13.637 1.00 27.82 150 GLY B CA 1
ATOM 3693 C C . GLY B 1 150 ? -46.539 20.230 -13.982 1.00 29.24 150 GLY B C 1
ATOM 3694 O O . GLY B 1 150 ? -47.520 20.952 -14.059 1.00 28.10 150 GLY B O 1
ATOM 3695 N N . THR B 1 151 ? -46.612 18.912 -14.176 1.00 27.17 151 THR B N 1
ATOM 3696 C CA . THR B 1 151 ? -47.893 18.261 -14.433 1.00 28.41 151 THR B CA 1
ATOM 3697 C C . THR B 1 151 ? -48.955 18.596 -13.386 1.00 27.67 151 THR B C 1
ATOM 3698 O O . THR B 1 151 ? -50.137 18.645 -13.713 1.00 30.28 151 THR B O 1
ATOM 3702 N N . ILE B 1 152 ? -48.570 18.811 -12.129 1.00 28.20 152 ILE B N 1
ATOM 3703 C CA . ILE B 1 152 ? -49.560 19.022 -11.079 1.00 27.85 152 ILE B CA 1
ATOM 3704 C C . ILE B 1 152 ? -50.317 20.332 -11.252 1.00 29.34 152 ILE B C 1
ATOM 3705 O O . ILE B 1 152 ? -51.407 20.495 -10.700 1.00 28.92 152 ILE B O 1
ATOM 3710 N N . LEU B 1 153 ? -49.749 21.266 -12.012 1.00 27.50 153 LEU B N 1
ATOM 3711 C CA . LEU B 1 153 ? -50.499 22.490 -12.338 1.00 28.33 153 LEU B CA 1
ATOM 3712 C C . LEU B 1 153 ? -51.721 22.184 -13.179 1.00 27.30 153 LEU B C 1
ATOM 3713 O O . LEU B 1 153 ? -52.745 22.853 -13.056 1.00 27.64 153 LEU B O 1
ATOM 3718 N N . LEU B 1 154 ? -51.610 21.165 -14.024 1.00 28.07 154 LEU B N 1
ATOM 3719 C CA . LEU B 1 154 ? -52.752 20.725 -14.798 1.00 27.95 154 LEU B CA 1
ATOM 3720 C C . LEU B 1 154 ? -53.794 20.126 -13.866 1.00 26.89 154 LEU B C 1
ATOM 3721 O O . LEU B 1 154 ? -54.968 20.414 -14.005 1.00 27.66 154 LEU B O 1
ATOM 3726 N N . HIS B 1 155 ? -53.374 19.299 -12.913 1.00 27.88 155 HIS B N 1
ATOM 3727 C CA . HIS B 1 155 ? -54.354 18.679 -12.016 1.00 27.92 155 HIS B CA 1
ATOM 3728 C C . HIS B 1 155 ? -55.109 19.804 -11.332 1.00 28.60 155 HIS B C 1
ATOM 3729 O O . HIS B 1 155 ? -56.308 19.716 -11.162 1.00 27.05 155 HIS B O 1
ATOM 3736 N N . LYS B 1 156 ? -54.398 20.849 -10.904 1.00 27.37 156 LYS B N 1
ATOM 3737 C CA . LYS B 1 156 ? -55.030 21.800 -9.996 1.00 26.45 156 LYS B CA 1
ATOM 3738 C C . LYS B 1 156 ? -55.919 22.729 -10.817 1.00 27.39 156 LYS B C 1
ATOM 3739 O O . LYS B 1 156 ? -57.057 23.025 -10.436 1.00 27.35 156 LYS B O 1
ATOM 3745 N N . ILE B 1 157 ? -55.399 23.201 -11.939 1.00 25.39 157 ILE B N 1
ATOM 3746 C CA . ILE B 1 157 ? -56.157 24.203 -12.696 1.00 25.70 157 ILE B CA 1
ATOM 3747 C C . ILE B 1 157 ? -57.341 23.570 -13.439 1.00 26.27 157 ILE B C 1
ATOM 3748 O O . ILE B 1 157 ? -58.448 24.116 -13.425 1.00 25.67 157 ILE B O 1
ATOM 3753 N N . LEU B 1 158 ? -57.117 22.422 -14.080 1.00 25.25 158 LEU B N 1
ATOM 3754 C CA . LEU B 1 158 ? -58.204 21.760 -14.814 1.00 25.77 158 LEU B CA 1
ATOM 3755 C C . LEU B 1 158 ? -59.252 21.229 -13.825 1.00 25.66 158 LEU B C 1
ATOM 3756 O O . LEU B 1 158 ? -60.464 21.269 -14.089 1.00 26.80 158 LEU B O 1
ATOM 3761 N N . GLY B 1 159 ? -58.766 20.730 -12.690 1.00 25.89 159 GLY B N 1
ATOM 3762 C CA . GLY B 1 159 ? -59.626 20.196 -11.640 1.00 26.82 159 GLY B CA 1
ATOM 3763 C C . GLY B 1 159 ? -60.537 21.290 -11.118 1.00 25.48 159 GLY B C 1
ATOM 3764 O O . GLY B 1 159 ? -61.723 21.058 -10.896 1.00 26.17 159 GLY B O 1
ATOM 3765 N N . ALA B 1 160 ? -59.985 22.482 -10.933 1.00 24.82 160 ALA B N 1
ATOM 3766 C CA . ALA B 1 160 ? -60.776 23.606 -10.399 1.00 25.83 160 ALA B CA 1
ATOM 3767 C C . ALA B 1 160 ? -61.798 24.074 -11.427 1.00 26.15 160 ALA B C 1
ATOM 3768 O O . ALA B 1 160 ? -62.989 24.302 -11.135 1.00 25.94 160 ALA B O 1
ATOM 3770 N N . PHE B 1 161 ? -61.320 24.217 -12.654 1.00 24.99 161 PHE B N 1
ATOM 3771 C CA . PHE B 1 161 ? -62.193 24.617 -13.758 1.00 26.35 161 PHE B CA 1
ATOM 3772 C C . PHE B 1 161 ? -63.330 23.615 -13.966 1.00 25.21 161 PHE B C 1
ATOM 3773 O O . PHE B 1 161 ? -64.481 23.993 -14.206 1.00 25.56 161 PHE B O 1
ATOM 3781 N N . ALA B 1 162 ? -63.008 22.335 -13.882 1.00 24.75 162 ALA B N 1
ATOM 3782 C CA . ALA B 1 162 ? -64.030 21.292 -14.020 1.00 25.54 162 ALA B CA 1
ATOM 3783 C C . ALA B 1 162 ? -65.030 21.387 -12.862 1.00 26.18 162 ALA B C 1
ATOM 3784 O O . ALA B 1 162 ? -66.241 21.279 -13.053 1.00 25.58 162 ALA B O 1
ATOM 3786 N N . LYS B 1 163 ? -64.516 21.610 -11.660 1.00 28.09 163 LYS B N 1
ATOM 3787 C CA . LYS B 1 163 ? -65.346 21.679 -10.453 1.00 28.37 163 LYS B CA 1
ATOM 3788 C C . LYS B 1 163 ? -66.342 22.826 -10.565 1.00 29.12 163 LYS B C 1
ATOM 3789 O O . LYS B 1 163 ? -67.490 22.724 -10.112 1.00 27.10 163 LYS B O 1
ATOM 3795 N N . GLU B 1 164 ? -65.895 23.916 -11.172 1.00 28.77 164 GLU B N 1
ATOM 3796 C CA . GLU B 1 164 ? -66.738 25.088 -11.367 1.00 31.23 164 GLU B CA 1
ATOM 3797 C C . GLU B 1 164 ? -67.709 24.976 -12.531 1.00 29.85 164 GLU B C 1
ATOM 3798 O O . GLU B 1 164 ? -68.487 25.899 -12.782 1.00 29.40 164 GLU B O 1
ATOM 3804 N N . GLY B 1 165 ? -67.681 23.856 -13.247 1.00 29.14 165 GLY B N 1
ATOM 3805 C CA . GLY B 1 165 ? -68.736 23.631 -14.236 1.00 28.07 165 GLY B CA 1
ATOM 3806 C C . GLY B 1 165 ? -68.257 23.514 -15.673 1.00 27.57 165 GLY B C 1
ATOM 3807 O O . GLY B 1 165 ? -69.076 23.416 -16.585 1.00 26.90 165 GLY B O 1
ATOM 3808 N N . GLY B 1 166 ? -66.942 23.499 -15.890 1.00 26.37 166 GLY B N 1
ATOM 3809 C CA . GLY B 1 166 ? -66.409 23.485 -17.258 1.00 25.30 166 GLY B CA 1
ATOM 3810 C C . GLY B 1 166 ? -66.790 22.247 -18.057 1.00 24.14 166 GLY B C 1
ATOM 3811 O O . GLY B 1 166 ? -66.715 21.130 -17.550 1.00 22.55 166 GLY B O 1
ATOM 3812 N N . SER B 1 167 ? -67.195 22.429 -19.310 1.00 23.53 167 SER B N 1
ATOM 3813 C CA . SER B 1 167 ? -67.518 21.287 -20.162 1.00 23.87 167 SER B CA 1
ATOM 3814 C C . SER B 1 167 ? -66.251 20.557 -20.614 1.00 24.16 167 SER B C 1
ATOM 3815 O O . SER B 1 167 ? -65.157 21.104 -20.543 1.00 23.22 167 SER B O 1
ATOM 3818 N N . ILE B 1 168 ? -66.392 19.322 -21.079 1.00 25.71 168 ILE B N 1
ATOM 3819 C CA . ILE B 1 168 ? -65.220 18.538 -21.497 1.00 24.89 168 ILE B CA 1
ATOM 3820 C C . ILE B 1 168 ? -64.499 19.295 -22.616 1.00 26.07 168 ILE B C 1
ATOM 3821 O O . ILE B 1 168 ? -63.273 19.315 -22.682 1.00 26.13 168 ILE B O 1
ATOM 3826 N N . ASP B 1 169 ? -65.249 19.953 -23.493 1.00 27.12 169 ASP B N 1
ATOM 3827 C CA . ASP B 1 169 ? -64.599 20.718 -24.546 1.00 28.57 169 ASP B CA 1
ATOM 3828 C C . ASP B 1 169 ? -63.842 21.923 -24.002 1.00 28.74 169 ASP B C 1
ATOM 3829 O O . ASP B 1 169 ? -62.727 22.213 -24.443 1.00 27.05 169 ASP B O 1
ATOM 3834 N N . GLU B 1 170 ? -64.440 22.646 -23.058 1.00 27.40 170 GLU B N 1
ATOM 3835 C CA . GLU B 1 170 ? -63.730 23.801 -22.495 1.00 26.61 170 GLU B CA 1
ATOM 3836 C C . GLU B 1 170 ? -62.497 23.379 -21.697 1.00 25.84 170 GLU B C 1
ATOM 3837 O O . GLU B 1 170 ? -61.482 24.094 -21.643 1.00 24.49 170 GLU B O 1
ATOM 3843 N N . ILE B 1 171 ? -62.593 22.225 -21.052 1.00 24.00 171 ILE B N 1
ATOM 3844 C CA . ILE B 1 171 ? -61.479 21.715 -20.259 1.00 25.00 171 ILE B CA 1
ATOM 3845 C C . ILE B 1 171 ? -60.311 21.404 -21.178 1.00 25.22 171 ILE B C 1
ATOM 3846 O O . ILE B 1 171 ? -59.160 21.761 -20.907 1.00 25.67 171 ILE B O 1
ATOM 3851 N N . GLU B 1 172 ? -60.619 20.754 -22.289 1.00 24.95 172 GLU B N 1
ATOM 3852 C CA . GLU B 1 172 ? -59.599 20.460 -23.294 1.00 26.08 172 GLU B CA 1
ATOM 3853 C C . GLU B 1 172 ? -58.935 21.732 -23.806 1.00 25.56 172 GLU B C 1
ATOM 3854 O O . GLU B 1 172 ? -57.715 21.806 -23.951 1.00 23.73 172 GLU B O 1
ATOM 3860 N N . GLN B 1 173 ? -59.741 22.747 -24.087 1.00 24.27 173 GLN B N 1
ATOM 3861 C CA . GLN B 1 173 ? -59.177 24.006 -24.544 1.00 23.30 173 GLN B CA 1
ATOM 3862 C C . GLN B 1 173 ? -58.312 24.669 -23.498 1.00 24.23 173 GLN B C 1
ATOM 3863 O O . GLN B 1 173 ? -57.287 25.269 -23.836 1.00 25.47 173 GLN B O 1
ATOM 3869 N N . LEU B 1 174 ? -58.724 24.588 -22.238 1.00 23.85 174 LEU B N 1
ATOM 3870 C CA . LEU B 1 174 ? -57.934 25.167 -21.157 1.00 24.12 174 LEU B CA 1
ATOM 3871 C C . LEU B 1 174 ? -56.618 24.383 -21.059 1.00 23.77 174 LEU B C 1
ATOM 3872 O O . LEU B 1 174 ? -55.549 24.948 -20.906 1.00 23.58 174 LEU B O 1
ATOM 3877 N N . ALA B 1 175 ? -56.704 23.072 -21.150 1.00 22.21 175 ALA B N 1
ATOM 3878 C CA . ALA B 1 175 ? -55.505 22.236 -21.075 1.00 24.32 175 ALA B CA 1
ATOM 3879 C C . ALA B 1 175 ? -54.507 22.641 -22.182 1.00 23.14 175 ALA B C 1
ATOM 3880 O O . ALA B 1 175 ? -53.307 22.735 -21.927 1.00 25.29 175 ALA B O 1
ATOM 3882 N N . LEU B 1 176 ? -55.005 22.892 -23.396 1.00 24.40 176 LEU B N 1
ATOM 3883 C CA . LEU B 1 176 ? -54.191 23.280 -24.540 1.00 24.13 176 LEU B CA 1
ATOM 3884 C C . LEU B 1 176 ? -53.571 24.648 -24.386 1.00 26.89 176 LEU B C 1
ATOM 3885 O O . LEU B 1 176 ? -52.528 24.938 -24.980 1.00 25.76 176 LEU B O 1
ATOM 3890 N N . SER B 1 177 ? -54.231 25.483 -23.591 1.00 26.53 177 SER B N 1
ATOM 3891 C CA . SER B 1 177 ? -53.698 26.798 -23.253 1.00 26.68 177 SER B CA 1
ATOM 3892 C C . SER B 1 177 ? -52.668 26.745 -22.128 1.00 27.08 177 SER B C 1
ATOM 3893 O O . SER B 1 177 ? -51.651 27.434 -22.171 1.00 25.43 177 SER B O 1
ATOM 3896 N N . LEU B 1 178 ? -52.940 25.943 -21.101 1.00 26.14 178 LEU B N 1
ATOM 3897 C CA . LEU B 1 178 ? -52.078 25.893 -19.931 1.00 26.69 178 LEU B CA 1
ATOM 3898 C C . LEU B 1 178 ? -50.822 25.046 -20.147 1.00 27.72 178 LEU B C 1
ATOM 3899 O O . LEU B 1 178 ? -49.704 25.453 -19.826 1.00 25.64 178 LEU B O 1
ATOM 3904 N N . SER B 1 179 ? -50.991 23.852 -20.704 1.00 27.05 179 SER B N 1
ATOM 3905 C CA . SER B 1 179 ? -49.857 22.939 -20.826 1.00 28.03 179 SER B CA 1
ATOM 3906 C C . SER B 1 179 ? -48.551 23.560 -21.405 1.00 27.78 179 SER B C 1
ATOM 3907 O O . SER B 1 179 ? -47.471 23.397 -20.823 1.00 27.63 179 SER B O 1
ATOM 3910 N N . PRO B 1 180 ? -48.630 24.267 -22.550 1.00 27.83 180 PRO B N 1
ATOM 3911 C CA . PRO B 1 180 ? -47.407 24.832 -23.119 1.00 28.18 180 PRO B CA 1
ATOM 3912 C C . PRO B 1 180 ? -46.826 26.019 -22.344 1.00 28.08 180 PRO B C 1
ATOM 3913 O O . PRO B 1 180 ? -45.765 26.530 -22.703 1.00 28.31 180 PRO B O 1
ATOM 3917 N N . GLU B 1 181 ? -47.486 26.461 -21.280 1.00 27.95 181 GLU B N 1
ATOM 3918 C CA . GLU B 1 181 ? -46.931 27.573 -20.512 1.00 27.79 181 GLU B CA 1
ATOM 3919 C C . GLU B 1 181 ? -46.018 27.038 -19.419 1.00 27.80 181 GLU B C 1
ATOM 3920 O O . GLU B 1 181 ? -45.369 27.814 -18.725 1.00 25.83 181 GLU B O 1
ATOM 3926 N N . ILE B 1 182 ? -45.994 25.718 -19.257 1.00 26.12 182 ILE B N 1
ATOM 3927 C CA . ILE B 1 182 ? -45.349 25.134 -18.097 1.00 26.15 182 ILE B CA 1
ATOM 3928 C C . ILE B 1 182 ? -43.920 24.655 -18.404 1.00 26.66 182 ILE B C 1
ATOM 3929 O O . ILE B 1 182 ? -43.717 23.849 -19.301 1.00 25.41 182 ILE B O 1
ATOM 3934 N N . TYR B 1 183 ? -42.938 25.156 -17.659 1.00 24.78 183 TYR B N 1
ATOM 3935 C CA . TYR B 1 183 ? -41.528 24.870 -17.960 1.00 26.48 183 TYR B CA 1
ATOM 3936 C C . TYR B 1 183 ? -40.844 24.389 -16.695 1.00 26.66 183 TYR B C 1
ATOM 3937 O O . TYR B 1 183 ? -40.903 25.083 -15.670 1.00 25.80 183 TYR B O 1
ATOM 3946 N N . THR B 1 184 ? -40.175 23.239 -16.771 1.00 24.44 184 THR B N 1
ATOM 3947 C CA . THR B 1 184 ? -39.575 22.652 -15.597 1.00 25.00 184 THR B CA 1
ATOM 3948 C C . THR B 1 184 ? -38.158 22.181 -15.885 1.00 24.57 184 THR B C 1
ATOM 3949 O O . THR B 1 184 ? -37.875 21.608 -16.945 1.00 24.75 184 THR B O 1
ATOM 3953 N N . LEU B 1 185 ? -37.267 22.410 -14.928 1.00 25.31 185 LEU B N 1
ATOM 3954 C CA . LEU B 1 185 ? -35.937 21.795 -14.992 1.00 24.12 185 LEU B CA 1
ATOM 3955 C C . LEU B 1 185 ? -35.483 21.343 -13.607 1.00 25.53 185 LEU B C 1
ATOM 3956 O O . LEU B 1 185 ? -35.675 22.054 -12.616 1.00 24.50 185 LEU B O 1
ATOM 3961 N N . GLY B 1 186 ? -34.864 20.162 -13.538 1.00 24.89 186 GLY B N 1
ATOM 3962 C CA . GLY B 1 186 ? -34.490 19.612 -12.243 1.00 24.69 186 GLY B CA 1
ATOM 3963 C C . GLY B 1 186 ? -33.039 19.172 -12.195 1.00 25.01 186 GLY B C 1
ATOM 3964 O O . GLY B 1 186 ? -32.368 19.064 -13.232 1.00 25.13 186 GLY B O 1
ATOM 3965 N N . VAL B 1 187 ? -32.569 18.905 -10.985 1.00 22.43 187 VAL B N 1
ATOM 3966 C CA . VAL B 1 187 ? -31.190 18.474 -10.770 1.00 24.56 187 VAL B CA 1
ATOM 3967 C C . VAL B 1 187 ? -31.189 17.479 -9.608 1.00 25.21 187 VAL B C 1
ATOM 3968 O O . VAL B 1 187 ? -31.912 17.659 -8.627 1.00 24.66 187 VAL B O 1
ATOM 3972 N N . ALA B 1 188 ? -30.381 16.434 -9.743 1.00 24.74 188 ALA B N 1
ATOM 3973 C CA . ALA B 1 188 ? -30.234 15.418 -8.710 1.00 25.80 188 ALA B CA 1
ATOM 3974 C C . ALA B 1 188 ? -28.941 15.681 -7.983 1.00 25.86 188 ALA B C 1
ATOM 3975 O O . ALA B 1 188 ? -27.888 15.889 -8.606 1.00 25.74 188 ALA B O 1
ATOM 3977 N N . LEU B 1 189 ? -29.030 15.638 -6.661 1.00 25.77 189 LEU B N 1
ATOM 3978 C CA . LEU B 1 189 ? -27.863 15.807 -5.820 1.00 27.72 189 LEU B CA 1
ATOM 3979 C C . LEU B 1 189 ? -27.368 14.431 -5.409 1.00 27.34 189 LEU B C 1
ATOM 3980 O O . LEU B 1 189 ? -26.258 14.301 -4.944 1.00 29.34 189 LEU B O 1
ATOM 3985 N N . ALA B 1 190 ? -28.212 13.412 -5.571 1.00 28.53 190 ALA B N 1
ATOM 3986 C CA . ALA B 1 190 ? -27.881 12.039 -5.225 1.00 28.64 190 ALA B CA 1
ATOM 3987 C C . ALA B 1 190 ? -28.885 11.105 -5.888 1.00 29.03 190 ALA B C 1
ATOM 3988 O O . ALA B 1 190 ? -30.064 11.444 -5.984 1.00 29.36 190 ALA B O 1
ATOM 3990 N N . PRO B 1 191 ? -28.434 9.912 -6.317 1.00 29.55 191 PRO B N 1
ATOM 3991 C CA . PRO B 1 191 ? -29.328 9.032 -7.073 1.00 29.21 191 PRO B CA 1
ATOM 3992 C C . PRO B 1 191 ? -30.295 8.310 -6.134 1.00 30.00 191 PRO B C 1
ATOM 3993 O O . PRO B 1 191 ? -30.160 8.431 -4.914 1.00 30.20 191 PRO B O 1
ATOM 3997 N N . VAL B 1 192 ? -31.241 7.562 -6.697 1.00 29.84 192 VAL B N 1
ATOM 3998 C CA . VAL B 1 192 ? -32.121 6.713 -5.894 1.00 30.27 192 VAL B CA 1
ATOM 3999 C C . VAL B 1 192 ? -31.230 5.631 -5.279 1.00 32.27 192 VAL B C 1
ATOM 4000 O O . VAL B 1 192 ? -30.373 5.076 -5.961 1.00 30.70 192 VAL B O 1
ATOM 4004 N N . HIS B 1 193 ? -31.414 5.339 -3.993 1.00 34.06 193 HIS B N 1
ATOM 4005 C CA . HIS B 1 193 ? -30.770 4.179 -3.379 1.00 35.64 193 HIS B CA 1
ATOM 4006 C C . HIS B 1 193 ? -31.744 3.010 -3.305 1.00 36.60 193 HIS B C 1
ATOM 4007 O O . HIS B 1 193 ? -32.881 3.168 -2.861 1.00 35.94 193 HIS B O 1
ATOM 4014 N N . PHE B 1 194 ? -31.285 1.841 -3.742 1.00 37.36 194 PHE B N 1
ATOM 4015 C CA . PHE B 1 194 ? -32.075 0.621 -3.673 1.00 39.38 194 PHE B CA 1
ATOM 4016 C C . PHE B 1 194 ? -31.403 -0.329 -2.687 1.00 40.21 194 PHE B C 1
ATOM 4017 O O . PHE B 1 194 ? -30.249 -0.102 -2.305 1.00 39.87 194 PHE B O 1
ATOM 4025 N N . PRO B 1 195 ? -32.124 -1.382 -2.261 1.00 41.24 195 PRO B N 1
ATOM 4026 C CA . PRO B 1 195 ? -31.587 -2.538 -1.5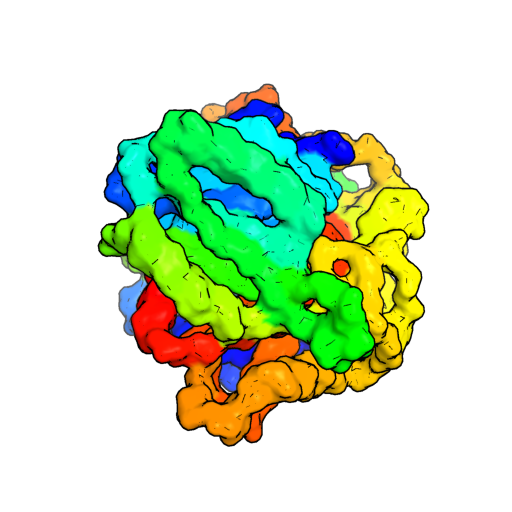47 1.00 42.01 195 PRO B CA 1
ATOM 4027 C C . PRO B 1 195 ? -30.205 -3.000 -2.008 1.00 42.83 195 PRO B C 1
ATOM 4028 O O . PRO B 1 195 ? -29.838 -2.830 -3.170 1.00 43.26 195 PRO B O 1
ATOM 4032 N N . HIS B 1 196 ? -29.455 -3.586 -1.082 1.00 43.67 196 HIS B N 1
ATOM 4033 C CA . HIS B 1 196 ? -28.174 -4.218 -1.389 1.00 44.57 196 HIS B CA 1
ATOM 4034 C C . HIS B 1 196 ? -27.183 -3.213 -1.959 1.00 44.36 196 HIS B C 1
ATOM 4035 O O . HIS B 1 196 ? -26.331 -3.554 -2.778 1.00 44.65 196 HIS B O 1
ATOM 4042 N N . GLN B 1 197 ? -27.305 -1.968 -1.512 1.00 44.00 197 GLN B N 1
ATOM 4043 C CA . GLN B 1 197 ? -26.316 -0.933 -1.800 1.00 44.34 197 GLN B CA 1
ATOM 4044 C C . GLN B 1 197 ? -26.195 -0.532 -3.273 1.00 43.28 197 GLN B C 1
ATOM 4045 O O . GLN B 1 197 ? -25.145 -0.044 -3.700 1.00 42.72 197 GLN B O 1
ATOM 4051 N N . LYS B 1 198 ? -27.260 -0.730 -4.046 1.00 41.99 198 LYS B N 1
ATOM 4052 C CA . LYS B 1 198 ? -27.287 -0.225 -5.413 1.00 41.08 198 LYS B CA 1
ATOM 4053 C C . LYS B 1 198 ? -27.899 1.170 -5.513 1.00 40.59 198 LYS B C 1
ATOM 4054 O O . LYS B 1 198 ? -28.731 1.554 -4.687 1.00 39.29 198 LYS B O 1
ATOM 4060 N N . THR B 1 199 ? -27.462 1.910 -6.533 1.00 40.14 199 THR B N 1
ATOM 4061 C CA . THR B 1 199 ? -27.929 3.236 -6.831 1.00 40.07 199 THR B CA 1
ATOM 4062 C C . THR B 1 199 ? -28.592 3.225 -8.208 1.00 38.57 199 THR B C 1
ATOM 4063 O O . THR B 1 199 ? -28.331 2.329 -9.007 1.00 37.21 199 THR B O 1
ATOM 4067 N N . SER B 1 200 ? -29.459 4.192 -8.497 1.00 35.24 200 SER B N 1
ATOM 4068 C CA . SER B 1 200 ? -30.065 4.304 -9.826 1.00 33.85 200 SER B CA 1
ATOM 4069 C C . SER B 1 200 ? -29.059 4.780 -10.875 1.00 33.91 200 SER B C 1
ATOM 4070 O O . SER B 1 200 ? -29.191 4.477 -12.067 1.00 33.87 200 SER B O 1
ATOM 4073 N N . PHE B 1 201 ? -28.058 5.529 -10.417 1.00 32.38 201 PHE B N 1
ATOM 4074 C CA . PHE B 1 201 ? -26.868 5.840 -11.211 1.00 31.64 201 PHE B CA 1
ATOM 4075 C C . PHE B 1 201 ? -25.681 6.181 -10.324 1.00 31.58 201 PHE B C 1
ATOM 4076 O O . PHE B 1 201 ? -25.810 6.236 -9.106 1.00 32.76 201 PHE B O 1
ATOM 4084 N N . VAL B 1 202 ? -24.524 6.397 -10.936 1.00 31.59 202 VAL B N 1
ATOM 4085 C CA . VAL B 1 202 ? -23.301 6.669 -10.199 1.00 32.86 202 VAL B CA 1
ATOM 4086 C C . VAL B 1 202 ? -23.025 8.176 -10.233 1.00 33.29 202 VAL B C 1
ATOM 4087 O O . VAL B 1 202 ? -22.899 8.774 -11.300 1.00 32.87 202 VAL B O 1
ATOM 4091 N N . LEU B 1 203 ? -22.946 8.788 -9.057 1.00 33.28 203 LEU B N 1
ATOM 4092 C CA . LEU B 1 203 ? -22.715 10.218 -8.942 1.00 34.22 203 LEU B CA 1
ATOM 4093 C C . LEU B 1 203 ? -21.654 10.397 -7.869 1.00 35.08 203 LEU B C 1
ATOM 4094 O O . LEU B 1 203 ? -21.875 10.028 -6.717 1.00 35.56 203 LEU B O 1
ATOM 4099 N N . ALA B 1 204 ? -20.503 10.948 -8.248 1.00 35.78 204 ALA B N 1
ATOM 4100 C CA . ALA B 1 204 ? -19.477 11.331 -7.283 1.00 36.70 204 ALA B CA 1
ATOM 4101 C C . ALA B 1 204 ? -20.060 12.259 -6.226 1.00 37.32 204 ALA B C 1
ATOM 4102 O O . ALA B 1 204 ? -21.058 12.941 -6.467 1.00 36.53 204 ALA B O 1
ATOM 4104 N N . GLU B 1 205 ? -19.441 12.284 -5.052 1.00 37.87 205 GLU B N 1
ATOM 4105 C CA . GLU B 1 205 ? -19.986 13.067 -3.952 1.00 39.45 205 GLU B CA 1
ATOM 4106 C C . GLU B 1 205 ? -19.925 14.575 -4.205 1.00 39.16 205 GLU B C 1
ATOM 4107 O O . GLU B 1 205 ? -20.779 15.323 -3.728 1.00 39.42 205 GLU B O 1
ATOM 4113 N N . ASP B 1 206 ? -18.921 15.017 -4.954 1.00 38.18 206 ASP B N 1
ATOM 4114 C CA . ASP B 1 206 ? -18.806 16.429 -5.306 1.00 37.56 206 ASP B CA 1
ATOM 4115 C C . ASP B 1 206 ? -19.511 16.785 -6.611 1.00 36.12 206 ASP B C 1
ATOM 4116 O O . ASP B 1 206 ? -19.190 17.799 -7.219 1.00 35.57 206 ASP B O 1
ATOM 4121 N N . GLU B 1 207 ? -20.455 15.960 -7.052 1.00 34.27 207 GLU B N 1
ATOM 4122 C CA . GLU B 1 207 ? -21.066 16.190 -8.358 1.00 32.90 207 GLU B CA 1
ATOM 4123 C C . GLU B 1 207 ? -22.579 16.256 -8.288 1.00 31.38 207 GLU B C 1
ATOM 4124 O O . GLU B 1 207 ? -23.204 15.654 -7.409 1.00 31.02 207 GLU B O 1
ATOM 4130 N N . VAL B 1 208 ? -23.175 16.980 -9.227 1.00 28.58 208 VAL B N 1
ATOM 4131 C CA . VAL B 1 208 ? -24.627 16.959 -9.349 1.00 28.01 208 VAL B CA 1
ATOM 4132 C C . VAL B 1 208 ? -24.997 16.613 -10.781 1.00 27.00 208 VAL B C 1
ATOM 4133 O O . VAL B 1 208 ? -24.150 16.716 -11.669 1.00 27.16 208 VAL B O 1
ATOM 4137 N N . SER B 1 209 ? -26.250 16.215 -10.998 1.00 24.95 209 SER B N 1
ATOM 4138 C CA . SER B 1 209 ? -26.695 15.751 -12.304 1.00 23.88 209 SER B CA 1
ATOM 4139 C C . SER B 1 209 ? -27.884 16.606 -12.732 1.00 24.16 209 SER B C 1
ATOM 4140 O O . SER B 1 209 ? -28.990 16.472 -12.200 1.00 23.91 209 SER B O 1
ATOM 4143 N N . PHE B 1 210 ? -27.647 17.507 -13.678 1.00 22.52 210 PHE B N 1
ATOM 4144 C CA . PHE B 1 210 ? -28.699 18.390 -14.151 1.00 22.85 210 PHE B CA 1
ATOM 4145 C C . PHE B 1 210 ? -29.515 17.733 -15.244 1.00 22.28 210 PHE B C 1
ATOM 4146 O O . PHE B 1 210 ? -28.985 16.961 -16.043 1.00 22.35 210 PHE B O 1
ATOM 4154 N N . GLY B 1 211 ? -30.799 18.065 -15.291 1.00 22.78 211 GLY B N 1
ATOM 4155 C CA . GLY B 1 211 ? -31.650 17.648 -16.391 1.00 23.94 211 GLY B CA 1
ATOM 4156 C C . GLY B 1 211 ? -32.201 16.269 -16.077 1.00 26.38 211 GLY B C 1
ATOM 4157 O O . GLY B 1 211 ? -32.087 15.341 -16.877 1.00 26.48 211 GLY B O 1
ATOM 4158 N N . ILE B 1 212 ? -32.786 16.124 -14.891 1.00 28.46 212 ILE B N 1
ATOM 4159 C CA . ILE B 1 212 ? -33.276 14.826 -14.464 1.00 29.45 212 ILE B CA 1
ATOM 4160 C C . ILE B 1 212 ? -34.778 14.702 -14.704 1.00 30.46 212 ILE B C 1
ATOM 4161 O O . ILE B 1 212 ? -35.512 15.698 -14.813 1.00 28.29 212 ILE B O 1
ATOM 4166 N N . GLY B 1 213 ? -35.243 13.461 -14.763 1.00 28.35 213 GLY B N 1
ATOM 4167 C CA . GLY B 1 213 ? -36.682 13.229 -14.780 1.00 29.27 213 GLY B CA 1
ATOM 4168 C C . GLY B 1 213 ? -37.137 12.738 -13.420 1.00 29.47 213 GLY B C 1
ATOM 4169 O O . GLY B 1 213 ? -36.802 13.345 -12.408 1.00 29.97 213 GLY B O 1
ATOM 4170 N N . ILE B 1 214 ? -37.892 11.642 -13.386 1.00 28.26 214 ILE B N 1
ATOM 4171 C CA . ILE B 1 214 ? -38.575 11.237 -12.148 1.00 27.63 214 ILE B CA 1
ATOM 4172 C C . ILE B 1 214 ? -38.479 9.728 -11.867 1.00 26.72 214 ILE B C 1
ATOM 4173 O O . ILE B 1 214 ? -38.991 9.265 -10.853 1.00 26.74 214 ILE B O 1
ATOM 4194 N N . GLY B 1 216 ? -35.456 8.139 -11.844 1.00 26.05 216 GLY B N 1
ATOM 4195 C CA . GLY B 1 216 ? -34.157 7.869 -11.260 1.00 28.82 216 GLY B CA 1
ATOM 4196 C C . GLY B 1 216 ? -33.064 7.657 -12.288 1.00 28.40 216 GLY B C 1
ATOM 4197 O O . GLY B 1 216 ? -31.966 7.225 -11.945 1.00 30.57 216 GLY B O 1
ATOM 4198 N N . GLU B 1 217 ? -33.339 7.954 -13.554 1.00 29.30 217 GLU B N 1
ATOM 4199 C CA . GLU B 1 217 ? -32.288 7.793 -14.561 1.00 29.29 217 GLU B CA 1
ATOM 4200 C C . GLU B 1 217 ? -31.321 8.967 -14.396 1.00 28.58 217 GLU B C 1
ATOM 4201 O O . GLU B 1 217 ? -31.698 9.998 -13.839 1.00 26.42 217 GLU B O 1
ATOM 4207 N N . PRO B 1 218 ? -30.074 8.810 -14.866 1.00 28.25 218 PRO B N 1
ATOM 4208 C CA . PRO B 1 218 ? -29.081 9.885 -14.756 1.00 27.32 218 PRO B CA 1
ATOM 4209 C C . PRO B 1 218 ? -29.530 11.127 -15.515 1.00 28.41 218 PRO B C 1
ATOM 4210 O O . PRO B 1 218 ? -30.238 11.013 -16.519 1.00 28.34 218 PRO B O 1
ATOM 4214 N N . GLY B 1 219 ? -29.127 12.309 -15.053 1.00 29.04 219 GLY B N 1
ATOM 4215 C CA . GLY B 1 219 ? -29.487 13.539 -15.752 1.00 27.59 219 GLY B CA 1
ATOM 4216 C C . GLY B 1 219 ? -28.665 13.700 -17.015 1.00 29.39 219 GLY B C 1
ATOM 4217 O O . GLY B 1 219 ? -27.789 12.888 -17.297 1.00 28.54 219 GLY B O 1
ATOM 4218 N N . TYR B 1 220 ? -28.944 14.748 -17.784 1.00 30.27 220 TYR B N 1
ATOM 4219 C CA . TYR B 1 220 ? -28.262 14.948 -19.057 1.00 30.98 220 TYR B CA 1
ATOM 4220 C C . TYR B 1 220 ? -26.888 15.546 -18.897 1.00 30.91 220 TYR B C 1
ATOM 4221 O O . TYR B 1 220 ? -26.043 15.436 -19.779 1.00 31.51 220 TYR B O 1
ATOM 4230 N N . ARG B 1 221 ? -26.640 16.176 -17.761 1.00 30.82 221 ARG B N 1
ATOM 4231 C CA . ARG B 1 221 ? -25.410 16.942 -17.626 1.00 31.70 221 ARG B CA 1
ATOM 4232 C C . ARG B 1 221 ? -24.825 16.885 -16.226 1.00 31.26 221 ARG B C 1
ATOM 4233 O O . ARG B 1 221 ? -25.376 17.487 -15.314 1.00 29.76 221 ARG B O 1
ATOM 4241 N N . VAL B 1 222 ? -23.713 16.177 -16.064 1.00 29.86 222 VAL B N 1
ATOM 4242 C CA . VAL B 1 222 ? -23.016 16.141 -14.787 1.00 30.54 222 VAL B CA 1
ATOM 4243 C C . VAL B 1 222 ? -22.089 17.340 -14.598 1.00 31.53 222 VAL B C 1
ATOM 4244 O O . VAL B 1 222 ? -21.298 17.683 -15.482 1.00 30.56 222 VAL B O 1
ATOM 4248 N N . GLU B 1 223 ? -22.188 17.975 -13.435 1.00 31.18 223 GLU B N 1
ATOM 4249 C CA . GLU B 1 223 ? -21.399 19.164 -13.154 1.00 32.95 223 GLU B CA 1
ATOM 4250 C C . GLU B 1 223 ? -20.832 19.080 -11.747 1.00 31.80 223 GLU B C 1
ATOM 4251 O O . GLU B 1 223 ? -21.378 18.395 -10.892 1.00 29.71 223 GLU B O 1
ATOM 4257 N N . LYS B 1 224 ? -19.726 19.773 -11.511 1.00 32.19 224 LYS B N 1
ATOM 4258 C CA . LYS B 1 224 ? -19.166 19.830 -10.169 1.00 33.09 224 LYS B CA 1
ATOM 4259 C C . LYS B 1 224 ? -20.073 20.700 -9.324 1.00 33.28 224 LYS B C 1
ATOM 4260 O O . LYS B 1 224 ? -20.595 21.718 -9.798 1.00 34.12 224 LYS B O 1
ATOM 4266 N N . PHE B 1 225 ? -20.275 20.297 -8.075 1.00 32.51 225 PHE B N 1
ATOM 4267 C CA . PHE B 1 225 ? -21.133 21.066 -7.190 1.00 32.69 225 PHE B CA 1
ATOM 4268 C C . PHE B 1 225 ? -20.379 22.291 -6.691 1.00 32.61 225 PHE B C 1
ATOM 4269 O O . PHE B 1 225 ? -19.265 22.182 -6.194 1.00 31.33 225 PHE B O 1
ATOM 4277 N N . GLU B 1 226 ? -20.985 23.463 -6.823 1.00 33.48 226 GLU B N 1
ATOM 4278 C CA . GLU B 1 226 ? -20.292 24.691 -6.425 1.00 34.20 226 GLU B CA 1
ATOM 4279 C C . GLU B 1 226 ? -21.135 25.543 -5.473 1.00 33.52 226 GLU B C 1
ATOM 4280 O O . GLU B 1 226 ? -20.907 26.751 -5.326 1.00 33.80 226 GLU B O 1
ATOM 4286 N N . GLY B 1 227 ? -22.103 24.900 -4.826 1.00 32.30 227 GLY B N 1
ATOM 4287 C CA . GLY B 1 227 ? -22.941 25.542 -3.822 1.00 31.00 227 GLY B CA 1
ATOM 4288 C C . GLY B 1 227 ? -24.369 25.675 -4.296 1.00 29.58 227 GLY B C 1
ATOM 4289 O O . GLY B 1 227 ? -24.636 25.662 -5.499 1.00 29.44 227 GLY B O 1
ATOM 4290 N N . SER B 1 228 ? -25.306 25.803 -3.366 1.00 28.88 228 SER B N 1
ATOM 4291 C CA . SER B 1 228 ? -26.712 25.836 -3.739 1.00 28.60 228 SER B CA 1
ATOM 4292 C C . SER B 1 228 ? -27.014 27.058 -4.610 1.00 27.30 228 SER B C 1
ATOM 4293 O O . SER B 1 228 ? -27.846 26.997 -5.503 1.00 26.11 228 SER B O 1
ATOM 4296 N N . GLU B 1 229 ? -26.349 28.184 -4.367 1.00 25.03 229 GLU B N 1
ATOM 4297 C CA . GLU B 1 229 ? -26.693 29.366 -5.151 1.00 25.09 229 GLU B CA 1
ATOM 4298 C C . GLU B 1 229 ? -26.402 29.126 -6.635 1.00 25.36 229 GLU B C 1
ATOM 4299 O O . GLU B 1 229 ? -27.181 29.508 -7.508 1.00 24.53 229 GLU B O 1
ATOM 4305 N N . ARG B 1 230 ? -25.265 28.507 -6.925 1.00 23.80 230 ARG B N 1
ATOM 4306 C CA . ARG B 1 230 ? -24.877 28.264 -8.316 1.00 23.59 230 ARG B CA 1
ATOM 4307 C C . ARG B 1 230 ? -25.778 27.220 -8.976 1.00 24.03 230 ARG B C 1
ATOM 4308 O O . ARG B 1 230 ? -25.981 27.214 -10.195 1.00 23.19 230 ARG B O 1
ATOM 4316 N N . ILE B 1 231 ? -26.317 26.330 -8.159 1.00 23.20 231 ILE B N 1
ATOM 4317 C CA . ILE B 1 231 ? -27.355 25.448 -8.650 1.00 22.97 231 ILE B CA 1
ATOM 4318 C C . ILE B 1 231 ? -28.609 26.227 -9.066 1.00 23.63 231 ILE B C 1
ATOM 4319 O O . ILE B 1 231 ? -29.133 26.008 -10.152 1.00 22.57 231 ILE B O 1
ATOM 4324 N N . ALA B 1 232 ? -29.095 27.128 -8.221 1.00 23.22 232 ALA B N 1
ATOM 4325 C CA . ALA B 1 232 ? -30.258 27.958 -8.609 1.00 24.19 232 ALA B CA 1
ATOM 4326 C C . ALA B 1 232 ? -29.952 28.785 -9.856 1.00 23.57 232 ALA B C 1
ATOM 4327 O O . ALA B 1 232 ? -30.782 28.917 -10.740 1.00 24.14 232 ALA B O 1
ATOM 4329 N N . ILE B 1 233 ? -28.755 29.348 -9.926 1.00 24.26 233 ILE B N 1
ATOM 4330 C CA . ILE B 1 233 ? -28.392 30.173 -11.070 1.00 24.92 233 ILE B CA 1
ATOM 4331 C C . ILE B 1 233 ? -28.416 29.334 -12.344 1.00 26.06 233 ILE B C 1
ATOM 4332 O O . ILE B 1 233 ? -28.877 29.785 -13.381 1.00 25.68 233 ILE B O 1
ATOM 4337 N N . GLU B 1 234 ? -27.935 28.099 -12.266 1.00 27.00 234 GLU B N 1
ATOM 4338 C CA . GLU B 1 234 ? -27.951 27.245 -13.446 1.00 27.90 234 GLU B CA 1
ATOM 4339 C C . GLU B 1 234 ? -29.377 26.955 -13.889 1.00 26.47 234 GLU B C 1
ATOM 4340 O O . GLU B 1 234 ? -29.690 27.079 -15.077 1.00 26.54 234 GLU B O 1
ATOM 4346 N N . LEU B 1 235 ? -30.248 26.594 -12.955 1.00 25.01 235 LEU B N 1
ATOM 4347 C CA . LEU B 1 235 ? -31.613 26.211 -13.309 1.00 25.43 235 LEU B CA 1
ATOM 4348 C C . LEU B 1 235 ? -32.324 27.420 -13.884 1.00 25.94 235 LEU B C 1
ATOM 4349 O O . LEU B 1 235 ? -33.043 27.323 -14.881 1.00 26.88 235 LEU B O 1
ATOM 4354 N N . VAL B 1 236 ? -32.129 28.571 -13.257 1.00 25.57 236 VAL B N 1
ATOM 4355 C CA . VAL B 1 236 ? -32.831 29.770 -13.700 1.00 24.52 236 VAL B CA 1
ATOM 4356 C C . VAL B 1 236 ? -32.253 30.260 -15.021 1.00 24.78 236 VAL B C 1
ATOM 4357 O O . VAL B 1 236 ? -32.997 30.725 -15.871 1.00 25.36 236 VAL B O 1
ATOM 4361 N N . ASN B 1 237 ? -30.937 30.162 -15.197 1.00 24.12 237 ASN B N 1
ATOM 4362 C CA . ASN B 1 237 ? -30.320 30.437 -16.489 1.00 25.00 237 ASN B CA 1
ATOM 4363 C C . ASN B 1 237 ? -30.964 29.633 -17.619 1.00 24.22 237 ASN B C 1
ATOM 4364 O O . ASN B 1 237 ? -31.302 30.179 -18.675 1.00 23.49 237 ASN B O 1
ATOM 4369 N N . LYS B 1 238 ? -31.122 28.335 -17.402 1.00 22.42 238 LYS B N 1
ATOM 4370 C CA . LYS B 1 238 ? -31.704 27.466 -18.420 1.00 22.13 238 LYS B CA 1
ATOM 4371 C C . LYS B 1 238 ? -33.172 27.749 -18.675 1.00 23.57 238 LYS B C 1
ATOM 4372 O O . LYS B 1 238 ? -33.632 27.745 -19.822 1.00 23.54 238 LYS B O 1
ATOM 4378 N N . LEU B 1 239 ? -33.916 27.982 -17.604 1.00 23.66 239 LEU B N 1
ATOM 4379 C CA . LEU B 1 239 ? -35.332 28.292 -17.739 1.00 24.48 239 LEU B CA 1
ATOM 4380 C C . LEU B 1 239 ? -35.477 29.603 -18.494 1.00 24.33 239 LEU B C 1
ATOM 4381 O O . LEU B 1 239 ? -36.336 29.754 -19.359 1.00 25.43 239 LEU B O 1
ATOM 4386 N N . LYS B 1 240 ? -34.630 30.569 -18.158 1.00 23.50 240 LYS B N 1
ATOM 4387 C CA . LYS B 1 240 ? -34.670 31.852 -18.852 1.00 24.30 240 LYS B CA 1
ATOM 4388 C C . LYS B 1 240 ? -34.481 31.671 -20.349 1.00 24.67 240 LYS B C 1
ATOM 4389 O O . LYS B 1 240 ? -35.178 32.276 -21.156 1.00 23.97 240 LYS B O 1
ATOM 4395 N N . ALA B 1 241 ? -33.527 30.830 -20.725 1.00 26.02 241 ALA B N 1
ATOM 4396 C CA . ALA B 1 241 ? -33.190 30.658 -22.125 1.00 26.92 241 ALA B CA 1
ATOM 4397 C C . ALA B 1 241 ? -34.375 30.076 -22.896 1.00 27.88 241 ALA B C 1
ATOM 4398 O O . ALA B 1 241 ? -34.519 30.347 -24.094 1.00 27.53 241 ALA B O 1
ATOM 4400 N N . GLU B 1 242 ? -35.219 29.290 -22.232 1.00 26.85 242 GLU B N 1
ATOM 4401 C CA . GLU B 1 242 ? -36.415 28.744 -22.889 1.00 28.62 242 GLU B CA 1
ATOM 4402 C C . GLU B 1 242 ? -37.626 29.677 -22.861 1.00 28.62 242 GLU B C 1
ATOM 4403 O O . GLU B 1 242 ? -38.392 29.751 -23.823 1.00 27.94 242 GLU B O 1
ATOM 4409 N N . ILE B 1 243 ? -37.802 30.369 -21.741 1.00 28.82 243 ILE B N 1
ATOM 4410 C CA . ILE B 1 243 ? -38.974 31.207 -21.516 1.00 29.32 243 ILE B CA 1
ATOM 4411 C C . ILE B 1 243 ? -38.813 32.581 -22.157 1.00 30.80 243 ILE B C 1
ATOM 4412 O O . ILE B 1 243 ? -39.774 33.154 -22.685 1.00 32.16 243 ILE B O 1
ATOM 4417 N N . ASN B 1 244 ? -37.601 33.122 -22.111 1.00 29.34 244 ASN B N 1
ATOM 4418 C CA . ASN B 1 244 ? -37.343 34.462 -22.616 1.00 30.47 244 ASN B CA 1
ATOM 4419 C C . ASN B 1 244 ? -38.282 35.518 -22.026 1.00 29.80 244 ASN B C 1
ATOM 4420 O O . ASN B 1 244 ? -38.949 36.254 -22.759 1.00 30.49 244 ASN B O 1
ATOM 4425 N N . TRP B 1 245 ? -38.350 35.589 -20.707 1.00 29.36 245 TRP B N 1
ATOM 4426 C CA . TRP B 1 245 ? -39.318 36.463 -20.061 1.00 28.67 245 TRP B CA 1
ATOM 4427 C C . TRP B 1 245 ? -38.993 37.937 -20.231 1.00 29.79 245 TRP B C 1
ATOM 4428 O O . TRP B 1 245 ? -39.863 38.783 -20.062 1.00 30.18 245 TRP B O 1
ATOM 4439 N N . GLN B 1 246 ? -37.745 38.250 -20.573 1.00 30.11 246 GLN B N 1
ATOM 4440 C CA . GLN B 1 246 ? -37.339 39.635 -20.720 1.00 32.59 246 GLN B CA 1
ATOM 4441 C C . GLN B 1 246 ? -38.093 40.220 -21.902 1.00 32.65 246 GLN B C 1
ATOM 4442 O O . GLN B 1 246 ? -38.231 41.433 -22.026 1.00 33.98 246 GLN B O 1
ATOM 4448 N N . LYS B 1 247 ? -38.594 39.333 -22.754 1.00 35.21 247 LYS B N 1
ATOM 4449 C CA . LYS B 1 247 ? -39.271 39.742 -23.974 1.00 36.94 247 LYS B CA 1
ATOM 4450 C C . LYS B 1 247 ? -40.788 39.863 -23.806 1.00 36.24 247 LYS B C 1
ATOM 4451 O O . LYS B 1 247 ? -41.475 40.362 -24.707 1.00 37.14 247 LYS B O 1
ATOM 4457 N N . LYS B 1 248 ? -41.308 39.413 -22.665 1.00 34.72 248 LYS B N 1
ATOM 4458 C CA . LYS B 1 248 ? -42.758 39.367 -22.423 1.00 34.28 248 LYS B CA 1
ATOM 4459 C C . LYS B 1 248 ? -43.205 40.548 -21.571 1.00 32.87 248 LYS B C 1
ATOM 4460 O O . LYS B 1 248 ? -42.575 40.856 -20.563 1.00 33.67 248 LYS B O 1
ATOM 4466 N N . ALA B 1 249 ? -44.305 41.192 -21.943 1.00 30.86 249 ALA B N 1
ATOM 4467 C CA . ALA B 1 249 ? -44.860 42.258 -21.110 1.00 28.99 249 ALA B CA 1
ATOM 4468 C C . ALA B 1 249 ? -45.346 41.717 -19.763 1.00 29.16 249 ALA B C 1
ATOM 4469 O O . ALA B 1 249 ? -45.236 42.379 -18.739 1.00 27.91 249 ALA B O 1
ATOM 4471 N N . ASN B 1 250 ? -45.890 40.507 -19.777 1.00 27.17 250 ASN B N 1
ATOM 4472 C CA . ASN B 1 250 ? -46.503 39.915 -18.594 1.00 27.53 250 ASN B CA 1
ATOM 4473 C C . ASN B 1 250 ? -45.406 39.249 -17.778 1.00 26.30 250 ASN B C 1
ATOM 4474 O O . ASN B 1 250 ? -44.835 38.235 -18.195 1.00 27.98 250 ASN B O 1
ATOM 4479 N N . LYS B 1 251 ? -45.121 39.822 -16.617 1.00 25.05 251 LYS B N 1
ATOM 4480 C CA . LYS B 1 251 ? -44.016 39.364 -15.781 1.00 25.40 251 LYS B CA 1
ATOM 4481 C C . LYS B 1 251 ? -44.498 38.463 -14.657 1.00 24.96 251 LYS B C 1
ATOM 4482 O O . LYS B 1 251 ? -43.729 38.128 -13.742 1.00 24.85 251 LYS B O 1
ATOM 4488 N N . ASN B 1 252 ? -45.769 38.061 -14.697 1.00 25.59 252 ASN B N 1
ATOM 4489 C CA . ASN B 1 252 ? -46.337 37.300 -13.581 1.00 25.53 252 ASN B CA 1
ATOM 4490 C C . ASN B 1 252 ? -46.215 35.796 -13.777 1.00 25.15 252 ASN B C 1
ATOM 4491 O O . ASN B 1 252 ? -46.646 35.277 -14.809 1.00 25.16 252 ASN B O 1
ATOM 4496 N N . TYR B 1 253 ? -45.656 35.116 -12.775 1.00 24.61 253 TYR B N 1
ATOM 4497 C CA . TYR B 1 253 ? -45.376 33.687 -12.834 1.00 25.29 253 TYR B CA 1
ATOM 4498 C C . TYR B 1 253 ? -45.911 32.913 -11.639 1.00 25.12 253 TYR B C 1
ATOM 4499 O O . TYR B 1 253 ? -46.066 33.439 -10.538 1.00 24.57 253 TYR B O 1
ATOM 4508 N N . ILE B 1 254 ? -46.179 31.642 -11.894 1.00 23.75 254 ILE B N 1
ATOM 4509 C CA . I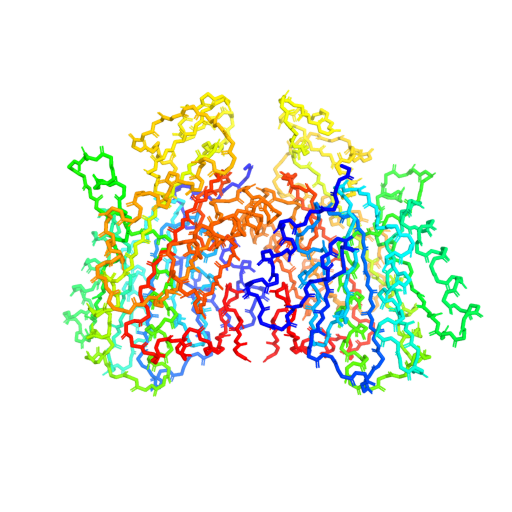LE B 1 254 ? -46.398 30.636 -10.870 1.00 25.75 254 ILE B CA 1
ATOM 4510 C C . ILE B 1 254 ? -45.086 29.872 -10.728 1.00 25.44 254 ILE B C 1
ATOM 4511 O O . ILE B 1 254 ? -44.461 29.551 -11.727 1.00 25.62 254 ILE B O 1
ATOM 4516 N N . LEU B 1 255 ? -44.665 29.593 -9.502 1.00 25.13 255 LEU B N 1
ATOM 4517 C CA . LEU B 1 255 ? -43.451 28.809 -9.282 1.00 26.52 255 LEU B CA 1
ATOM 4518 C C . LEU B 1 255 ? -43.732 27.570 -8.432 1.00 26.66 255 LEU B C 1
ATOM 4519 O O . LEU B 1 255 ? -44.361 27.686 -7.381 1.00 27.80 255 LEU B O 1
ATOM 4524 N N . LEU B 1 256 ? -43.234 26.407 -8.840 1.00 27.29 256 LEU B N 1
ATOM 4525 C CA . LEU B 1 256 ? -43.160 25.259 -7.951 1.00 27.05 256 LEU B CA 1
ATOM 4526 C C . LEU B 1 256 ? -41.709 24.936 -7.638 1.00 26.87 256 LEU B C 1
ATOM 4527 O O . LEU B 1 256 ? -40.871 24.918 -8.534 1.00 27.81 256 LEU B O 1
ATOM 4532 N N . VAL B 1 257 ? -41.432 24.665 -6.365 1.00 26.89 257 VAL B N 1
ATOM 4533 C CA . VAL B 1 257 ? -40.105 24.208 -5.951 1.00 24.42 257 VAL B CA 1
ATOM 4534 C C . VAL B 1 257 ? -40.362 22.801 -5.385 1.00 25.97 257 VAL B C 1
ATOM 4535 O O . VAL B 1 257 ? -40.983 22.631 -4.333 1.00 26.91 257 VAL B O 1
ATOM 4539 N N . ASN B 1 258 ? -39.894 21.798 -6.111 1.00 25.35 258 ASN B N 1
ATOM 4540 C CA . ASN B 1 258 ? -40.242 20.385 -5.874 1.00 25.39 258 ASN B CA 1
ATOM 4541 C C . ASN B 1 258 ? -39.028 19.621 -5.372 1.00 26.02 258 ASN B C 1
ATOM 4542 O O . ASN B 1 258 ? -37.997 19.632 -6.031 1.00 26.56 258 ASN B O 1
ATOM 4547 N N . GLY B 1 259 ? -39.140 18.960 -4.224 1.00 25.22 259 GLY B N 1
ATOM 4548 C CA . GLY B 1 259 ? -38.090 18.089 -3.736 1.00 26.17 259 GLY B CA 1
ATOM 4549 C C . GLY B 1 259 ? -38.318 16.716 -4.333 1.00 27.00 259 GLY B C 1
ATOM 4550 O O . GLY B 1 259 ? -39.461 16.243 -4.435 1.00 27.23 259 GLY B O 1
ATOM 4551 N N . LEU B 1 260 ? -37.237 16.068 -4.741 1.00 27.18 260 LEU B N 1
ATOM 4552 C CA . LEU B 1 260 ? -37.384 14.784 -5.417 1.00 25.99 260 LEU B CA 1
ATOM 4553 C C . LEU B 1 260 ? -37.395 13.596 -4.460 1.00 27.22 260 LEU B C 1
ATOM 4554 O O . LEU B 1 260 ? -37.518 12.467 -4.906 1.00 26.88 260 LEU B O 1
ATOM 4559 N N . GLY B 1 261 ? -37.256 13.838 -3.159 1.00 26.71 261 GLY B N 1
ATOM 4560 C CA . GLY B 1 261 ? -37.615 12.823 -2.162 1.00 28.38 261 GLY B CA 1
ATOM 4561 C C . GLY B 1 261 ? -36.940 13.048 -0.827 1.00 29.74 261 GLY B C 1
ATOM 4562 O O . GLY B 1 261 ? -37.613 13.233 0.189 1.00 30.71 261 GLY B O 1
ATOM 4563 N N . SER B 1 262 ? -35.611 13.053 -0.819 1.00 28.64 262 SER B N 1
ATOM 4564 C CA . SER B 1 262 ? -34.879 13.071 0.432 1.00 28.46 262 SER B CA 1
ATOM 4565 C C . SER B 1 262 ? -34.270 14.459 0.711 1.00 28.03 262 SER B C 1
ATOM 4566 O O . SER B 1 262 ? -33.586 14.659 1.705 1.00 29.63 262 SER B O 1
ATOM 4569 N N . THR B 1 263 ? -34.517 15.421 -0.164 1.00 25.82 263 THR B N 1
ATOM 4570 C CA . THR B 1 263 ? -34.100 16.803 0.104 1.00 26.71 263 THR B CA 1
ATOM 4571 C C . THR B 1 263 ? -35.028 17.332 1.197 1.00 25.94 263 THR B C 1
ATOM 4572 O O . THR B 1 263 ? -36.242 17.122 1.130 1.00 27.74 263 THR B O 1
ATOM 4576 N N . THR B 1 264 ? -34.452 17.963 2.211 1.00 26.15 264 THR B N 1
ATOM 4577 C CA . THR B 1 264 ? -35.216 18.328 3.407 1.00 24.92 264 THR B CA 1
ATOM 4578 C C . THR B 1 264 ? -36.062 19.566 3.131 1.00 26.72 264 THR B C 1
ATOM 4579 O O . THR B 1 264 ? -35.773 20.354 2.218 1.00 23.09 264 THR B O 1
ATOM 4583 N N . LEU B 1 265 ? -37.121 19.744 3.910 1.00 26.07 265 LEU B N 1
ATOM 4584 C CA . LEU B 1 265 ? -37.867 20.999 3.817 1.00 27.04 265 LEU B CA 1
ATOM 4585 C C . LEU B 1 265 ? -37.010 22.234 4.098 1.00 26.26 265 LEU B C 1
ATOM 4586 O O . LEU B 1 265 ? -37.235 23.272 3.496 1.00 25.52 265 LEU B O 1
ATOM 4591 N N . MET B 1 266 ? -36.038 22.142 4.993 1.00 25.59 266 MET B N 1
ATOM 4592 C CA . MET B 1 266 ? -35.131 23.285 5.222 1.00 27.93 266 MET B CA 1
ATOM 4593 C C . MET B 1 266 ? -34.383 23.652 3.933 1.00 26.88 266 MET B C 1
ATOM 4594 O O . MET B 1 266 ? -34.248 24.834 3.559 1.00 25.94 266 MET B O 1
ATOM 4599 N N . GLU B 1 267 ? -33.886 22.634 3.237 1.00 24.46 267 GLU B N 1
ATOM 4600 C CA . GLU B 1 267 ? -33.228 22.868 1.959 1.00 25.17 267 GLU B CA 1
ATOM 4601 C C . GLU B 1 267 ? -34.177 23.431 0.913 1.00 26.03 267 GLU B C 1
ATOM 4602 O O . GLU B 1 267 ? -33.811 24.348 0.158 1.00 23.73 267 GLU B O 1
ATOM 4608 N N . LEU B 1 268 ? -35.388 22.880 0.846 1.00 23.59 268 LEU B N 1
ATOM 4609 C CA . LEU B 1 268 ? -36.340 23.333 -0.150 1.00 23.41 268 LEU B CA 1
ATOM 4610 C C . LEU B 1 268 ? -36.770 24.780 0.000 1.00 24.06 268 LEU B C 1
ATOM 4611 O O . LEU B 1 268 ? -36.784 25.505 -0.999 1.00 21.93 268 LEU B O 1
ATOM 4616 N N . TYR B 1 269 ? -37.135 25.201 1.215 1.00 21.40 269 TYR B N 1
ATOM 4617 C CA . TYR B 1 269 ? -37.507 26.602 1.420 1.00 22.62 269 TYR B CA 1
ATOM 4618 C C . TYR B 1 269 ? -36.328 27.565 1.318 1.00 22.00 269 TYR B C 1
ATOM 4619 O O . TYR B 1 269 ? -36.483 28.685 0.857 1.00 23.24 269 TYR B O 1
ATOM 4628 N N . SER B 1 270 ? -35.153 27.165 1.783 1.00 22.70 270 SER B N 1
ATOM 4629 C CA . SER B 1 270 ? -33.954 27.984 1.581 1.00 23.71 270 SER B CA 1
ATOM 4630 C C . SER B 1 270 ? -33.699 28.147 0.081 1.00 24.24 270 SER B C 1
ATOM 4631 O O . SER B 1 270 ? -33.353 29.239 -0.373 1.00 25.07 270 SER B O 1
ATOM 4634 N N . PHE B 1 271 ? -33.836 27.060 -0.680 1.00 22.94 271 PHE B N 1
ATOM 4635 C CA . PHE B 1 271 ? -33.635 27.105 -2.141 1.00 23.24 271 PHE B CA 1
ATOM 4636 C C . PHE B 1 271 ? -34.707 27.978 -2.798 1.00 24.39 271 PHE B C 1
ATOM 4637 O O . PHE B 1 271 ? -34.393 28.809 -3.663 1.00 24.43 271 PHE B O 1
ATOM 4645 N N . GLN B 1 272 ? -35.963 27.808 -2.379 1.00 24.16 272 GLN B N 1
ATOM 4646 C CA . GLN B 1 272 ? -37.048 28.662 -2.863 1.00 24.93 272 GLN B CA 1
ATOM 4647 C C . GLN B 1 272 ? -36.719 30.137 -2.674 1.00 24.66 272 GLN B C 1
ATOM 4648 O O . GLN B 1 272 ? -36.954 30.935 -3.567 1.00 25.36 272 GLN B O 1
ATOM 4654 N N . TYR B 1 273 ? -36.200 30.494 -1.510 1.00 23.04 273 TYR B N 1
ATOM 4655 C CA . TYR B 1 273 ? -35.790 31.882 -1.254 1.00 24.07 273 TYR B CA 1
ATOM 4656 C C . TYR B 1 273 ? -34.694 32.342 -2.227 1.00 23.17 273 TYR B C 1
ATOM 4657 O O . TYR B 1 273 ? -34.762 33.433 -2.806 1.00 21.40 273 TYR B O 1
ATOM 4666 N N . ASP B 1 274 ? -33.661 31.527 -2.406 1.00 23.53 274 ASP B N 1
ATOM 4667 C CA . ASP B 1 274 ? -32.585 31.925 -3.337 1.00 24.45 274 ASP B CA 1
ATOM 4668 C C . ASP B 1 274 ? -33.147 32.120 -4.743 1.00 24.51 274 ASP B C 1
ATOM 4669 O O . ASP B 1 274 ? -32.796 33.071 -5.444 1.00 21.35 274 ASP B O 1
ATOM 4674 N N . VAL B 1 275 ? -34.012 31.208 -5.167 1.00 23.74 275 VAL B N 1
ATOM 4675 C CA . VAL B 1 275 ? -34.629 31.306 -6.489 1.00 22.95 275 VAL B CA 1
ATOM 4676 C C . VAL B 1 275 ? -35.555 32.517 -6.630 1.00 25.48 275 VAL B C 1
ATOM 4677 O O . VAL B 1 275 ? -35.523 33.215 -7.644 1.00 25.03 275 VAL B O 1
ATOM 4681 N N . MET B 1 276 ? -36.365 32.771 -5.610 1.00 23.87 276 MET B N 1
ATOM 4682 C CA . MET B 1 276 ? -37.273 33.912 -5.629 1.00 25.79 276 MET B CA 1
ATOM 4683 C C . MET B 1 276 ? -36.483 35.214 -5.695 1.00 23.42 276 MET B C 1
ATOM 4684 O O . MET B 1 276 ? -36.859 36.150 -6.387 1.00 24.47 276 MET B O 1
ATOM 4689 N N . ARG B 1 277 ? -35.370 35.288 -4.981 1.00 22.87 277 ARG B N 1
ATOM 4690 C CA . ARG B 1 277 ? -34.556 36.515 -5.083 1.00 23.07 277 ARG B CA 1
ATOM 4691 C C . ARG B 1 277 ? -33.997 36.690 -6.500 1.00 23.62 277 ARG B C 1
ATOM 4692 O O . ARG B 1 277 ? -33.935 37.812 -7.028 1.00 21.72 277 ARG B O 1
ATOM 4700 N N . LEU B 1 278 ? -33.604 35.591 -7.142 1.00 21.80 278 LEU B N 1
ATOM 4701 C CA . LEU B 1 278 ? -33.070 35.716 -8.505 1.00 23.10 278 LEU B CA 1
ATOM 4702 C C . LEU B 1 278 ? -34.183 36.142 -9.461 1.00 23.69 278 LEU B C 1
ATOM 4703 O O . LEU B 1 278 ? -33.992 36.966 -10.344 1.00 23.71 278 LEU B O 1
ATOM 4708 N N . LEU B 1 279 ? -35.366 35.574 -9.306 1.00 21.66 279 LEU B N 1
ATOM 4709 C CA . LEU B 1 279 ? -36.451 35.908 -10.218 1.00 23.30 279 LEU B CA 1
ATOM 4710 C C . LEU B 1 279 ? -36.896 37.344 -9.971 1.00 23.53 279 LEU B C 1
ATOM 4711 O O . LEU B 1 279 ? -37.319 38.043 -10.898 1.00 23.95 279 LEU B O 1
ATOM 4716 N N . GLU B 1 280 ? -36.776 37.801 -8.734 1.00 25.28 280 GLU B N 1
ATOM 4717 C CA . GLU B 1 280 ? -36.947 39.229 -8.438 1.00 26.36 280 GLU B CA 1
ATOM 4718 C C . GLU B 1 280 ? -35.952 40.118 -9.171 1.00 25.84 280 GLU B C 1
ATOM 4719 O O . GLU B 1 280 ? -36.323 41.151 -9.737 1.00 24.68 280 GLU B O 1
ATOM 4725 N N . LEU B 1 281 ? -34.673 39.743 -9.144 1.00 24.14 281 LEU B N 1
ATOM 4726 C CA . LEU B 1 281 ? -33.665 40.537 -9.837 1.00 25.03 281 LEU B CA 1
ATOM 4727 C C . LEU B 1 281 ? -33.994 40.545 -11.326 1.00 23.63 281 LEU B C 1
ATOM 4728 O O . LEU B 1 281 ? -33.660 41.486 -12.029 1.00 21.62 281 LEU B O 1
ATOM 4733 N N . GLU B 1 282 ? -34.648 39.488 -11.797 1.00 24.61 282 GLU B N 1
ATOM 4734 C CA . GLU B 1 282 ? -34.981 39.348 -13.215 1.00 25.74 282 GLU B CA 1
ATOM 4735 C C . GLU B 1 282 ? -36.253 40.103 -13.585 1.00 25.95 282 GLU B C 1
ATOM 4736 O O . GLU B 1 282 ? -36.622 40.146 -14.768 1.00 26.40 282 GLU B O 1
ATOM 4742 N N . GLY B 1 283 ? -36.920 40.697 -12.595 1.00 25.39 283 GLY B N 1
ATOM 4743 C CA . GLY B 1 283 ? -38.054 41.593 -12.858 1.00 24.46 283 GLY B CA 1
ATOM 4744 C C . GLY B 1 283 ? -39.384 40.845 -12.855 1.00 25.84 283 GLY B C 1
ATOM 4745 O O . GLY B 1 283 ? -40.408 41.377 -13.262 1.00 26.10 283 GLY B O 1
ATOM 4746 N N . LEU B 1 284 ? -39.371 39.602 -12.391 1.00 23.75 284 LEU B N 1
ATOM 4747 C CA . LEU B 1 284 ? -40.578 38.785 -12.356 1.00 26.16 284 LEU B CA 1
ATOM 4748 C C . LEU B 1 284 ? -41.378 38.956 -11.065 1.00 26.18 284 LEU B C 1
ATOM 4749 O O . LEU B 1 284 ? -40.818 39.316 -10.032 1.00 25.38 284 LEU B O 1
ATOM 4754 N N . SER B 1 285 ? -42.685 38.701 -11.130 1.00 24.94 285 SER B N 1
ATOM 4755 C CA . SER B 1 285 ? -43.538 38.735 -9.951 1.00 26.10 285 SER B CA 1
ATOM 4756 C C . SER B 1 285 ? -44.113 37.346 -9.820 1.00 25.37 285 SER B C 1
ATOM 4757 O O . SER B 1 285 ? -44.887 36.910 -10.672 1.00 25.81 285 SER B O 1
ATOM 4760 N N . VAL B 1 286 ? -43.716 36.641 -8.774 1.00 25.18 286 VAL B N 1
ATOM 4761 C CA . VAL B 1 286 ? -44.225 35.291 -8.565 1.00 25.66 286 VAL B CA 1
ATOM 4762 C C . VAL B 1 286 ? -45.498 35.478 -7.741 1.00 26.14 286 VAL B C 1
ATOM 4763 O O . VAL B 1 286 ? -45.452 36.001 -6.628 1.00 25.87 286 VAL B O 1
ATOM 4767 N N . LYS B 1 287 ? -46.631 35.084 -8.312 1.00 24.63 287 LYS B N 1
ATOM 4768 C CA . LYS B 1 287 ? -47.943 35.394 -7.762 1.00 25.49 287 LYS B CA 1
ATOM 4769 C C . LYS B 1 287 ? -48.500 34.152 -7.051 1.00 26.65 287 LYS B C 1
ATOM 4770 O O . LYS B 1 287 ? -49.493 34.239 -6.338 1.00 26.56 287 LYS B O 1
ATOM 4776 N N . PHE B 1 288 ? -47.867 33.005 -7.264 1.00 25.57 288 PHE B N 1
ATOM 4777 C CA . PHE B 1 288 ? -48.232 31.799 -6.540 1.00 27.00 288 PHE B CA 1
ATOM 4778 C C . PHE B 1 288 ? -47.024 30.904 -6.456 1.00 28.23 288 PHE B C 1
ATOM 4779 O O . PHE B 1 288 ? -46.339 30.707 -7.458 1.00 28.85 288 PHE B O 1
ATOM 4787 N N . CYS B 1 289 ? -46.777 30.341 -5.275 1.00 29.00 289 CYS B N 1
ATOM 4788 C CA . CYS B 1 289 ? -45.624 29.463 -5.104 1.00 30.83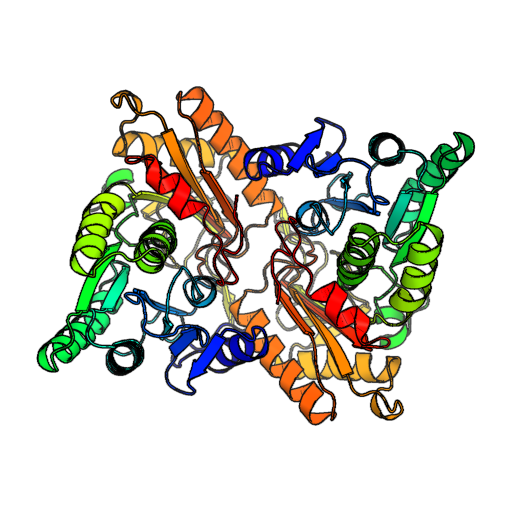 289 CYS B CA 1
ATOM 4789 C C . CYS B 1 289 ? -46.098 28.235 -4.330 1.00 30.54 289 CYS B C 1
ATOM 4790 O O . CYS B 1 289 ? -46.925 28.357 -3.425 1.00 31.00 289 CYS B O 1
ATOM 4793 N N . LYS B 1 290 ? -45.588 27.062 -4.673 1.00 26.29 290 LYS B N 1
ATOM 4794 C CA . LYS B 1 290 ? -45.835 25.873 -3.848 1.00 27.86 290 LYS B CA 1
ATOM 4795 C C . LYS B 1 290 ? -44.530 25.105 -3.684 1.00 26.98 290 LYS B C 1
ATOM 4796 O O . LYS B 1 290 ? -43.805 24.893 -4.654 1.00 27.88 290 LYS B O 1
ATOM 4802 N N . VAL B 1 291 ? -44.227 24.705 -2.457 1.00 26.45 291 VAL B N 1
ATOM 4803 C CA . VAL B 1 291 ? -42.908 24.135 -2.166 1.00 26.42 291 VAL B CA 1
ATOM 4804 C C . VAL B 1 291 ? -43.157 22.819 -1.442 1.00 26.28 291 VAL B C 1
ATOM 4805 O O . VAL B 1 291 ? -44.009 22.744 -0.550 1.00 27.13 291 VAL B O 1
ATOM 4809 N N . GLY B 1 292 ? -42.451 21.769 -1.832 1.00 25.04 292 GLY B N 1
ATOM 4810 C CA . GLY B 1 292 ? -42.541 20.540 -1.054 1.00 26.55 292 GLY B CA 1
ATOM 4811 C C . GLY B 1 292 ? -42.130 19.355 -1.901 1.00 26.08 292 GLY B C 1
ATOM 4812 O O . GLY B 1 292 ? -41.583 19.513 -2.993 1.00 26.04 292 GLY B O 1
ATOM 4813 N N . ASN B 1 293 ? -42.378 18.156 -1.392 1.00 26.78 293 ASN B N 1
ATOM 4814 C CA . ASN B 1 293 ? -42.261 16.959 -2.221 1.00 28.33 293 ASN B CA 1
ATOM 4815 C C . ASN B 1 293 ? -43.531 16.826 -3.024 1.00 28.94 293 ASN B C 1
ATOM 4816 O O . ASN B 1 293 ? -44.510 16.277 -2.527 1.00 29.23 293 ASN B O 1
ATOM 4821 N N . LEU B 1 294 ? -43.524 17.318 -4.262 1.00 28.44 294 LEU B N 1
ATOM 4822 C CA . LEU B 1 294 ? -44.736 17.396 -5.057 1.00 28.73 294 LEU B CA 1
ATOM 4823 C C . LEU B 1 294 ? -44.797 16.251 -6.067 1.00 29.43 294 LEU B C 1
ATOM 4824 O O . LEU B 1 294 ? -45.869 15.775 -6.384 1.00 30.62 294 LEU B O 1
ATOM 4829 N N . MET B 1 295 ? -43.643 15.820 -6.554 1.00 27.63 295 MET B N 1
ATOM 4830 C CA . MET B 1 295 ? -43.539 14.647 -7.432 1.00 29.44 295 MET B CA 1
ATOM 4831 C C . MET B 1 295 ? -42.108 14.159 -7.291 1.00 27.68 295 MET B C 1
ATOM 4832 O O . MET B 1 295 ? -41.168 14.874 -7.642 1.00 27.21 295 MET B O 1
ATOM 4837 N N . THR B 1 296 ? -41.952 12.963 -6.748 1.00 26.91 296 THR B N 1
ATOM 4838 C CA . THR B 1 296 ? -40.668 12.533 -6.219 1.00 25.27 296 THR B CA 1
ATOM 4839 C C . THR B 1 296 ? -40.131 11.397 -7.076 1.00 25.34 296 THR B C 1
ATOM 4840 O O . THR B 1 296 ? -40.747 10.993 -8.046 1.00 24.88 296 THR B O 1
ATOM 4844 N N . SER B 1 297 ? -38.971 10.890 -6.702 1.00 24.20 297 SER B N 1
ATOM 4845 C CA . SER B 1 297 ? -38.425 9.724 -7.342 1.00 26.91 297 SER B CA 1
ATOM 4846 C C . SER B 1 297 ? -37.806 8.908 -6.227 1.00 26.08 297 SE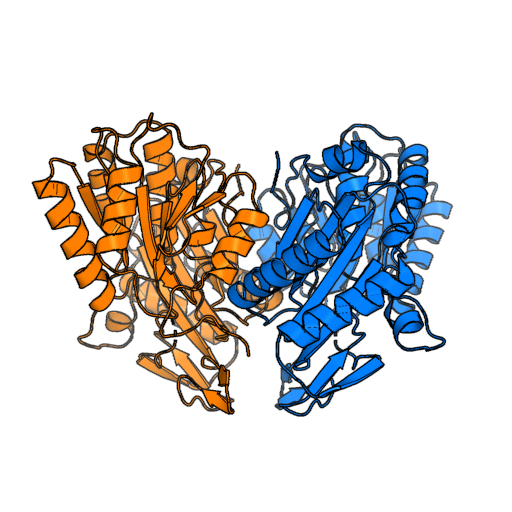R B C 1
ATOM 4847 O O . SER B 1 297 ? -36.628 9.068 -5.901 1.00 24.64 297 SER B O 1
ATOM 4850 N N . CYS B 1 298 ? -38.602 8.030 -5.626 1.00 26.17 298 CYS B N 1
ATOM 4851 C CA . CYS B 1 298 ? -38.150 7.324 -4.442 1.00 25.72 298 CYS B CA 1
ATOM 4852 C C . CYS B 1 298 ? -37.436 8.269 -3.463 1.00 24.78 298 CYS B C 1
ATOM 4853 O O . CYS B 1 298 ? -37.999 9.285 -3.096 1.00 25.04 298 CYS B O 1
ATOM 4856 N N . ASP B 1 299 ? -36.217 7.943 -3.044 1.00 23.55 299 ASP B N 1
ATOM 4857 C CA . ASP B 1 299 ? -35.500 8.757 -2.062 1.00 25.21 299 ASP B CA 1
ATOM 4858 C C . ASP B 1 299 ? -34.423 9.615 -2.705 1.00 23.75 299 ASP B C 1
ATOM 4859 O O . ASP B 1 299 ? -33.446 9.977 -2.057 1.00 23.09 299 ASP B O 1
ATOM 4864 N N . MET B 1 300 ? -34.597 9.936 -3.977 1.00 24.46 300 MET B N 1
ATOM 4865 C CA . MET B 1 300 ? -33.637 10.798 -4.659 1.00 24.53 300 MET B CA 1
ATOM 4866 C C . MET B 1 300 ? -33.554 12.151 -3.971 1.00 25.08 300 MET B C 1
ATOM 4867 O O . MET B 1 300 ? -34.575 12.739 -3.614 1.00 23.64 300 MET B O 1
ATOM 4872 N N . SER B 1 301 ? -32.338 12.650 -3.798 1.00 24.24 301 SER B N 1
ATOM 4873 C CA . SER B 1 301 ? -32.150 14.019 -3.376 1.00 26.09 301 SER B CA 1
ATOM 4874 C C . SER B 1 301 ? -32.038 14.919 -4.597 1.00 25.29 301 SER B C 1
ATOM 4875 O O . SER B 1 301 ? -31.258 14.669 -5.511 1.00 25.59 301 SER B O 1
ATOM 4878 N N . GLY B 1 302 ? -32.830 15.972 -4.647 1.00 24.93 302 GLY B N 1
ATOM 4879 C CA . GLY B 1 302 ? -32.870 16.723 -5.885 1.00 25.76 302 GLY B CA 1
ATOM 4880 C C . GLY B 1 302 ? -33.955 17.759 -5.801 1.00 27.47 302 GLY B C 1
ATOM 4881 O O . GLY B 1 302 ? -34.771 17.702 -4.896 1.00 25.65 302 GLY B O 1
ATOM 4882 N N . ILE B 1 303 ? -33.948 18.701 -6.739 1.00 24.01 303 ILE B N 1
ATOM 4883 C CA . ILE B 1 303 ? -34.962 19.728 -6.763 1.00 26.69 303 ILE B CA 1
ATOM 4884 C C . ILE B 1 303 ? -35.274 19.985 -8.217 1.00 26.10 303 ILE B C 1
ATOM 4885 O O . ILE B 1 303 ? -34.376 19.957 -9.056 1.00 26.14 303 ILE B O 1
ATOM 4890 N N . SER B 1 304 ? -36.550 20.202 -8.515 1.00 26.31 304 SER B N 1
ATOM 4891 C CA . SER B 1 304 ? -36.933 20.756 -9.798 1.00 25.73 304 SER B CA 1
ATOM 4892 C C . SER B 1 304 ? -37.669 22.074 -9.554 1.00 26.72 304 SER B C 1
ATOM 4893 O O . SER B 1 304 ? -38.376 22.242 -8.544 1.00 26.35 304 SER B O 1
ATOM 4896 N N . LEU B 1 305 ? -37.481 23.006 -10.477 1.00 26.20 305 LEU B N 1
ATOM 4897 C CA . LEU B 1 305 ? -38.194 24.287 -10.464 1.00 26.06 305 LEU B CA 1
ATOM 4898 C C . LEU B 1 305 ? -39.119 24.278 -11.641 1.00 26.05 305 LEU B C 1
ATOM 4899 O O . LEU B 1 305 ? -38.716 23.868 -12.729 1.00 27.10 305 LEU B O 1
ATOM 4904 N N . THR B 1 306 ? -40.352 24.730 -11.438 1.00 26.69 306 THR B N 1
ATOM 4905 C CA . THR B 1 306 ? -41.300 24.822 -12.532 1.00 25.65 306 THR B CA 1
ATOM 4906 C C . THR B 1 306 ? -41.736 26.278 -12.563 1.00 26.45 306 THR B C 1
ATOM 4907 O O . THR B 1 306 ? -42.105 26.841 -11.538 1.00 25.69 306 THR B O 1
ATOM 4911 N N . LEU B 1 307 ? -41.701 26.891 -13.734 1.00 25.88 307 LEU B N 1
ATOM 4912 C CA . LEU B 1 307 ? -42.338 28.192 -13.888 1.00 27.39 307 LEU B CA 1
ATOM 4913 C C . LEU B 1 307 ? -43.493 28.139 -14.881 1.00 28.21 307 LEU B C 1
ATOM 4914 O O . LEU B 1 307 ? -43.457 27.379 -15.845 1.00 28.25 307 LEU B O 1
ATOM 4919 N N . CYS B 1 308 ? -44.501 28.976 -14.670 1.00 27.74 308 CYS B N 1
ATOM 4920 C CA . CYS B 1 308 ? -45.644 28.985 -15.573 1.00 25.88 308 CYS B CA 1
ATOM 4921 C C . CYS B 1 308 ? -46.193 30.405 -15.605 1.00 27.36 308 CYS B C 1
ATOM 4922 O O . CYS B 1 308 ? -46.545 30.966 -14.569 1.00 26.06 308 CYS B O 1
ATOM 4925 N N . SER B 1 309 ? -46.227 31.029 -16.778 1.00 26.16 309 SER B N 1
ATOM 4926 C CA . SER B 1 309 ? -46.801 32.366 -16.870 1.00 26.53 309 SER B CA 1
ATOM 4927 C C . SER B 1 309 ? -48.233 32.357 -16.340 1.00 27.56 309 SER B C 1
ATOM 4928 O O . SER B 1 309 ? -48.996 31.431 -16.614 1.00 29.01 309 SER B O 1
ATOM 4931 N N . VAL B 1 310 ? -48.613 33.390 -15.602 1.00 26.90 310 VAL B N 1
ATOM 4932 C CA . VAL B 1 310 ? -50.015 33.601 -15.289 1.00 27.18 310 VAL B CA 1
ATOM 4933 C C . VAL B 1 310 ? -50.691 34.233 -16.507 1.00 27.30 310 VAL B C 1
ATOM 4934 O O . VAL B 1 310 ? -50.882 35.432 -16.577 1.00 27.32 310 VAL B O 1
ATOM 4938 N N . LYS B 1 311 ? -51.038 33.410 -17.482 1.00 27.34 311 LYS B N 1
ATOM 4939 C CA . LYS B 1 311 ? -51.415 33.926 -18.788 1.00 29.73 311 LYS B CA 1
ATOM 4940 C C . LYS B 1 311 ? -52.797 34.556 -18.674 1.00 29.91 311 LYS B C 1
ATOM 4941 O O . LYS B 1 311 ? -53.113 35.557 -19.314 1.00 28.46 311 LYS B O 1
ATOM 4947 N N . ASP B 1 312 ? -53.623 33.922 -17.853 1.00 29.81 312 ASP B N 1
ATOM 4948 C CA . ASP B 1 312 ? -54.960 34.396 -17.564 1.00 31.90 312 ASP B CA 1
ATOM 4949 C C . ASP B 1 312 ? -55.005 34.638 -16.059 1.00 31.36 312 ASP B C 1
ATOM 4950 O O . ASP B 1 312 ? -54.717 33.739 -15.281 1.00 31.10 312 ASP B O 1
ATOM 4955 N N . PRO B 1 313 ? -55.348 35.854 -15.632 1.00 31.37 313 PRO B N 1
ATOM 4956 C CA . PRO B 1 313 ? -55.437 36.020 -14.182 1.00 31.86 313 PRO B CA 1
ATOM 4957 C C . PRO B 1 313 ? -56.379 35.034 -13.467 1.00 31.20 313 PRO B C 1
ATOM 4958 O O . PRO B 1 313 ? -56.169 34.746 -12.291 1.00 29.76 313 PRO B O 1
ATOM 4962 N N . LYS B 1 314 ? -57.383 34.499 -14.156 1.00 30.00 314 LYS B N 1
ATOM 4963 C CA . LYS B 1 314 ? -58.262 33.497 -13.556 1.00 31.45 314 LYS B CA 1
ATOM 4964 C C . LYS B 1 314 ? -57.477 32.307 -13.033 1.00 29.84 314 LYS B C 1
ATOM 4965 O O . LYS B 1 314 ? -57.925 31.616 -12.116 1.00 32.00 314 LYS B O 1
ATOM 4971 N N . TRP B 1 315 ? -56.313 32.039 -13.617 1.00 28.98 315 TRP B N 1
ATOM 4972 C CA . TRP B 1 315 ? -55.551 30.872 -13.208 1.00 28.25 315 TRP B CA 1
ATOM 4973 C C . TRP B 1 315 ? -55.159 30.935 -11.746 1.00 29.72 315 TRP B C 1
ATOM 4974 O O . TRP B 1 315 ? -55.078 29.889 -11.098 1.00 30.22 315 TRP B O 1
ATOM 4985 N N . LEU B 1 316 ? -54.923 32.144 -11.234 1.00 28.02 316 LEU B N 1
ATOM 4986 C CA . LEU B 1 316 ? -54.603 32.295 -9.818 1.00 28.86 316 LEU B CA 1
ATOM 4987 C C . LEU B 1 316 ? -55.804 31.913 -8.975 1.00 30.17 316 LEU B C 1
ATOM 4988 O O . LEU B 1 316 ? -55.641 31.314 -7.910 1.00 30.00 316 LEU B O 1
ATOM 4993 N N . ASP B 1 317 ? -56.998 32.255 -9.456 1.00 28.89 317 ASP B N 1
ATOM 4994 C CA . ASP B 1 317 ? -58.218 31.851 -8.767 1.00 30.31 317 ASP B CA 1
ATOM 4995 C C . ASP B 1 317 ? -58.279 30.327 -8.731 1.00 29.39 317 ASP B C 1
ATOM 4996 O O . ASP B 1 317 ? -58.503 29.745 -7.674 1.00 28.61 317 ASP B O 1
ATOM 5001 N N . TYR B 1 318 ? -58.055 29.678 -9.870 1.00 29.73 318 TYR B N 1
ATOM 5002 C CA . TYR B 1 318 ? -58.067 28.216 -9.921 1.00 29.32 318 TYR B CA 1
ATOM 5003 C C . TYR B 1 318 ? -57.024 27.606 -8.997 1.00 29.89 318 TYR B C 1
ATOM 5004 O O . TYR B 1 318 ? -57.282 26.580 -8.365 1.00 30.51 318 TYR B O 1
ATOM 5013 N N . LEU B 1 319 ? -55.841 28.213 -8.925 1.00 29.98 319 LEU B N 1
ATOM 5014 C CA . LEU B 1 319 ? -54.785 27.652 -8.085 1.00 29.56 319 LEU B CA 1
ATOM 5015 C C . LEU B 1 319 ? -55.155 27.744 -6.606 1.00 29.99 319 LEU B C 1
ATOM 5016 O O . LEU B 1 319 ? -54.681 26.954 -5.784 1.00 28.96 319 LEU B O 1
ATOM 5021 N N . ASN B 1 320 ? -55.992 28.714 -6.285 1.00 29.98 320 ASN B N 1
ATOM 5022 C CA . ASN B 1 320 ? -56.244 29.056 -4.893 1.00 32.71 320 ASN B CA 1
ATOM 5023 C C . ASN B 1 320 ? -57.530 28.444 -4.382 1.00 33.32 320 ASN B C 1
ATOM 5024 O O . ASN B 1 320 ? -57.838 28.560 -3.203 1.00 34.56 320 ASN B O 1
ATOM 5029 N N . VAL B 1 321 ? -58.298 27.807 -5.256 1.00 33.42 321 VAL B N 1
ATOM 5030 C CA . VAL B 1 321 ? -59.502 27.132 -4.773 1.00 34.53 321 VAL B CA 1
ATOM 5031 C C . VAL B 1 321 ? -59.149 25.908 -3.913 1.00 34.19 321 VAL B C 1
ATOM 5032 O O . VAL B 1 321 ? -58.221 25.161 -4.217 1.00 32.97 321 VAL B O 1
ATOM 5036 N N . PRO B 1 322 ? -59.891 25.704 -2.816 1.00 34.72 322 PRO B N 1
ATOM 5037 C CA . PRO B 1 322 ? -59.628 24.603 -1.899 1.00 33.76 322 PRO B CA 1
ATOM 5038 C C . PRO B 1 322 ? -59.997 23.268 -2.531 1.00 33.34 322 PRO B C 1
ATOM 5039 O O . PRO B 1 322 ? -60.949 23.192 -3.290 1.00 32.63 322 PRO B O 1
ATOM 5043 N N . THR B 1 323 ? -59.241 22.226 -2.215 1.00 31.70 323 THR B N 1
ATOM 5044 C CA . THR B 1 323 ? -59.526 20.918 -2.761 1.00 30.76 323 THR B CA 1
ATOM 5045 C C . THR B 1 323 ? -59.538 19.928 -1.609 1.00 31.02 323 THR B C 1
ATOM 5046 O O . THR B 1 323 ? -59.169 20.265 -0.476 1.00 31.86 323 THR B O 1
ATOM 5050 N N . GLY B 1 324 ? -59.957 18.705 -1.905 1.00 29.74 324 GLY B N 1
ATOM 5051 C CA . GLY B 1 324 ? -59.913 17.646 -0.915 1.00 29.97 324 GLY B CA 1
ATOM 5052 C C . GLY B 1 324 ? -58.695 16.758 -1.038 1.00 28.25 324 GLY B C 1
ATOM 5053 O O . GLY B 1 324 ? -58.641 15.706 -0.417 1.00 30.64 324 GLY B O 1
ATOM 5054 N N . ALA B 1 325 ? -57.721 17.174 -1.839 1.00 27.23 325 ALA B N 1
ATOM 5055 C CA . ALA B 1 325 ? -56.566 16.337 -2.156 1.00 26.99 325 ALA B CA 1
ATOM 5056 C C . ALA B 1 325 ? -55.464 16.512 -1.127 1.00 27.50 325 ALA B C 1
ATOM 5057 O O . ALA B 1 325 ? -55.075 17.647 -0.802 1.00 26.85 325 ALA B O 1
ATOM 5059 N N . PHE B 1 326 ? -54.969 15.404 -0.574 1.00 26.32 326 PHE B N 1
ATOM 5060 C CA . PHE B 1 326 ? -54.145 15.549 0.631 1.00 27.52 326 PHE B CA 1
ATOM 5061 C C . PHE B 1 326 ? -52.861 16.329 0.452 1.00 26.12 326 PHE B C 1
ATOM 5062 O O . PHE B 1 326 ? -52.324 16.914 1.405 1.00 26.53 326 PHE B O 1
ATOM 5070 N N . ALA B 1 327 ? -52.350 16.356 -0.770 1.00 26.53 327 ALA B N 1
ATOM 5071 C CA . ALA B 1 327 ? -51.091 17.052 -0.995 1.00 26.28 327 ALA B CA 1
ATOM 5072 C C . ALA B 1 327 ? -51.301 18.463 -1.544 1.00 28.71 327 ALA B C 1
ATOM 5073 O O . ALA B 1 327 ? -50.340 19.159 -1.852 1.00 28.79 327 ALA B O 1
ATOM 5075 N N . TRP B 1 328 ? -52.554 18.891 -1.656 1.00 27.92 328 TRP B N 1
ATOM 5076 C CA . TRP B 1 328 ? -52.835 20.248 -2.083 1.00 27.16 328 TRP B CA 1
ATOM 5077 C C . TRP B 1 328 ? -54.132 20.770 -1.497 1.00 29.29 328 TRP B C 1
ATOM 5078 O O . TRP B 1 328 ? -55.106 21.018 -2.206 1.00 27.57 328 TRP B O 1
ATOM 5089 N N . LEU B 1 329 ? -54.121 20.943 -0.187 1.00 28.35 329 LEU B N 1
ATOM 5090 C CA . LEU B 1 329 ? -55.267 21.436 0.543 1.00 31.06 329 LEU B CA 1
ATOM 5091 C C . LEU B 1 329 ? -55.203 22.958 0.746 1.00 31.86 329 LEU B C 1
ATOM 5092 O O . LEU B 1 329 ? -56.137 23.524 1.320 1.00 35.45 329 LEU B O 1
ATOM 5097 N N . GLU B 1 330 ? -54.141 23.646 0.336 1.00 33.39 330 GLU B N 1
ATOM 5098 C CA . GLU B 1 330 ? -54.101 25.093 0.672 1.00 37.93 330 GLU B CA 1
ATOM 5099 C C . GLU B 1 330 ? -55.177 25.828 -0.134 1.00 38.69 330 GLU B C 1
ATOM 5100 O O . GLU B 1 330 ? -55.521 25.410 -1.238 1.00 36.64 330 GLU B O 1
ATOM 5106 N N . HIS B 1 331 ? -55.650 26.951 0.405 1.00 41.39 331 HIS B N 1
ATOM 5107 C CA . HIS B 1 331 ? -56.464 27.898 -0.351 1.00 44.21 331 HIS B CA 1
ATOM 5108 C C . HIS B 1 331 ? -56.373 29.339 0.172 1.00 46.05 331 HIS B C 1
ATOM 5109 O O . HIS B 1 331 ? -55.914 29.587 1.298 1.00 45.46 331 HIS B O 1
ATOM 5116 N N . HIS B 1 332 ? -56.822 30.287 -0.650 1.00 47.58 332 HIS B N 1
ATOM 5117 C CA . HIS B 1 332 ? -56.832 31.703 -0.272 1.00 49.97 332 HIS B CA 1
ATOM 5118 C C . HIS B 1 332 ? -57.494 31.949 1.086 1.00 50.61 332 HIS B C 1
ATOM 5119 O O . HIS B 1 332 ? -57.379 33.033 1.692 1.00 53.47 332 HIS B O 1
#

Solvent-accessible surface area: 24366 Å² total

Radius of gyration: 23.91 Å; Cα contacts (8 Å, |Δi|>4): 1667; chains: 2; bounding box: 54×50×65 Å

Sequence (654 aa):
NEIPEEMLKGIDLTYPQLTYLPETGILYDNTYNEKTVPIISGGGSGHEPAHVGYVGSGMLAAAVTGPLFIPPKSKNILKAIRQVNSGKGVFVIIKNFEADLKEFNEAIKEARTEGIDVRYIVSHDDISVNAYNFHKRHRGVAGTILLHKILGAFAKEGGSIDEIEQLALSLSPEIYTLGVALAPVHFPHQKTSFVLAEDEVSFGIGIGEPGYRVEKFEGSERIAIELVNKLKAEINWQKKANKNYILLVNGLGSTTLMELYSFQYDVMRLLELEGLSVKFCKVGNLMTSCDMSGISLTLCSVKDPKWLDYLNVPTGAFAWLEHHEFYNSTNEIPEEMLKGIDLTYPQLTYLPETGILYDNTYNEKTVPIISGGGSGHEPAHVGYVGSGMLAAAVTGPLFIPPKSKNILKAIRQVNSGKGVFVIIKNFEADLKEFNEAIKEARTEGIDVRYIVSHDDISVNAYNFHKRHRGVAGTILLHKILGAFAKEGGSIDEIEQLALSLSPEIYTLGVALAPVHFPHQKTSFVLAEDEVSFGIGIGEPGYRVEKFEGSERIAIELVNKLKAEINWQKKANKNYILLVNGLGSTTLMELYSFQYDVMRLLELEGLSVKFCKVGNLMTSCDMSGISLTLCSVKDPKWLDYLNVPTGAFAWLEHH

Secondary structure (DSSP, 8-state):
----HHHHHHHHHH-TTEEEETTTTEEEETT--SSS--EEEEEEESSTTTTGGGBSTTSBSEEEEEEETSPPPHHHHHHHHHHH-SSS-EEEEEES-HHHHHHHHHHHHHHHHTT--EEEEEE--B-HHHHHT--S-----TTHHHHHHHHHHHHHTT--HHHHHHHHHHHGGGEEEEEEEEE--EETTTEESS---TTEEEES-------SEEEE---HHHHHHHHHHHHHHHH-GGG-S--EEEEEEEE-BSS-HHHHHHHHHHHHHHHHHTT-EEEEEEEE-SS--TTBEEEEEEEEE--STHHHHHHHS----TT-----/--PPPSSS--HHHHHHHHHH-TTEEEETTTTEEEETT--SSS--EEEEEEESSTTTTGGGBSTTSBSEEEEEEETSPPPHHHHHHHHHHH-SSS-EEEEEES-HHHHHHHHHHHHHHHHTT--EEEEEE--B-HHHHHT--S-----TTHHHHHHHHHHHHHTT--HHHHHHHHHHHGGGEEEEEEEEE--EETTTEESS---TTEEEES-------SEEEE---HHHHHHHHHHHHHHHH-GGG-S--EEEEEEEE-BSS-HHHHHHHHHHHHHHHHHTT-EEEEEEEE-SS--TTBEEEEEEEEE--STHHHHHHHS--S-TT-----

B-factor: mean 29.83, std 6.14, range [10.83, 66.55]

Organism: Lactococcus lactis subsp. lactis (strain IL1403) (NCBI:txid272623)

CATH classification: 3.40.50.10440 (+1 more: 3.30.1180.20)

Foldseek 3Di:
DFQPQVVLVVVCVVAVQWDDDGPLQKIFRNVDDLPFAAEEEEFEPQFPVVPQLQHFQLFHRMYGYGYHRATGALVSVLVNLVVSDDQQEHEYEFWPDPRRCVRVVVSQVVNVVVPHHYYYDYAQAECQCVLQPHDDGRTRALQSVLLRQQLSNCRSVHAGPVRSNVVCVVFRVQKHKWKKFQFAAADPPRDGQDDADNQKIAIQDHLGHGHDDIDGHDDLLVVLVSQVVSRCVVNVCVPDPQQEKAKEKAWQAAADPVNQVVSVVSNCVVSVVVVHHYLHYYTDHRTHRNHTGMIMMMIGGCPDVCSSVSLADATSRNRRRHHD/DDAFAQQWQNQVVLVVLCVVAVQWHDDGRQQKIFRNVDDLPFAAEEEEFEPQFPVVPQLQHWQLFHRMYHYTTHRATGALVSVLVVQVVSDDQQEYEYEFKPDPRRCVSVVVSQVVCVVVPHHYYYDYAQAQCQCVLQPHPDGRTHALLSRLLRQQLSNCRSVHDGPVRSNVVCVVFRVQKHKWKKFQAAAADPPGDGLDDADNQKIFIQDHLGHGHSDIDGHDDLLVVLVSQVVSRCVVNVCVPPPQQEKAKEKAWQAQADPVNFVVSVVSNVVVSVVVVHDYPHYYTYHRTHRNRTGMIMMMMGGPPDVCSVVSLADAIGRNRRGHHD

Nearest PDB structures (foldseek):
  2iu4-assembly1_A  TM=1.002E+00  e=3.009E-76  Lactococcus lactis
  1uoe-assembly1_B  TM=9.139E-01  e=3.876E-31  Escherichia coli
  3pno-assembly2_D  TM=9.185E-01  e=9.506E-31  Escherichia coli K-12
  3pnm-assembly2_C  TM=9.112E-01  e=5.340E-31  Escherichia coli K-12
  3pnq-assembly2_C  TM=9.001E-01  e=3.013E-30  Escherichia coli K-12